Protein AF-A0AA39MMC9-F1 (afdb_monomer)

Organism: Armillaria tabescens (NCBI:txid1929756)

Sequence (396 aa):
MVLTDEILAQVIDFSEAERSGYLLAFAKFRIKHGDSRTQDQLLTDGAKLLKGCEQHFRNAVTCIKHISSIIPVEDEKKFKKLVMKLCSVPNQEEFEAIAHCIVKKWLHTSTWLAWWTRESHASMIFKLQQIMDVEVWDSIPGSMNAEETMHWKLYSGAGCDHDVIKGFEGLLSIANYYERLNEAALESIEEATCLGGSIETWFQELMQANQAGHLMDACWHNAEGVSPCCGKPQLLEFYVSLPIILTISVDDWDPKHWDFPASFTPTSLKDDHNYGLVYDIMACIFLIDGNHFQTCYRTPTPDNKGCTIYIYNGMRSKGYATHKQKATLVMHMTGEEVIDRPDKSYHTQMVIYQLHGGRTAQKAFLQAQLGIAERVHGLSFDSHDVSIVPDVAFTR

Secondary structure (DSSP, 8-state):
----SGGG-EEE-S-HHHHHHHHHHHHHHHHHTT--S-HHHHHHHHHTTEEE-HHHHHHHHHHHHT-TTTS-GGGHHHHHHHHHHGGG-SSHHHHHHHHHHHHHHSGGGHHHHHHHTSHHHHHHH-GGG--S-HHHHHHS-SS--HHHHHHHHHHHHH-TT--HHHHHHHHHHHHHHHHHHHHHHHHHHHHHHHTTTBHHHHHHHHT-S-PPPEEPSS-S--BTTB----S--EE--------SEEEEE--TT--S--B--SEE-SS--TTHHHHT--EEEEEEEEEETTTEEEEEEEEE-TTSSSEEEEEE-TTTSTT-EEE-TT--HHHHTSSS-----TT--EEEEEEEEEETTHHHHHHHHHHHHHHHHHHHH----S---STTS-SEEEE-

pLDDT: mean 76.33, std 15.29, range [37.34, 96.25]

Foldseek 3Di:
DPDDLLLLADEDAPDPCVLVVQLQVQLVVCVVVVHPDDSVVSSVSSLLRYAYQVVSVLVLLVVQLPPCVQHPVVCSVVLSVLVVVQQPDPDDVVNVVSLCVNCVVGVVCVVVSVSCPPLSNVLRRRPNSPSHDPVSVVLQDSHPPVVRRVVSSLVVQLDDPNPVVSNVVSVVVVVVVVVVVVVQVVVVLVLCVVQVLEPQSVLQVQADQLDDFDFDPDDPPDDPNDDPDPDTDGHGDHDLFDAQKEKEFDDPPRPDFHWPDQKHASHPDPCCVVLQSMWGWAKWWKDKQNPFIKMKGWDQDPVNPDIWIWIAGVVPPVRDIDTDPPDDCVCGPTTDHVDDDPDIDIDTGMIMIGRGNQVSSRLVSNVVSQVSCCVNVVDDDPDSDCPPHHNYDYDD

Mean predicted aligned error: 17.6 Å

Nearest PDB structures (foldseek):
  7amv-assembly1_C  TM=2.001E-01  e=3.135E-01  Vaccinia virus GLV-1h68
  2qqv-assembly1_A  TM=4.263E-01  e=7.383E+00  Arabidopsis thaliana

Radius of gyration: 25.56 Å; Cα contacts (8 Å, |Δi|>4): 550; chains: 1; bounding box: 66×43×76 Å

Solvent-accessible surface area (backbone atoms only — not comparable to full-atom values): 22279 Å² total; per-residue (Å²): 133,86,84,62,73,73,82,68,44,44,67,40,81,76,47,68,66,61,53,53,50,49,24,53,49,49,25,51,52,40,52,76,71,69,49,88,67,51,65,70,54,33,37,55,53,39,56,33,33,44,37,36,22,46,58,52,52,54,47,53,54,54,54,54,37,68,38,56,92,52,27,48,77,90,41,31,68,59,51,52,55,56,59,60,46,51,40,70,35,92,48,67,68,62,39,51,52,49,53,50,50,49,32,74,73,27,62,77,42,44,68,62,50,52,58,50,65,33,69,89,45,20,26,24,59,22,65,70,52,43,67,39,55,66,69,60,56,73,69,48,71,59,50,74,46,69,68,57,52,49,47,46,54,54,49,66,45,24,48,93,79,70,46,67,66,58,22,49,54,28,49,47,55,51,49,56,50,52,49,54,53,50,51,54,57,52,50,52,61,54,49,44,67,78,46,75,23,35,50,47,57,50,45,27,59,62,45,41,53,83,66,81,53,47,80,39,97,65,56,91,69,53,57,94,89,45,64,86,66,88,75,77,35,64,50,76,82,62,57,57,70,61,39,34,33,39,34,43,47,48,65,96,80,61,93,68,73,55,44,42,61,66,56,42,44,58,54,89,60,95,59,32,77,82,43,26,41,34,36,34,58,40,35,27,33,29,34,36,71,87,79,42,67,36,38,30,35,57,42,72,37,99,80,68,82,50,67,46,41,31,41,37,30,62,87,82,45,83,68,39,71,41,76,49,100,79,59,44,62,58,55,62,58,21,56,89,47,66,73,87,65,92,92,64,58,74,41,73,38,34,39,33,29,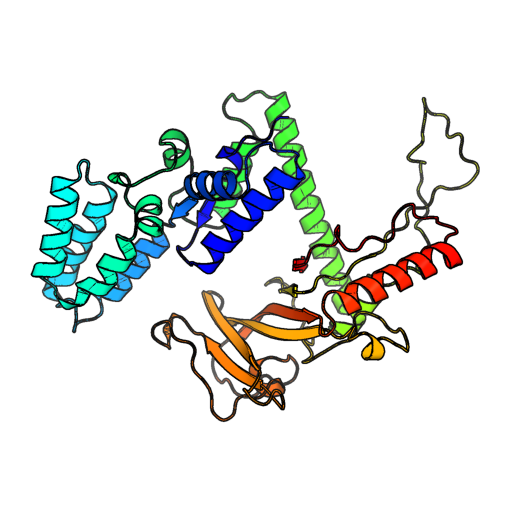35,33,68,28,38,70,58,16,33,45,54,50,27,54,51,35,51,54,40,31,34,71,73,70,68,50,87,76,98,70,91,71,62,87,82,55,56,60,61,45,81,47,114

Structure (mmCIF, N/CA/C/O backbone):
data_AF-A0AA39MMC9-F1
#
_entry.id   AF-A0AA39MMC9-F1
#
loop_
_atom_site.group_PDB
_atom_site.id
_atom_site.type_symbol
_atom_site.label_atom_id
_atom_site.label_alt_id
_atom_site.label_comp_id
_atom_site.label_asym_id
_atom_site.label_entity_id
_atom_site.label_seq_id
_atom_site.pdbx_PDB_ins_code
_atom_site.Cartn_x
_atom_site.Cartn_y
_atom_site.Cartn_z
_atom_site.occupancy
_atom_site.B_iso_or_equiv
_atom_site.auth_seq_id
_atom_site.auth_comp_id
_atom_site.auth_asym_id
_atom_site.auth_atom_id
_atom_site.pdbx_PDB_model_num
ATOM 1 N N . MET A 1 1 ? 8.911 2.479 25.209 1.00 40.81 1 MET A N 1
ATOM 2 C CA . MET A 1 1 ? 9.992 2.471 24.201 1.00 40.81 1 MET A CA 1
ATOM 3 C C . MET A 1 1 ? 9.734 3.608 23.222 1.00 40.81 1 MET A C 1
ATOM 5 O O . MET A 1 1 ? 8.601 3.727 22.774 1.00 40.81 1 MET A O 1
ATOM 9 N N . VAL A 1 2 ? 10.713 4.480 22.957 1.00 47.91 2 VAL A N 1
ATOM 10 C CA . VAL A 1 2 ? 10.562 5.546 21.949 1.00 47.91 2 VAL A CA 1
ATOM 11 C C . VAL A 1 2 ? 10.784 4.909 20.585 1.00 47.91 2 VAL A C 1
ATOM 13 O O . VAL A 1 2 ? 11.846 4.350 20.337 1.00 47.91 2 VAL A O 1
ATOM 16 N N . LEU A 1 3 ? 9.759 4.927 19.741 1.00 55.97 3 LEU A N 1
ATOM 17 C CA . LEU A 1 3 ? 9.810 4.330 18.414 1.00 55.97 3 LEU A CA 1
ATOM 18 C C . LEU A 1 3 ? 10.633 5.248 17.499 1.00 55.97 3 LEU A C 1
ATOM 20 O O . LEU A 1 3 ? 10.181 6.354 17.206 1.00 55.97 3 LEU A O 1
ATOM 24 N N . THR A 1 4 ? 11.842 4.855 17.096 1.00 75.69 4 THR A N 1
ATOM 25 C CA . THR A 1 4 ? 12.700 5.686 16.227 1.00 75.69 4 THR A CA 1
ATOM 26 C C . THR A 1 4 ? 12.294 5.533 14.757 1.00 75.69 4 THR A C 1
ATOM 28 O O . THR A 1 4 ? 11.483 4.670 14.436 1.00 75.69 4 THR A O 1
ATOM 31 N N . ASP A 1 5 ? 12.704 6.435 13.866 1.00 78.38 5 ASP A N 1
ATOM 32 C CA . ASP A 1 5 ? 12.256 6.407 12.461 1.00 78.38 5 ASP A CA 1
ATOM 33 C C . ASP A 1 5 ? 12.884 5.257 11.675 1.00 78.38 5 ASP A C 1
ATOM 35 O O . ASP A 1 5 ? 12.249 4.670 10.805 1.00 78.38 5 ASP A O 1
ATOM 39 N N . GLU A 1 6 ? 14.100 4.879 12.043 1.00 77.81 6 GLU A N 1
ATOM 40 C CA . GLU A 1 6 ? 14.917 3.885 11.354 1.00 77.81 6 GLU A CA 1
ATOM 41 C C . GLU A 1 6 ? 14.279 2.495 11.399 1.00 77.81 6 GLU A C 1
ATOM 43 O O . GLU A 1 6 ? 14.418 1.726 10.451 1.00 77.81 6 GLU A O 1
ATOM 48 N N . ILE A 1 7 ? 13.505 2.185 12.448 1.00 68.06 7 ILE A N 1
ATOM 49 C CA . ILE A 1 7 ? 12.803 0.896 12.536 1.00 68.06 7 ILE A CA 1
ATOM 50 C C . ILE A 1 7 ? 11.671 0.763 11.512 1.00 68.06 7 ILE A C 1
ATOM 52 O O . ILE A 1 7 ? 11.160 -0.334 11.297 1.00 68.06 7 ILE A O 1
ATOM 56 N N . LEU A 1 8 ? 11.248 1.880 10.916 1.00 74.56 8 LEU A N 1
ATOM 57 C CA . LEU A 1 8 ? 10.223 1.912 9.880 1.00 74.56 8 LEU A CA 1
ATOM 58 C C . LEU A 1 8 ? 10.834 1.801 8.475 1.00 74.56 8 LEU A C 1
ATOM 60 O O . LEU A 1 8 ? 10.082 1.683 7.514 1.00 74.56 8 LEU A O 1
ATOM 64 N N . ALA A 1 9 ? 12.169 1.780 8.343 1.00 79.38 9 ALA A N 1
ATOM 65 C CA . ALA A 1 9 ? 12.838 1.642 7.053 1.00 79.38 9 ALA A CA 1
ATOM 66 C C . ALA A 1 9 ? 12.388 0.393 6.285 1.00 79.38 9 ALA A C 1
ATOM 68 O O . ALA A 1 9 ? 12.207 -0.686 6.854 1.00 79.38 9 ALA A O 1
ATOM 69 N N . GLN A 1 10 ? 12.199 0.540 4.973 1.00 78.75 10 GLN A N 1
ATOM 70 C CA . GLN A 1 10 ? 11.629 -0.516 4.145 1.00 78.75 10 GLN A CA 1
ATOM 71 C C . GLN A 1 10 ? 12.197 -0.533 2.723 1.00 78.75 10 GLN A C 1
ATOM 73 O O . GLN A 1 10 ? 12.582 0.490 2.153 1.00 78.75 10 GLN A O 1
ATOM 78 N N . VAL A 1 11 ? 12.220 -1.738 2.146 1.00 81.62 11 VAL A N 1
ATOM 79 C CA . VAL A 1 11 ? 12.537 -1.989 0.739 1.00 81.62 11 VAL A CA 1
ATOM 80 C C . VAL A 1 11 ? 11.246 -1.983 -0.085 1.00 81.62 11 VAL A C 1
ATOM 82 O O . VAL A 1 11 ? 10.327 -2.725 0.250 1.00 81.62 11 VAL A O 1
ATOM 85 N N . ILE A 1 12 ? 11.188 -1.196 -1.162 1.00 80.38 12 ILE A N 1
ATOM 86 C CA . ILE A 1 12 ? 10.011 -1.056 -2.044 1.00 80.38 12 ILE A CA 1
ATOM 87 C C . ILE A 1 12 ? 10.335 -1.356 -3.517 1.00 80.38 12 ILE A C 1
ATOM 89 O O . ILE A 1 12 ? 11.499 -1.338 -3.932 1.00 80.38 12 ILE A O 1
ATOM 93 N N . ASP A 1 13 ? 9.320 -1.633 -4.337 1.00 79.56 13 ASP A N 1
ATOM 94 C CA . ASP A 1 13 ? 9.453 -2.066 -5.739 1.00 79.56 13 ASP A CA 1
ATOM 95 C C . ASP A 1 13 ? 9.579 -0.923 -6.771 1.00 79.56 13 ASP A C 1
ATOM 97 O O . ASP A 1 13 ? 9.551 -1.156 -7.983 1.00 79.56 13 ASP A O 1
ATOM 101 N N . PHE A 1 14 ? 9.804 0.305 -6.292 1.00 79.88 14 PHE A N 1
ATOM 102 C CA . PHE A 1 14 ? 9.834 1.565 -7.050 1.00 79.88 14 PHE A CA 1
ATOM 103 C C . PHE A 1 14 ? 8.491 2.012 -7.646 1.00 79.88 14 PHE A C 1
ATOM 105 O O . PHE A 1 14 ? 8.465 2.997 -8.393 1.00 79.88 14 PHE A O 1
ATOM 112 N N . SER A 1 15 ? 7.371 1.355 -7.334 1.00 78.00 15 SER A N 1
ATOM 113 C CA . SER A 1 15 ? 6.066 1.871 -7.731 1.00 78.00 15 SER A CA 1
ATOM 114 C C . SER A 1 15 ? 5.759 3.190 -7.012 1.00 78.00 15 SER A C 1
ATOM 116 O O . SER A 1 15 ? 5.956 3.358 -5.807 1.00 78.00 15 SER A O 1
ATOM 118 N N . GLU A 1 16 ? 5.256 4.167 -7.772 1.00 75.56 16 GLU A N 1
ATOM 119 C CA . GLU A 1 16 ? 4.850 5.469 -7.222 1.00 75.56 16 GLU A CA 1
ATOM 120 C C . GLU A 1 16 ? 3.734 5.299 -6.177 1.00 75.56 16 GLU A C 1
ATOM 122 O O . GLU A 1 16 ? 3.707 6.016 -5.181 1.00 75.56 16 GLU A O 1
ATOM 127 N N . ALA A 1 17 ? 2.848 4.315 -6.371 1.00 69.00 17 ALA A N 1
ATOM 128 C CA . ALA A 1 17 ? 1.762 4.013 -5.446 1.00 69.00 17 ALA A CA 1
ATOM 129 C C . ALA A 1 17 ? 2.273 3.482 -4.098 1.00 69.00 17 ALA A C 1
ATOM 131 O O . ALA A 1 17 ? 1.835 3.980 -3.063 1.00 69.00 17 ALA A O 1
ATOM 132 N N . GLU A 1 18 ? 3.215 2.532 -4.094 1.00 68.31 18 GLU A N 1
ATOM 133 C CA . GLU A 1 18 ? 3.807 2.009 -2.856 1.00 68.31 18 GLU A CA 1
ATOM 134 C C . GLU A 1 18 ? 4.601 3.101 -2.133 1.00 68.31 18 GLU A C 1
ATOM 136 O O . GLU A 1 18 ? 4.402 3.314 -0.937 1.00 68.31 18 GLU A O 1
ATOM 141 N N . ARG A 1 19 ? 5.409 3.880 -2.871 1.00 81.88 19 ARG A N 1
ATOM 142 C CA . ARG A 1 19 ? 6.155 5.017 -2.313 1.00 81.88 19 ARG A CA 1
ATOM 143 C C . ARG A 1 19 ? 5.211 6.023 -1.655 1.00 81.88 19 ARG A C 1
ATOM 145 O O . ARG A 1 19 ? 5.360 6.328 -0.477 1.00 81.88 19 ARG A O 1
ATOM 152 N N . SER A 1 20 ? 4.219 6.534 -2.385 1.00 77.62 20 SER A N 1
ATOM 153 C CA . SER A 1 20 ? 3.260 7.507 -1.848 1.00 77.62 20 SER A CA 1
ATOM 154 C C . SER A 1 20 ? 2.428 6.940 -0.698 1.00 77.62 20 SER A C 1
ATOM 156 O O . SER A 1 20 ? 2.181 7.653 0.275 1.00 77.62 20 SER A O 1
ATOM 158 N N . GLY A 1 21 ? 2.025 5.671 -0.787 1.00 70.50 21 GLY A N 1
ATOM 159 C CA . GLY A 1 21 ? 1.299 4.972 0.269 1.00 70.50 21 GLY A CA 1
ATOM 160 C C . GLY A 1 21 ? 2.104 4.903 1.562 1.00 70.50 21 GLY A C 1
ATOM 161 O O . GLY A 1 21 ? 1.604 5.316 2.609 1.00 70.50 21 GLY A O 1
ATOM 162 N N . TYR A 1 22 ? 3.368 4.480 1.478 1.00 81.25 22 TYR A N 1
ATOM 163 C CA . TYR A 1 22 ? 4.277 4.438 2.620 1.00 81.25 22 TYR A CA 1
ATOM 164 C C . TYR A 1 22 ? 4.476 5.827 3.238 1.00 81.25 22 TYR A C 1
ATOM 166 O O . TYR A 1 22 ? 4.298 5.985 4.442 1.00 81.25 22 TYR A O 1
ATOM 174 N N . LEU A 1 23 ? 4.780 6.856 2.435 1.00 80.62 23 LEU A N 1
ATOM 175 C CA . LEU A 1 23 ? 5.024 8.211 2.952 1.00 80.62 23 LEU A CA 1
ATOM 176 C C . LEU A 1 23 ? 3.810 8.763 3.714 1.00 80.62 23 LEU A C 1
ATOM 178 O O . LEU A 1 23 ? 3.948 9.311 4.809 1.00 80.62 23 LEU A O 1
ATOM 182 N N . LEU A 1 24 ? 2.607 8.582 3.160 1.00 74.94 24 LEU A N 1
ATOM 183 C CA . LEU A 1 24 ? 1.367 8.997 3.813 1.00 74.94 24 LEU A CA 1
ATOM 184 C C . LEU A 1 24 ? 1.093 8.188 5.085 1.00 74.94 24 LEU A C 1
ATOM 186 O O . LEU A 1 24 ? 0.648 8.762 6.079 1.00 74.94 24 LEU A O 1
ATOM 190 N N . ALA A 1 25 ? 1.353 6.879 5.068 1.00 69.19 25 ALA A N 1
ATOM 191 C CA . ALA A 1 25 ? 1.190 6.018 6.234 1.00 69.19 25 ALA A CA 1
ATOM 192 C C . ALA A 1 25 ? 2.162 6.404 7.358 1.00 69.19 25 ALA A C 1
ATOM 194 O O . ALA A 1 25 ? 1.728 6.567 8.496 1.00 69.19 25 ALA A O 1
ATOM 195 N N . PHE A 1 26 ? 3.435 6.641 7.032 1.00 79.69 26 PHE A N 1
ATOM 196 C CA . PHE A 1 26 ? 4.462 7.104 7.962 1.00 79.69 26 PHE A CA 1
ATOM 197 C C . PHE A 1 26 ? 4.074 8.437 8.615 1.00 79.69 26 PHE A C 1
ATOM 199 O O . PHE A 1 26 ? 4.052 8.546 9.843 1.00 79.69 26 PHE A O 1
ATOM 206 N N . ALA A 1 27 ? 3.686 9.436 7.812 1.00 79.06 27 ALA A N 1
ATOM 207 C CA . ALA A 1 27 ? 3.287 10.741 8.333 1.00 79.06 27 ALA A CA 1
ATOM 208 C C . ALA A 1 27 ? 2.044 10.646 9.232 1.00 79.06 27 ALA A C 1
ATOM 210 O O . ALA A 1 27 ? 2.030 11.195 10.335 1.00 79.06 27 ALA A O 1
ATOM 211 N N . LYS A 1 28 ? 1.018 9.894 8.809 1.00 75.62 28 LYS A N 1
ATOM 212 C CA . LYS A 1 28 ? -0.187 9.654 9.620 1.00 75.62 28 LYS A CA 1
ATOM 213 C C . LYS A 1 28 ? 0.138 8.945 10.933 1.00 75.62 28 LYS A C 1
ATOM 215 O O . LYS A 1 28 ? -0.376 9.340 11.978 1.00 75.62 28 LYS A O 1
ATOM 220 N N . PHE A 1 29 ? 0.985 7.920 10.883 1.00 74.88 29 PHE A N 1
ATOM 221 C CA . PHE A 1 29 ? 1.421 7.174 12.056 1.00 74.88 29 PHE A CA 1
ATOM 222 C C . PHE A 1 29 ? 2.122 8.097 13.063 1.00 74.88 29 PHE A C 1
ATOM 224 O O . PHE A 1 29 ? 1.737 8.133 14.230 1.00 74.88 29 PHE A O 1
ATOM 231 N N . ARG A 1 30 ? 3.076 8.920 12.616 1.00 81.25 30 ARG A N 1
ATOM 232 C CA . ARG A 1 30 ? 3.808 9.851 13.488 1.00 81.25 30 ARG A CA 1
ATOM 233 C C . ARG A 1 30 ? 2.917 10.920 14.113 1.00 81.25 30 ARG A C 1
ATOM 235 O O . ARG A 1 30 ? 2.966 11.102 15.328 1.00 81.25 30 ARG A O 1
ATOM 242 N N . ILE A 1 31 ? 2.038 11.544 13.328 1.00 80.75 31 ILE A N 1
ATOM 243 C CA . ILE A 1 31 ? 1.065 12.527 13.838 1.00 80.75 31 ILE A CA 1
ATOM 244 C C . ILE A 1 31 ? 0.170 11.895 14.912 1.00 80.75 31 ILE A C 1
ATOM 246 O O . ILE A 1 31 ? -0.029 12.478 15.977 1.00 80.75 31 ILE A O 1
ATOM 250 N N . LYS A 1 32 ? -0.326 10.674 14.674 1.00 70.25 32 LYS A N 1
ATOM 251 C CA . LYS A 1 32 ? -1.151 9.937 15.645 1.00 70.25 32 LYS A CA 1
ATOM 252 C C . LYS A 1 32 ? -0.411 9.669 16.961 1.00 70.25 32 LYS A C 1
ATOM 254 O O . LYS A 1 32 ? -1.040 9.634 18.013 1.00 70.25 32 LYS A O 1
ATOM 259 N N . HIS A 1 33 ? 0.909 9.511 16.910 1.00 72.62 33 HIS A N 1
ATOM 260 C CA . HIS A 1 33 ? 1.763 9.296 18.077 1.00 72.62 33 HIS A CA 1
ATOM 261 C C . HIS A 1 33 ? 2.325 10.592 18.690 1.00 72.62 33 HIS A C 1
ATOM 263 O O . HIS A 1 33 ? 3.248 10.534 19.501 1.00 72.62 33 HIS A O 1
ATOM 269 N N . GLY A 1 34 ? 1.741 11.750 18.359 1.00 78.56 34 GLY A N 1
ATOM 270 C CA . GLY A 1 34 ? 2.062 13.028 18.997 1.00 78.56 34 GLY A CA 1
ATOM 271 C C . GLY A 1 34 ? 3.392 13.637 18.551 1.00 78.56 34 GLY A C 1
ATOM 272 O O . GLY A 1 34 ? 3.977 14.421 19.297 1.00 78.56 34 GLY A O 1
ATOM 273 N N . ASP A 1 35 ? 3.883 13.270 17.364 1.00 86.38 35 ASP A N 1
ATOM 274 C CA . ASP A 1 35 ? 5.077 13.878 16.777 1.00 86.38 35 ASP A CA 1
ATOM 275 C C . ASP A 1 35 ? 4.846 15.373 16.497 1.00 86.38 35 ASP A C 1
ATOM 277 O O . ASP A 1 35 ? 3.778 15.781 16.036 1.00 86.38 35 ASP A O 1
ATOM 281 N N . SER A 1 36 ? 5.844 16.201 16.804 1.00 89.75 36 SER A N 1
ATOM 282 C CA . SER A 1 36 ? 5.780 17.658 16.659 1.00 89.75 36 SER A CA 1
ATOM 283 C C . SER A 1 36 ? 6.177 18.152 15.266 1.00 89.75 36 SER A C 1
ATOM 285 O O . SER A 1 36 ? 5.999 19.337 14.969 1.00 89.75 36 SER A O 1
ATOM 287 N N . ARG A 1 37 ? 6.715 17.272 14.410 1.00 92.94 37 ARG A N 1
ATOM 288 C CA . ARG A 1 37 ? 7.056 17.587 13.019 1.00 92.94 37 ARG A CA 1
ATOM 289 C C . ARG A 1 37 ? 5.804 17.849 12.192 1.00 92.94 37 ARG A C 1
ATOM 291 O O . ARG A 1 37 ? 4.755 17.235 12.380 1.00 92.94 37 ARG A O 1
ATOM 298 N N . THR A 1 38 ? 5.924 18.755 11.227 1.00 93.44 38 THR A N 1
ATOM 299 C CA . THR A 1 38 ? 4.846 19.015 10.268 1.00 93.44 38 THR A CA 1
ATOM 300 C C . THR A 1 38 ? 4.673 17.832 9.317 1.00 93.44 38 THR A C 1
ATOM 302 O O . THR A 1 38 ? 5.589 17.037 9.110 1.00 93.44 38 THR A O 1
ATOM 305 N N . GLN A 1 39 ? 3.506 17.732 8.678 1.00 89.38 39 GLN A N 1
ATOM 306 C CA . GLN A 1 39 ? 3.253 16.686 7.687 1.00 89.38 39 GLN A CA 1
ATOM 307 C C . GLN A 1 39 ? 4.311 16.674 6.569 1.00 89.38 39 GLN A C 1
ATOM 309 O O . GLN A 1 39 ? 4.793 15.607 6.211 1.00 89.38 39 GLN A O 1
ATOM 314 N N . ASP A 1 40 ? 4.731 17.837 6.066 1.00 92.31 40 ASP A N 1
ATOM 315 C CA . ASP A 1 40 ? 5.753 17.926 5.011 1.00 92.31 40 ASP A CA 1
ATOM 316 C C . ASP A 1 40 ? 7.137 17.460 5.485 1.00 92.31 40 ASP A C 1
ATOM 318 O O . ASP A 1 40 ? 7.864 16.794 4.741 1.00 92.31 40 ASP A O 1
ATOM 322 N N . GLN A 1 41 ? 7.495 17.760 6.740 1.00 93.94 41 GLN A N 1
ATOM 323 C CA . GLN A 1 41 ? 8.718 17.242 7.358 1.00 93.94 41 GLN A CA 1
ATOM 324 C C . GLN A 1 41 ? 8.660 15.719 7.467 1.00 93.94 41 GLN A C 1
ATOM 326 O O . GLN A 1 41 ? 9.607 15.046 7.077 1.00 93.94 41 GLN A O 1
ATOM 331 N N . LEU A 1 42 ? 7.524 15.170 7.898 1.00 92.38 42 LEU A N 1
ATOM 332 C CA . LEU A 1 42 ? 7.322 13.728 8.006 1.00 92.38 42 LEU A CA 1
ATOM 333 C C . LEU A 1 42 ? 7.341 13.025 6.645 1.00 92.38 42 LEU A C 1
ATOM 335 O O . LEU A 1 42 ? 7.910 11.947 6.528 1.00 92.38 42 LEU A O 1
ATOM 339 N N . LEU A 1 43 ? 6.778 13.623 5.595 1.00 90.75 43 LEU A N 1
ATOM 340 C CA . LEU A 1 43 ? 6.884 13.075 4.239 1.00 90.75 43 LEU A CA 1
ATOM 341 C C . LEU A 1 43 ? 8.340 13.066 3.753 1.00 90.75 43 LEU A C 1
ATOM 343 O O . LEU A 1 43 ? 8.783 12.101 3.133 1.00 90.75 43 LEU A O 1
ATOM 347 N N . THR A 1 44 ? 9.094 14.121 4.062 1.00 93.06 44 THR A N 1
ATOM 348 C CA . THR A 1 44 ? 10.517 14.224 3.709 1.00 93.06 44 THR A CA 1
ATOM 349 C C . THR A 1 44 ? 11.358 13.209 4.480 1.00 93.06 44 THR A C 1
ATOM 351 O O . THR A 1 44 ? 12.220 12.552 3.901 1.00 93.06 44 THR A O 1
ATOM 354 N N . ASP A 1 45 ? 11.100 13.046 5.776 1.00 92.56 45 ASP A N 1
ATOM 355 C CA . ASP A 1 45 ? 11.804 12.089 6.627 1.00 92.56 45 ASP A CA 1
ATOM 356 C C . ASP A 1 45 ? 11.447 10.649 6.255 1.00 92.56 45 ASP A C 1
ATOM 358 O O . ASP A 1 45 ? 12.338 9.818 6.120 1.00 92.56 45 ASP A O 1
ATOM 362 N N . GLY A 1 46 ? 10.177 10.375 5.949 1.00 88.38 46 GLY A N 1
ATOM 363 C CA . GLY A 1 46 ? 9.736 9.083 5.433 1.00 88.38 46 GLY A CA 1
ATOM 364 C C . GLY A 1 46 ? 10.444 8.689 4.135 1.00 88.38 46 GLY A C 1
ATOM 365 O O . GLY A 1 46 ? 10.756 7.518 3.940 1.00 88.38 46 GLY A O 1
ATOM 366 N N . ALA A 1 47 ? 10.774 9.646 3.261 1.00 92.31 47 ALA A N 1
ATOM 367 C CA . ALA A 1 47 ? 11.509 9.357 2.028 1.00 92.31 47 ALA A CA 1
ATOM 368 C C . ALA A 1 47 ? 12.946 8.880 2.295 1.00 92.31 47 ALA A C 1
ATOM 370 O O . ALA A 1 47 ? 13.478 8.087 1.520 1.00 92.31 47 ALA A O 1
ATOM 371 N N . LYS A 1 48 ? 13.551 9.296 3.415 1.00 94.56 48 LYS A N 1
ATOM 372 C CA . LYS A 1 48 ? 14.875 8.830 3.859 1.00 94.56 48 LYS A CA 1
ATOM 373 C C . LYS A 1 48 ? 14.852 7.400 4.396 1.00 94.56 48 LYS A C 1
ATOM 375 O O . LYS A 1 48 ? 15.906 6.831 4.640 1.00 94.56 48 LYS A O 1
ATOM 380 N N . LEU A 1 49 ? 13.669 6.814 4.567 1.00 90.00 49 LEU A N 1
ATOM 381 C CA . LEU A 1 49 ? 13.478 5.459 5.079 1.00 90.00 49 LEU A CA 1
ATOM 382 C C . LEU A 1 49 ? 13.242 4.431 3.966 1.00 90.00 49 LEU A C 1
ATOM 384 O O . LEU A 1 49 ? 13.051 3.251 4.249 1.00 90.00 49 LEU A O 1
ATOM 388 N N . LEU A 1 50 ? 13.276 4.849 2.700 1.00 90.19 50 LEU A N 1
ATOM 389 C CA . LEU A 1 50 ? 12.986 3.978 1.569 1.00 90.19 50 LEU A CA 1
ATOM 390 C C . LEU A 1 50 ? 14.248 3.560 0.822 1.00 90.19 50 LEU A C 1
ATOM 392 O O . LEU A 1 50 ? 15.025 4.391 0.353 1.00 90.19 50 LEU A O 1
ATOM 396 N N . LYS A 1 51 ? 14.405 2.248 0.657 1.00 90.50 51 LYS A N 1
ATOM 397 C CA . LYS A 1 51 ? 15.385 1.637 -0.241 1.00 90.50 51 LYS A CA 1
ATOM 398 C C . LYS A 1 51 ? 14.659 0.908 -1.356 1.00 90.50 51 LYS A C 1
ATOM 400 O O . LYS A 1 51 ? 13.573 0.367 -1.191 1.00 90.50 51 LYS A O 1
ATOM 405 N N . GLY A 1 52 ? 15.257 0.910 -2.528 1.00 89.00 52 GLY A N 1
ATOM 406 C CA . GLY A 1 52 ? 14.711 0.280 -3.708 1.00 89.00 52 GLY A CA 1
ATOM 407 C C . GLY A 1 52 ? 15.153 -1.172 -3.804 1.00 89.00 52 GLY A C 1
ATOM 408 O O . GLY A 1 52 ? 16.307 -1.505 -3.541 1.00 89.00 52 GLY A O 1
ATOM 409 N N . CYS A 1 53 ? 14.245 -2.048 -4.218 1.00 87.56 53 CYS A N 1
ATOM 410 C CA . CYS A 1 53 ? 14.545 -3.461 -4.395 1.00 87.56 53 CYS A CA 1
ATOM 411 C C . CYS A 1 53 ? 15.520 -3.679 -5.567 1.00 87.56 53 CYS A C 1
ATOM 413 O O . CYS A 1 53 ? 15.160 -3.542 -6.740 1.00 87.56 53 CYS A O 1
ATOM 415 N N . GLU A 1 54 ? 16.753 -4.103 -5.283 1.00 87.12 54 GLU A N 1
ATOM 416 C CA . GLU A 1 54 ? 17.771 -4.346 -6.309 1.00 87.12 54 GLU A CA 1
ATOM 417 C C . GLU A 1 54 ? 17.319 -5.380 -7.341 1.00 87.12 54 GLU A C 1
ATOM 419 O O . GLU A 1 54 ? 17.695 -5.291 -8.511 1.00 87.12 54 GLU A O 1
ATOM 424 N N . GLN A 1 55 ? 16.508 -6.361 -6.936 1.00 82.88 55 GLN A N 1
ATOM 425 C CA . GLN A 1 55 ? 16.000 -7.370 -7.858 1.00 82.88 55 GLN A CA 1
ATOM 426 C C . GLN A 1 55 ? 15.035 -6.763 -8.883 1.00 82.88 55 GLN A C 1
ATOM 428 O O . GLN A 1 55 ? 15.135 -7.087 -10.068 1.00 82.88 55 GLN A O 1
ATOM 433 N N . HIS A 1 56 ? 14.171 -5.829 -8.473 1.00 83.19 56 HIS A N 1
ATOM 434 C CA . HIS A 1 56 ? 13.306 -5.093 -9.399 1.00 83.19 56 HIS A CA 1
ATOM 435 C C . HIS A 1 56 ? 14.127 -4.255 -10.382 1.00 83.19 56 HIS A C 1
ATOM 437 O O . HIS A 1 56 ? 13.877 -4.302 -11.589 1.00 83.19 56 HIS A O 1
ATOM 443 N N . PHE A 1 57 ? 15.182 -3.587 -9.908 1.00 89.81 57 PHE A N 1
ATOM 444 C CA . PHE A 1 57 ? 16.111 -2.885 -10.793 1.00 89.81 57 PHE A CA 1
ATOM 445 C C . PHE A 1 57 ? 16.800 -3.845 -11.780 1.00 89.81 57 PHE A C 1
ATOM 447 O O . PHE A 1 57 ? 16.769 -3.628 -12.992 1.00 89.81 57 PHE A O 1
ATOM 454 N N . ARG A 1 58 ? 17.354 -4.971 -11.307 1.00 87.62 58 ARG A N 1
ATOM 455 C CA . ARG A 1 58 ? 17.994 -6.000 -12.156 1.00 87.62 58 ARG A CA 1
ATOM 456 C C . ARG A 1 58 ? 17.032 -6.586 -13.193 1.00 87.62 58 ARG A C 1
ATOM 458 O O . ARG A 1 58 ? 17.453 -6.863 -14.324 1.00 87.62 58 ARG A O 1
ATOM 465 N N . ASN A 1 59 ? 15.763 -6.762 -12.829 1.00 82.88 59 ASN A N 1
ATOM 466 C CA . ASN A 1 59 ? 14.706 -7.202 -13.733 1.00 82.88 59 ASN A CA 1
ATOM 467 C C . ASN A 1 59 ? 14.439 -6.139 -14.802 1.00 82.88 59 ASN A C 1
ATOM 469 O O . ASN A 1 59 ? 14.474 -6.467 -15.985 1.00 82.88 59 ASN A O 1
ATOM 473 N N . ALA A 1 60 ? 14.307 -4.863 -14.429 1.00 85.12 60 ALA A N 1
ATOM 474 C CA . ALA A 1 60 ? 14.138 -3.766 -15.383 1.00 85.12 60 ALA A CA 1
ATOM 475 C C . ALA A 1 60 ? 15.311 -3.660 -16.376 1.00 85.12 60 ALA A C 1
ATOM 477 O O . ALA A 1 60 ? 15.093 -3.514 -17.582 1.00 85.12 60 ALA A O 1
ATOM 478 N N . VAL A 1 61 ? 16.553 -3.814 -15.897 1.00 91.56 61 VAL A N 1
ATOM 479 C CA . VAL A 1 61 ? 17.756 -3.886 -16.748 1.00 91.56 61 VAL A CA 1
ATOM 480 C C . VAL A 1 61 ? 17.701 -5.093 -17.688 1.00 91.56 61 VAL A C 1
ATOM 482 O O . VAL A 1 61 ? 18.092 -5.006 -18.852 1.00 91.56 61 VAL A O 1
ATOM 485 N N . THR A 1 62 ? 17.210 -6.232 -17.201 1.00 84.81 62 THR A N 1
ATOM 486 C CA . THR A 1 62 ? 17.064 -7.454 -18.000 1.00 84.81 62 THR A CA 1
ATOM 487 C C . THR A 1 62 ? 15.971 -7.328 -19.056 1.00 84.81 62 THR A C 1
ATOM 489 O O . THR A 1 62 ? 16.167 -7.799 -20.170 1.00 84.81 62 THR A O 1
ATOM 492 N N . CYS A 1 63 ? 14.866 -6.648 -18.762 1.00 86.12 63 CYS A N 1
ATOM 493 C CA . CYS A 1 63 ? 13.828 -6.378 -19.747 1.00 86.12 63 CYS A CA 1
ATOM 494 C C . CYS A 1 63 ? 14.361 -5.494 -20.876 1.00 86.12 63 CYS A C 1
ATOM 496 O O . CYS A 1 63 ? 14.272 -5.882 -22.037 1.00 86.12 63 CYS A O 1
ATOM 498 N N . ILE A 1 64 ? 14.963 -4.340 -20.557 1.00 89.44 64 ILE A N 1
ATOM 499 C CA . ILE A 1 64 ? 15.399 -3.396 -21.597 1.00 89.44 64 ILE A CA 1
ATOM 500 C C . ILE A 1 64 ? 16.561 -3.931 -22.439 1.00 89.44 64 ILE A C 1
ATOM 502 O O . ILE A 1 64 ? 16.579 -3.698 -23.646 1.00 89.44 64 ILE A O 1
ATOM 506 N N . LYS A 1 65 ? 17.496 -4.694 -21.850 1.00 88.50 65 LYS A N 1
ATOM 507 C CA . LYS A 1 65 ? 18.616 -5.261 -22.619 1.00 88.50 65 LYS A CA 1
ATOM 508 C C . LYS A 1 65 ? 18.140 -6.252 -23.693 1.00 88.50 65 LYS A C 1
ATOM 510 O O . LYS A 1 65 ? 18.786 -6.346 -24.721 1.00 88.50 65 LYS A O 1
ATOM 515 N N . HIS A 1 66 ? 17.026 -6.959 -23.475 1.00 84.62 66 HIS A N 1
ATOM 516 C CA . HIS A 1 66 ? 16.492 -7.941 -24.428 1.00 84.62 66 HIS A CA 1
ATOM 517 C C . HIS A 1 66 ? 15.623 -7.320 -25.530 1.00 84.62 66 HIS A C 1
ATOM 519 O O . HIS A 1 66 ? 15.197 -8.014 -26.455 1.00 84.62 66 HIS A O 1
ATOM 525 N N . ILE A 1 67 ? 15.359 -6.012 -25.470 1.00 87.94 67 ILE A N 1
ATOM 526 C CA . ILE A 1 67 ? 14.685 -5.299 -26.552 1.00 87.94 67 ILE A CA 1
ATOM 527 C C . ILE A 1 67 ? 15.731 -4.995 -27.627 1.00 87.94 67 ILE A C 1
ATOM 529 O O . ILE A 1 67 ? 16.399 -3.963 -27.583 1.00 87.94 67 ILE A O 1
ATOM 533 N N . SER A 1 68 ? 15.851 -5.889 -28.611 1.00 87.75 68 SER A N 1
ATOM 534 C CA . SER A 1 68 ? 16.873 -5.825 -29.668 1.00 87.75 68 SER A CA 1
ATOM 535 C C . SER A 1 68 ? 16.846 -4.539 -30.506 1.00 87.75 68 SER A C 1
ATOM 537 O O . SER A 1 68 ? 17.868 -4.136 -31.055 1.00 87.75 68 SER A O 1
ATOM 539 N N . SER A 1 69 ? 15.696 -3.857 -30.579 1.00 89.25 69 SER A N 1
ATOM 540 C CA . SER A 1 69 ? 15.562 -2.549 -31.235 1.00 89.25 69 SER A CA 1
ATOM 541 C C . SER A 1 69 ? 16.143 -1.382 -30.425 1.00 89.25 69 SER A C 1
ATOM 543 O O . SER A 1 69 ? 16.281 -0.285 -30.957 1.00 89.25 69 SER A O 1
ATOM 545 N N . ILE A 1 70 ? 16.433 -1.585 -29.136 1.00 91.19 70 ILE A N 1
ATOM 546 C CA . ILE A 1 70 ? 17.047 -0.596 -28.236 1.00 91.19 70 ILE A CA 1
ATOM 547 C C . ILE A 1 70 ? 18.513 -0.963 -28.003 1.00 91.19 70 ILE A C 1
ATOM 549 O O . ILE A 1 70 ? 19.393 -0.119 -28.178 1.00 91.19 70 ILE A O 1
ATOM 553 N N . ILE A 1 71 ? 18.767 -2.216 -27.617 1.00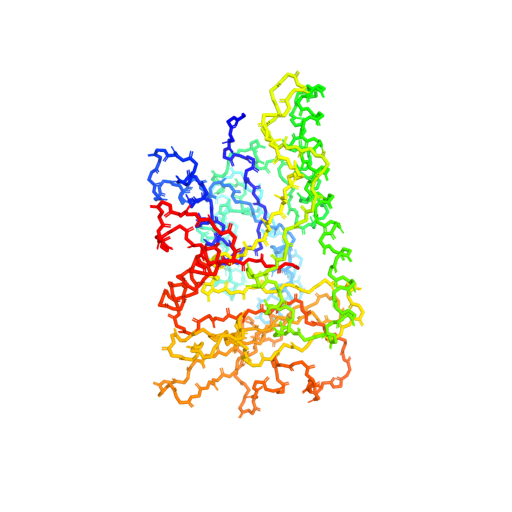 93.88 71 ILE A N 1
ATOM 554 C CA . ILE A 1 71 ? 20.098 -2.745 -27.323 1.00 93.88 71 ILE A CA 1
ATOM 555 C C . ILE A 1 71 ? 20.392 -3.894 -28.296 1.00 93.88 71 ILE A C 1
ATOM 557 O O . ILE A 1 71 ? 19.729 -4.926 -28.217 1.00 93.88 71 ILE A O 1
ATOM 561 N N . PRO A 1 72 ? 21.381 -3.756 -29.197 1.00 94.31 72 PRO A N 1
ATOM 562 C CA . PRO A 1 72 ? 21.818 -4.861 -30.045 1.00 94.31 72 PRO A CA 1
ATOM 563 C C . PRO A 1 72 ? 22.257 -6.074 -29.212 1.00 94.31 72 PRO A C 1
ATOM 565 O O . PRO A 1 72 ? 22.822 -5.920 -28.126 1.00 94.31 72 PRO A O 1
ATOM 568 N N . VAL A 1 73 ? 22.025 -7.284 -29.723 1.00 91.00 73 VAL A N 1
ATOM 569 C CA . VAL A 1 73 ? 22.238 -8.545 -28.984 1.00 91.00 73 VAL A CA 1
ATOM 570 C C . VAL A 1 73 ? 23.700 -8.706 -28.544 1.00 91.00 73 VAL A C 1
ATOM 572 O O . VAL A 1 73 ? 23.995 -9.145 -27.432 1.00 91.00 73 VAL A O 1
ATOM 575 N N . GLU A 1 74 ? 24.638 -8.285 -29.389 1.00 95.12 74 GLU A N 1
ATOM 576 C CA . GLU A 1 74 ? 26.076 -8.268 -29.119 1.00 95.12 74 GLU A CA 1
ATOM 577 C C . GLU A 1 74 ? 26.472 -7.325 -27.970 1.00 95.12 74 GLU A C 1
ATOM 579 O O . GLU A 1 74 ? 27.511 -7.503 -27.326 1.00 95.12 74 GLU A O 1
ATOM 584 N N . ASP A 1 75 ? 25.628 -6.337 -27.685 1.00 95.31 75 ASP A N 1
ATOM 585 C CA . ASP A 1 75 ? 25.878 -5.261 -26.740 1.00 95.31 75 ASP A CA 1
ATOM 586 C C . ASP A 1 75 ? 25.214 -5.486 -25.373 1.00 95.31 75 ASP A C 1
ATOM 588 O O . ASP A 1 75 ? 25.568 -4.788 -24.418 1.00 95.31 75 ASP A O 1
ATOM 592 N N . GLU A 1 76 ? 24.333 -6.486 -25.222 1.00 92.44 76 GLU A N 1
ATOM 593 C CA . GLU A 1 76 ? 23.583 -6.761 -23.982 1.00 92.44 76 GLU A CA 1
ATOM 594 C C . GLU A 1 76 ? 24.482 -6.830 -22.739 1.00 92.44 76 GLU A C 1
ATOM 596 O O . GLU A 1 76 ? 24.204 -6.218 -21.701 1.00 92.44 76 GLU A O 1
ATOM 601 N N . LYS A 1 77 ? 25.598 -7.567 -22.839 1.00 94.25 77 LYS A N 1
ATOM 602 C CA . LYS A 1 77 ? 26.558 -7.728 -21.734 1.00 94.25 77 LYS A CA 1
ATOM 603 C C . LYS A 1 77 ? 27.218 -6.400 -21.370 1.00 94.25 77 LYS A C 1
ATOM 605 O O . LYS A 1 77 ? 27.416 -6.113 -20.188 1.00 94.25 77 LYS A O 1
ATOM 610 N N . LYS A 1 78 ? 27.558 -5.587 -22.375 1.00 96.06 78 LYS A N 1
ATOM 611 C CA . LYS A 1 78 ? 28.211 -4.287 -22.185 1.00 96.06 78 LYS A CA 1
ATOM 612 C C . LYS A 1 78 ? 27.240 -3.269 -21.593 1.00 96.06 78 LYS A C 1
ATOM 614 O O . LYS A 1 78 ? 27.624 -2.558 -20.667 1.00 96.06 78 LYS A O 1
ATOM 619 N N . PHE A 1 79 ? 25.997 -3.247 -22.073 1.00 96.12 79 PHE A N 1
ATOM 620 C CA . PHE A 1 79 ? 24.924 -2.427 -21.520 1.00 96.12 79 PHE A CA 1
ATOM 621 C C . PHE A 1 79 ? 24.681 -2.764 -20.046 1.00 96.12 79 PHE A C 1
ATOM 623 O O . PHE A 1 79 ? 24.833 -1.892 -19.191 1.00 96.12 79 PHE A O 1
ATOM 630 N N . LYS A 1 80 ? 24.429 -4.044 -19.723 1.00 95.25 80 LYS A N 1
ATOM 631 C CA . LYS A 1 80 ? 24.211 -4.486 -18.336 1.00 95.25 80 LYS A CA 1
ATOM 632 C C . LYS A 1 80 ? 25.375 -4.082 -17.428 1.00 95.25 80 LYS A C 1
ATOM 634 O O . LYS A 1 80 ? 25.144 -3.577 -16.337 1.00 95.25 80 LYS A O 1
ATOM 639 N N . LYS A 1 81 ? 26.623 -4.267 -17.874 1.00 95.31 81 LYS A N 1
ATOM 640 C CA . LYS A 1 81 ? 27.810 -3.900 -17.086 1.00 95.31 81 LYS A CA 1
ATOM 641 C C . LYS A 1 81 ? 27.866 -2.400 -16.774 1.00 95.31 81 LYS A C 1
ATOM 643 O O . LYS A 1 81 ? 28.187 -2.043 -15.648 1.00 95.31 81 LYS A O 1
ATOM 648 N N . LEU A 1 82 ? 27.577 -1.538 -17.751 1.00 95.50 82 LEU A N 1
ATOM 649 C CA . LEU A 1 82 ? 27.593 -0.084 -17.555 1.00 95.50 82 LEU A CA 1
ATOM 650 C C . LEU A 1 82 ? 26.475 0.376 -16.621 1.00 95.50 82 LEU A C 1
ATOM 652 O O . LEU A 1 82 ? 26.732 1.151 -15.709 1.00 95.50 82 LEU A O 1
ATOM 656 N N . VAL A 1 83 ? 25.263 -0.143 -16.809 1.00 95.38 83 VAL A N 1
ATOM 657 C CA . VAL A 1 83 ? 24.114 0.215 -15.972 1.00 95.38 83 VAL A CA 1
ATOM 658 C C . VAL A 1 83 ? 24.309 -0.240 -14.529 1.00 95.38 83 VAL A C 1
ATOM 660 O O . VAL A 1 83 ? 24.113 0.551 -13.619 1.00 95.38 83 VAL A O 1
ATOM 663 N N . MET A 1 84 ? 24.763 -1.477 -14.299 1.00 94.38 84 MET A N 1
ATOM 664 C CA . MET A 1 84 ? 25.026 -1.956 -12.935 1.00 94.38 84 MET A CA 1
ATOM 665 C C . MET A 1 84 ? 26.162 -1.186 -12.255 1.00 94.38 84 MET A C 1
ATOM 667 O O . MET A 1 84 ? 26.171 -1.071 -11.034 1.00 94.38 84 MET A O 1
ATOM 671 N N . LYS A 1 85 ? 27.105 -0.632 -13.030 1.00 94.06 85 LYS A N 1
ATOM 672 C CA . LYS A 1 85 ? 28.174 0.208 -12.483 1.00 94.06 85 LYS A CA 1
ATOM 673 C C . LYS A 1 85 ? 27.614 1.473 -11.822 1.00 94.06 85 LYS A C 1
ATOM 675 O O . LYS A 1 85 ? 28.190 1.888 -10.825 1.00 94.06 85 LYS A O 1
ATOM 680 N N . LEU A 1 86 ? 26.492 2.026 -12.308 1.00 94.44 86 LEU A N 1
ATOM 681 C CA . LEU A 1 86 ? 25.839 3.216 -11.733 1.00 94.44 86 LEU A CA 1
ATOM 682 C C . LEU A 1 86 ? 25.465 3.044 -10.249 1.00 94.44 86 LEU A C 1
ATOM 684 O O . LEU A 1 86 ? 25.500 4.017 -9.504 1.00 94.44 86 LEU A O 1
ATOM 688 N N . CYS A 1 87 ? 25.164 1.821 -9.798 1.00 91.00 87 CYS A N 1
ATOM 689 C CA . CYS A 1 87 ? 24.780 1.529 -8.410 1.00 91.00 87 CYS A CA 1
ATOM 690 C C . CYS A 1 87 ? 25.900 1.750 -7.388 1.00 91.00 87 CYS A C 1
ATOM 692 O O . CYS A 1 87 ? 25.610 1.969 -6.215 1.00 91.00 87 CYS A O 1
ATOM 694 N N . SER A 1 88 ? 27.163 1.700 -7.815 1.00 89.19 88 SER A N 1
ATOM 695 C CA . SER A 1 88 ? 28.324 1.692 -6.920 1.00 89.19 88 SER A CA 1
ATOM 696 C C . SER A 1 88 ? 29.381 2.737 -7.285 1.00 89.19 88 SER A C 1
ATOM 698 O O . SER A 1 88 ? 30.540 2.593 -6.897 1.00 89.19 88 SER A O 1
ATOM 700 N N . VAL A 1 89 ? 29.031 3.744 -8.091 1.00 92.12 89 VAL A N 1
ATOM 701 C CA . VAL A 1 89 ? 29.977 4.800 -8.482 1.00 92.12 89 VAL A CA 1
ATOM 702 C C . VAL A 1 89 ? 30.266 5.703 -7.279 1.00 92.12 89 VAL A C 1
ATOM 704 O O . VAL A 1 89 ? 29.320 6.120 -6.616 1.00 92.12 89 VAL A O 1
ATOM 707 N N . PRO A 1 90 ? 31.536 6.040 -6.993 1.00 85.44 90 PRO A N 1
ATOM 708 C CA . PRO A 1 90 ? 31.883 6.810 -5.800 1.00 85.44 90 PRO A CA 1
ATOM 709 C C . PRO A 1 90 ? 31.729 8.330 -5.958 1.00 85.44 90 PRO A C 1
ATOM 711 O O . PRO A 1 90 ? 31.797 9.041 -4.962 1.00 85.44 90 PRO A O 1
ATOM 714 N N . ASN A 1 91 ? 31.582 8.856 -7.180 1.00 93.25 91 ASN A N 1
ATOM 715 C CA . ASN A 1 91 ? 31.509 10.299 -7.428 1.00 93.25 91 ASN A CA 1
ATOM 716 C C . ASN A 1 91 ? 30.560 10.667 -8.582 1.00 93.25 91 ASN A C 1
ATOM 718 O O . ASN A 1 91 ? 30.286 9.861 -9.473 1.00 93.25 91 ASN A O 1
ATOM 722 N N . GLN A 1 92 ? 30.083 11.914 -8.552 1.00 92.69 92 GLN A N 1
ATOM 723 C CA . GLN A 1 92 ? 29.081 12.447 -9.480 1.00 92.69 92 GLN A CA 1
ATOM 724 C C . GLN A 1 92 ? 29.587 12.554 -10.920 1.00 92.69 92 GLN A C 1
ATOM 726 O O . GLN A 1 92 ? 28.851 12.227 -11.847 1.00 92.69 92 GLN A O 1
ATOM 731 N N . GLU A 1 93 ? 30.847 12.941 -11.115 1.00 93.88 93 GLU A N 1
ATOM 732 C CA . GLU A 1 93 ? 31.436 13.094 -12.448 1.00 93.88 93 GLU A CA 1
ATOM 733 C C . GLU A 1 93 ? 31.452 11.758 -13.208 1.00 93.88 93 GLU A C 1
ATOM 735 O O . GLU A 1 93 ? 31.027 11.674 -14.361 1.00 93.88 93 GLU A O 1
ATOM 740 N N . GLU A 1 94 ? 31.867 10.678 -12.545 1.00 94.31 94 GLU A N 1
ATOM 741 C CA . GLU A 1 94 ? 31.869 9.340 -13.129 1.00 94.31 94 GLU A CA 1
ATOM 742 C C . GLU A 1 94 ? 30.441 8.812 -13.345 1.00 94.31 94 GLU A C 1
ATOM 744 O O . GLU A 1 94 ? 30.180 8.155 -14.358 1.00 94.31 94 GLU A O 1
ATOM 749 N N . PHE A 1 95 ? 29.503 9.126 -12.444 1.00 94.94 95 PHE A N 1
ATOM 750 C CA . PHE A 1 95 ? 28.099 8.735 -12.586 1.00 94.94 95 PHE A CA 1
ATOM 751 C C . PHE A 1 95 ? 27.490 9.360 -13.847 1.00 94.94 95 PHE A C 1
ATOM 753 O O . PHE A 1 95 ? 26.941 8.656 -14.699 1.00 94.94 95 PHE A O 1
ATOM 760 N N . GLU A 1 96 ? 27.662 10.671 -14.012 1.00 94.69 96 GLU A N 1
ATOM 761 C CA . GLU A 1 96 ? 27.197 11.413 -15.180 1.00 94.69 96 GLU A CA 1
ATOM 762 C C . GLU A 1 96 ? 27.905 10.960 -16.455 1.00 94.69 96 GLU A C 1
ATOM 764 O O . GLU A 1 96 ? 27.255 10.794 -17.487 1.00 94.69 96 GLU A O 1
ATOM 769 N N . ALA A 1 97 ? 29.214 10.701 -16.412 1.00 95.19 97 ALA A N 1
ATOM 770 C CA . ALA A 1 97 ? 29.954 10.202 -17.566 1.00 95.19 97 ALA A CA 1
ATOM 771 C C . ALA A 1 97 ? 29.432 8.833 -18.037 1.00 95.19 97 ALA A C 1
ATOM 773 O O . ALA A 1 97 ? 29.278 8.606 -19.243 1.00 95.19 97 ALA A O 1
ATOM 774 N N . ILE A 1 98 ? 29.117 7.920 -17.110 1.00 95.31 98 ILE A N 1
ATOM 775 C CA . ILE A 1 98 ? 28.538 6.610 -17.438 1.00 95.31 98 ILE A CA 1
ATOM 776 C C . ILE A 1 98 ? 27.117 6.773 -17.984 1.00 95.31 98 ILE A C 1
ATOM 778 O O . ILE A 1 98 ? 26.805 6.178 -19.019 1.00 95.31 98 ILE A O 1
ATOM 782 N N . ALA A 1 99 ? 26.279 7.595 -17.348 1.00 94.62 99 ALA A N 1
ATOM 783 C CA . ALA A 1 99 ? 24.916 7.861 -17.802 1.00 94.62 99 ALA A CA 1
ATOM 784 C C . ALA A 1 99 ? 24.898 8.451 -19.225 1.00 94.62 99 ALA A C 1
ATOM 786 O O . ALA A 1 99 ? 24.211 7.935 -20.112 1.00 94.62 99 ALA A O 1
ATOM 787 N N . HIS A 1 100 ? 25.740 9.455 -19.490 1.00 94.56 100 HIS A N 1
ATOM 788 C CA . HIS A 1 100 ? 25.916 10.029 -20.824 1.00 94.56 100 HIS A CA 1
ATOM 789 C C . HIS A 1 100 ? 26.446 9.005 -21.832 1.00 94.56 100 HIS A C 1
ATOM 791 O O . HIS A 1 100 ? 25.991 8.979 -22.975 1.00 94.56 100 HIS A O 1
ATOM 797 N N . CYS A 1 101 ? 27.383 8.140 -21.434 1.00 96.00 101 CYS A N 1
ATOM 798 C CA . CYS A 1 101 ? 27.902 7.077 -22.295 1.00 96.00 101 CYS A CA 1
ATOM 799 C C . CYS A 1 101 ? 26.802 6.083 -22.701 1.00 96.00 101 CYS A C 1
ATOM 801 O O . CYS A 1 101 ? 26.721 5.712 -23.874 1.00 96.00 101 CYS A O 1
ATOM 803 N N . ILE A 1 102 ? 25.926 5.699 -21.765 1.00 96.25 102 ILE A N 1
ATOM 804 C CA . ILE A 1 102 ? 24.781 4.816 -22.029 1.00 96.25 102 ILE A CA 1
ATOM 805 C C . ILE A 1 102 ? 23.840 5.461 -23.051 1.00 96.25 102 ILE A C 1
ATOM 807 O O . ILE A 1 102 ? 23.565 4.851 -24.083 1.00 96.25 102 ILE A O 1
ATOM 811 N N . VAL A 1 103 ? 23.413 6.706 -22.824 1.00 95.75 103 VAL A N 1
ATOM 812 C CA . VAL A 1 103 ? 22.480 7.399 -23.730 1.00 95.75 103 VAL A CA 1
ATOM 813 C C . VAL A 1 103 ? 23.109 7.650 -25.099 1.00 95.75 103 VAL A C 1
ATOM 815 O O . VAL A 1 103 ? 22.470 7.415 -26.120 1.00 95.75 103 VAL A O 1
ATOM 818 N N . LYS A 1 104 ? 24.379 8.069 -25.149 1.00 95.56 104 LYS A N 1
ATOM 819 C CA . LYS A 1 104 ? 25.097 8.307 -26.409 1.00 95.56 104 LYS A CA 1
ATOM 820 C C . LYS A 1 104 ? 25.225 7.034 -27.241 1.00 95.56 104 LYS A C 1
ATOM 822 O O . LYS A 1 104 ? 25.151 7.100 -28.466 1.00 95.56 104 LYS A O 1
ATOM 827 N N . LYS A 1 105 ? 25.458 5.891 -26.591 1.00 95.62 105 LYS A N 1
ATOM 828 C CA . LYS A 1 105 ? 25.645 4.611 -27.277 1.00 95.62 105 LYS A CA 1
ATOM 829 C C . LYS A 1 105 ? 24.319 3.942 -27.651 1.00 95.62 105 LYS A C 1
ATOM 831 O O . LYS A 1 105 ? 24.243 3.325 -28.708 1.00 95.62 105 LYS A O 1
ATOM 836 N N . TRP A 1 106 ? 23.284 4.100 -26.830 1.00 96.00 106 TRP A N 1
ATOM 837 C CA . TRP A 1 106 ? 21.955 3.528 -27.046 1.00 96.00 106 TRP A CA 1
ATOM 838 C C . TRP A 1 106 ? 20.878 4.601 -26.836 1.00 96.00 106 TRP A C 1
ATOM 840 O O . TRP A 1 106 ? 20.254 4.681 -25.779 1.00 96.00 106 TRP A O 1
ATOM 850 N N . LEU A 1 107 ? 20.645 5.432 -27.857 1.00 90.94 107 LEU A N 1
ATOM 851 C CA . LEU A 1 107 ? 19.795 6.638 -27.792 1.00 90.94 107 LEU A CA 1
ATOM 852 C C . LEU A 1 107 ? 18.377 6.384 -27.249 1.00 90.94 107 LEU A C 1
ATOM 854 O O . LEU A 1 107 ? 17.823 7.205 -26.511 1.00 90.94 107 LEU A O 1
ATOM 858 N N . HIS A 1 108 ? 17.802 5.221 -27.560 1.00 91.56 108 HIS A N 1
ATOM 859 C CA . HIS A 1 108 ? 16.459 4.829 -27.123 1.00 91.56 108 HIS A CA 1
ATOM 860 C C . HIS A 1 108 ? 16.366 4.455 -25.633 1.00 91.56 108 HIS A C 1
ATOM 862 O O . HIS A 1 108 ? 15.276 4.190 -25.137 1.00 91.56 108 HIS A O 1
ATOM 868 N N . THR A 1 109 ? 17.482 4.472 -24.898 1.00 93.31 109 THR A N 1
ATOM 869 C CA . THR A 1 109 ? 17.496 4.294 -23.436 1.00 93.31 109 THR A CA 1
ATOM 870 C C . THR A 1 109 ? 17.256 5.592 -22.668 1.00 93.31 109 THR A C 1
ATOM 872 O O . THR A 1 109 ? 17.053 5.534 -21.461 1.00 93.31 109 THR A O 1
ATOM 875 N N . SER A 1 110 ? 17.244 6.751 -23.337 1.00 90.00 110 SER A N 1
ATOM 876 C CA . SER A 1 110 ? 17.138 8.074 -22.702 1.00 90.00 110 SER A CA 1
ATOM 877 C C . SER A 1 110 ? 15.954 8.200 -21.740 1.00 90.00 110 SER A C 1
ATOM 879 O O . SER A 1 110 ? 16.157 8.550 -20.584 1.00 90.00 110 SER A O 1
ATOM 881 N N . THR A 1 111 ? 14.736 7.856 -22.167 1.00 91.00 111 THR A N 1
ATOM 882 C CA . THR A 1 111 ? 13.539 7.909 -21.305 1.00 91.00 111 THR A CA 1
ATOM 883 C C . THR A 1 111 ? 13.617 6.927 -20.137 1.00 91.00 111 THR A C 1
ATOM 885 O O . THR A 1 111 ? 13.239 7.267 -19.019 1.00 91.00 111 THR A O 1
ATOM 888 N N . TRP A 1 112 ? 14.125 5.716 -20.383 1.00 93.38 112 TRP A N 1
ATOM 889 C CA . TRP A 1 112 ? 14.275 4.694 -19.348 1.00 93.38 112 TRP A CA 1
ATOM 890 C C . TRP A 1 112 ? 15.291 5.127 -18.289 1.00 93.38 112 TRP A C 1
ATOM 892 O O . TRP A 1 112 ? 14.998 5.071 -17.099 1.00 93.38 112 TRP A O 1
ATOM 902 N N . LEU A 1 113 ? 16.457 5.619 -18.713 1.00 93.75 113 LEU A N 1
ATOM 903 C CA . LEU A 1 113 ? 17.495 6.077 -17.798 1.00 93.75 113 LEU A CA 1
ATOM 904 C C . LEU A 1 113 ? 17.046 7.331 -17.046 1.00 93.75 113 LEU A C 1
ATOM 906 O O . LEU A 1 113 ? 17.226 7.388 -15.836 1.00 93.75 113 LEU A O 1
ATOM 910 N N . ALA A 1 114 ? 16.389 8.272 -17.733 1.00 91.81 114 ALA A N 1
ATOM 911 C CA . ALA A 1 114 ? 15.830 9.468 -17.112 1.00 91.81 114 ALA A CA 1
ATOM 912 C C . ALA A 1 114 ? 14.869 9.123 -15.970 1.00 91.81 114 ALA A C 1
ATOM 914 O O . ALA A 1 114 ? 14.888 9.797 -14.948 1.00 91.81 114 ALA A O 1
ATOM 915 N N . TRP A 1 115 ? 14.058 8.067 -16.110 1.00 90.81 115 TRP A N 1
ATOM 916 C CA . TRP A 1 115 ? 13.160 7.619 -15.047 1.00 90.81 115 TRP A CA 1
ATOM 917 C C . TRP A 1 115 ? 13.916 7.137 -13.800 1.00 90.81 115 TRP A C 1
ATOM 919 O O . TRP A 1 115 ? 13.533 7.504 -12.688 1.00 90.81 115 TRP A O 1
ATOM 929 N N . TRP A 1 116 ? 14.998 6.371 -13.983 1.00 93.62 116 TRP A N 1
ATOM 930 C CA . TRP A 1 116 ? 15.840 5.874 -12.887 1.00 93.62 116 TRP A CA 1
ATOM 931 C C . TRP A 1 116 ? 16.680 6.969 -12.233 1.00 93.62 116 TRP A C 1
ATOM 933 O O . TRP A 1 116 ? 16.955 6.885 -11.043 1.00 93.62 116 TRP A O 1
ATOM 943 N N . THR A 1 117 ? 17.071 8.002 -12.981 1.00 92.44 117 THR A N 1
ATOM 944 C CA . THR A 1 117 ? 17.851 9.138 -12.465 1.00 92.44 117 THR A CA 1
ATOM 945 C C . THR A 1 117 ? 16.986 10.269 -11.906 1.00 92.44 117 THR A C 1
ATOM 947 O O . THR A 1 117 ? 17.519 11.317 -11.550 1.00 92.44 117 THR A O 1
ATOM 950 N N . ARG A 1 118 ? 15.658 10.107 -11.835 1.00 90.94 118 ARG A N 1
ATOM 951 C CA . ARG A 1 118 ? 14.802 11.029 -11.071 1.00 90.94 118 ARG A CA 1
ATOM 952 C C . ARG A 1 118 ? 15.161 10.917 -9.597 1.00 90.94 118 ARG A C 1
ATOM 954 O O . ARG A 1 118 ? 15.253 9.805 -9.090 1.00 90.94 118 ARG A O 1
ATOM 961 N N . GLU A 1 119 ? 15.276 12.054 -8.918 1.00 90.31 119 GLU A N 1
ATOM 962 C CA . GLU A 1 119 ? 15.677 12.157 -7.506 1.00 90.31 119 GLU A CA 1
ATOM 963 C C . GLU A 1 119 ? 14.966 11.138 -6.601 1.00 90.31 119 GLU A C 1
ATOM 965 O O . GLU A 1 119 ? 15.613 10.427 -5.840 1.00 90.31 119 GLU A O 1
ATOM 970 N N . SER A 1 120 ? 13.650 10.975 -6.770 1.00 88.00 120 SER A N 1
ATOM 971 C CA . SER A 1 120 ? 12.824 10.065 -5.970 1.00 88.00 120 SER A CA 1
ATOM 972 C C . SER A 1 120 ? 13.106 8.571 -6.161 1.00 88.00 120 SER A C 1
ATOM 974 O O . SER A 1 120 ? 12.710 7.784 -5.313 1.00 88.00 120 SER A O 1
ATOM 976 N N . HIS A 1 121 ? 13.716 8.156 -7.275 1.00 90.19 121 HIS A N 1
ATOM 977 C CA . HIS A 1 121 ? 14.089 6.757 -7.536 1.00 90.19 121 HIS A CA 1
ATOM 978 C C . HIS A 1 121 ? 15.581 6.536 -7.367 1.00 90.19 121 HIS A C 1
ATOM 980 O O . HIS A 1 121 ? 16.013 5.515 -6.837 1.00 90.19 121 HIS A O 1
ATOM 986 N N . ALA A 1 122 ? 16.360 7.511 -7.818 1.00 92.81 122 ALA A N 1
ATOM 987 C CA . ALA A 1 122 ? 17.800 7.469 -7.802 1.00 92.81 122 ALA A CA 1
ATOM 988 C C . ALA A 1 122 ? 18.334 7.347 -6.372 1.00 92.81 122 ALA A C 1
ATOM 990 O O . ALA A 1 122 ? 19.208 6.518 -6.120 1.00 92.81 122 ALA A O 1
ATOM 991 N N . SER A 1 123 ? 17.725 8.071 -5.430 1.00 93.44 123 SER A N 1
ATOM 992 C CA . SER A 1 123 ? 18.064 8.000 -4.009 1.00 93.44 123 SER A CA 1
ATOM 993 C C . SER A 1 123 ? 17.764 6.653 -3.351 1.00 93.44 123 SER A C 1
ATOM 995 O O . SER A 1 123 ? 18.323 6.343 -2.304 1.00 93.44 123 SER A O 1
ATOM 997 N N . MET A 1 124 ? 16.929 5.829 -3.985 1.00 92.94 124 MET A N 1
ATOM 998 C CA . MET A 1 124 ? 16.565 4.503 -3.500 1.00 92.94 124 MET A CA 1
ATOM 999 C C . MET A 1 124 ? 17.443 3.389 -4.086 1.00 92.94 124 MET A C 1
ATOM 1001 O O . MET A 1 124 ? 17.382 2.268 -3.593 1.00 92.94 124 MET A O 1
ATOM 1005 N N . ILE A 1 125 ? 18.262 3.640 -5.119 1.00 94.06 125 ILE A N 1
ATOM 1006 C CA . ILE A 1 125 ? 19.044 2.574 -5.788 1.00 94.06 125 ILE A CA 1
ATOM 1007 C C . ILE A 1 125 ? 20.513 2.903 -6.053 1.00 94.06 125 ILE A C 1
ATOM 1009 O O . ILE A 1 125 ? 21.343 1.994 -6.119 1.00 94.06 125 ILE A O 1
ATOM 1013 N N . PHE A 1 126 ? 20.863 4.175 -6.227 1.00 93.69 126 PHE A N 1
ATOM 1014 C CA . PHE A 1 126 ? 22.237 4.585 -6.484 1.00 93.69 126 PHE A CA 1
ATOM 1015 C C . PHE A 1 126 ? 22.871 5.056 -5.181 1.00 93.69 126 PHE A C 1
ATOM 1017 O O . PHE A 1 126 ? 22.485 6.094 -4.651 1.00 93.69 126 PHE A O 1
ATOM 1024 N N . LYS A 1 127 ? 23.887 4.325 -4.697 1.00 89.56 127 LYS A N 1
ATOM 1025 C CA . LYS A 1 127 ? 24.559 4.610 -3.415 1.00 89.56 127 LYS A CA 1
ATOM 1026 C C . LYS A 1 127 ? 25.084 6.052 -3.325 1.00 89.56 127 LYS A C 1
ATOM 1028 O O . LYS A 1 127 ? 25.069 6.651 -2.263 1.00 89.56 127 LYS A O 1
ATOM 1033 N N . LEU A 1 128 ? 25.484 6.641 -4.453 1.00 91.25 128 LEU A N 1
ATOM 1034 C CA . LEU A 1 128 ? 25.925 8.038 -4.531 1.00 91.25 128 LEU A CA 1
ATOM 1035 C C . LEU A 1 128 ? 24.810 9.063 -4.260 1.00 91.25 128 LEU A C 1
ATOM 1037 O O . LEU A 1 128 ? 25.090 10.151 -3.770 1.00 91.25 128 LEU A O 1
ATOM 1041 N N . GLN A 1 129 ? 23.569 8.741 -4.627 1.00 92.38 129 GLN A N 1
ATOM 1042 C CA . GLN A 1 129 ? 22.423 9.650 -4.521 1.00 92.38 129 GLN A CA 1
ATOM 1043 C C . GLN A 1 129 ? 21.540 9.332 -3.312 1.00 92.38 129 GLN A C 1
ATOM 1045 O O . GLN A 1 129 ? 20.465 9.915 -3.173 1.00 92.38 129 GLN A O 1
ATOM 1050 N N . GLN A 1 130 ? 21.963 8.394 -2.458 1.00 91.88 130 GLN A N 1
ATOM 1051 C CA . GLN A 1 130 ? 21.175 7.978 -1.310 1.00 91.88 130 GLN A CA 1
ATOM 1052 C C . GLN A 1 130 ? 20.926 9.147 -0.354 1.00 91.88 130 GLN A C 1
ATOM 1054 O O . GLN A 1 130 ? 21.811 9.958 -0.083 1.00 91.88 130 GLN A O 1
ATOM 1059 N N . ILE A 1 131 ? 19.711 9.197 0.179 1.00 93.12 131 ILE A N 1
ATOM 1060 C CA . ILE A 1 131 ? 19.310 10.142 1.234 1.00 93.12 131 ILE A CA 1
ATOM 1061 C C . ILE A 1 131 ? 19.050 9.435 2.569 1.00 93.12 131 ILE A C 1
ATOM 1063 O O . ILE A 1 131 ? 18.914 10.092 3.599 1.00 93.12 131 ILE A O 1
ATOM 1067 N N . MET A 1 132 ? 18.974 8.102 2.538 1.00 91.94 132 MET A N 1
ATOM 1068 C CA . MET A 1 132 ? 18.956 7.250 3.719 1.00 91.94 132 MET A CA 1
ATOM 1069 C C . MET A 1 132 ? 20.331 7.260 4.384 1.00 91.94 132 MET A C 1
ATOM 1071 O O . MET A 1 132 ? 21.364 7.282 3.703 1.00 91.94 132 MET A O 1
ATOM 1075 N N . ASP A 1 133 ? 20.329 7.209 5.713 1.00 92.19 133 ASP A N 1
ATOM 1076 C CA . ASP A 1 133 ? 21.545 7.027 6.493 1.00 92.19 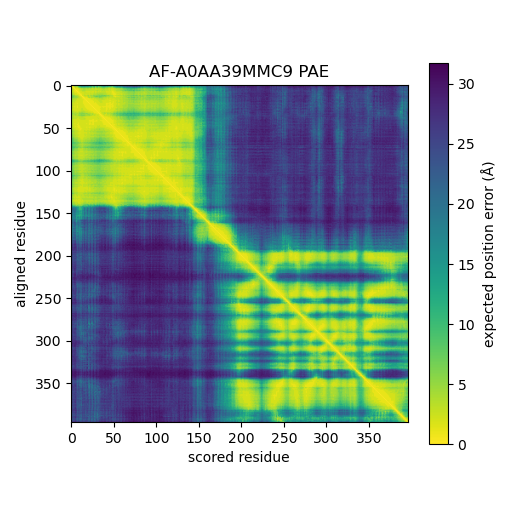133 ASP A CA 1
ATOM 1077 C C . ASP A 1 133 ? 22.312 5.764 6.050 1.00 92.19 133 ASP A C 1
ATOM 1079 O O . ASP A 1 133 ? 21.714 4.743 5.707 1.00 92.19 133 ASP A O 1
ATOM 1083 N N . VAL A 1 134 ? 23.645 5.843 6.009 1.00 88.94 134 VAL A N 1
ATOM 1084 C CA . VAL A 1 134 ? 24.497 4.762 5.483 1.00 88.94 134 VAL A CA 1
ATOM 1085 C C . VAL A 1 134 ? 24.392 3.501 6.334 1.00 88.94 134 VAL A C 1
ATOM 1087 O O . VAL A 1 134 ? 24.351 2.406 5.772 1.00 88.94 134 VAL A O 1
ATOM 1090 N N . GLU A 1 135 ? 24.315 3.638 7.657 1.00 87.25 135 GLU A N 1
ATOM 1091 C CA . GLU A 1 135 ? 24.221 2.494 8.564 1.00 87.25 135 GLU A CA 1
ATOM 1092 C C . GLU A 1 135 ? 22.872 1.796 8.386 1.00 87.25 135 GLU A C 1
ATOM 1094 O O . GLU A 1 135 ? 22.819 0.573 8.247 1.00 87.25 135 GLU A O 1
ATOM 1099 N N . VAL A 1 136 ? 21.790 2.575 8.269 1.00 83.50 136 VAL A N 1
ATOM 1100 C CA . VAL A 1 136 ? 20.453 2.039 7.979 1.00 83.50 136 VAL A CA 1
ATOM 1101 C C . VAL A 1 136 ? 20.443 1.346 6.618 1.00 83.50 136 VAL A C 1
ATOM 1103 O O . VAL A 1 136 ? 20.027 0.191 6.535 1.00 83.50 136 VAL A O 1
ATOM 1106 N N . TRP A 1 137 ? 20.968 1.990 5.573 1.00 87.69 137 TRP A N 1
ATOM 1107 C CA . TRP A 1 137 ? 21.024 1.446 4.215 1.00 87.69 137 TRP A CA 1
ATOM 1108 C C . TRP A 1 137 ? 21.772 0.118 4.136 1.00 87.69 137 TRP A C 1
ATOM 1110 O O . TRP A 1 137 ? 21.310 -0.807 3.461 1.00 87.69 137 TRP A O 1
ATOM 1120 N N . ASP A 1 138 ? 22.934 0.029 4.784 1.00 85.06 138 ASP A N 1
ATOM 1121 C CA . ASP A 1 138 ? 23.757 -1.179 4.787 1.00 85.06 138 ASP A CA 1
ATOM 1122 C C . ASP A 1 138 ? 23.162 -2.266 5.716 1.00 85.06 138 ASP A C 1
ATOM 1124 O O . ASP A 1 138 ? 23.436 -3.448 5.508 1.00 85.06 138 ASP A O 1
ATOM 1128 N N . SER A 1 139 ? 22.289 -1.902 6.672 1.00 78.56 139 SER A N 1
ATOM 1129 C CA . SER A 1 139 ? 21.584 -2.849 7.558 1.00 78.56 139 SER A CA 1
ATOM 1130 C C . SER A 1 139 ? 20.353 -3.524 6.936 1.00 78.56 139 SER A C 1
ATOM 1132 O O . SER A 1 139 ? 20.000 -4.634 7.338 1.00 78.56 139 SER A O 1
ATOM 1134 N N . ILE A 1 140 ? 19.692 -2.883 5.964 1.00 74.38 140 ILE A N 1
ATOM 1135 C CA . ILE A 1 140 ? 18.500 -3.433 5.300 1.00 74.38 140 ILE A CA 1
ATOM 1136 C C . ILE A 1 140 ? 18.872 -4.224 4.036 1.00 74.38 140 ILE A C 1
ATOM 1138 O O . ILE A 1 140 ? 19.728 -3.790 3.250 1.00 74.38 140 ILE A O 1
ATOM 1142 N N . PRO A 1 141 ? 18.218 -5.372 3.777 1.00 74.12 141 PRO A N 1
ATOM 1143 C CA . PRO A 1 141 ? 18.540 -6.209 2.627 1.00 74.12 141 PRO A CA 1
ATOM 1144 C C . PRO A 1 141 ? 18.325 -5.456 1.305 1.00 74.12 141 PRO A C 1
ATOM 1146 O O . PRO A 1 141 ? 17.512 -4.544 1.197 1.00 74.12 141 PRO A O 1
ATOM 1149 N N . GLY A 1 142 ? 19.072 -5.829 0.264 1.00 71.44 142 GLY A N 1
ATOM 1150 C CA . GLY A 1 142 ? 18.880 -5.282 -1.089 1.00 71.44 142 GLY A CA 1
ATOM 1151 C C . GLY A 1 142 ? 17.713 -5.924 -1.849 1.00 71.44 142 GLY A C 1
ATOM 1152 O O . GLY A 1 142 ? 17.442 -5.554 -2.989 1.00 71.44 142 GLY A O 1
ATOM 1153 N N . SER A 1 143 ? 17.043 -6.916 -1.259 1.00 70.25 143 SER A N 1
ATOM 1154 C CA . SER A 1 143 ? 16.037 -7.760 -1.902 1.00 70.25 143 SER A CA 1
ATOM 1155 C C . SER A 1 143 ? 14.748 -7.788 -1.076 1.00 70.25 143 SER A C 1
ATOM 1157 O O . SER A 1 143 ? 14.789 -7.782 0.150 1.00 70.25 143 SER A O 1
ATOM 1159 N N . MET A 1 144 ? 13.606 -7.816 -1.767 1.00 53.53 144 MET A N 1
ATOM 1160 C CA . MET A 1 144 ? 12.276 -8.005 -1.183 1.00 53.53 144 MET A CA 1
ATOM 1161 C C . MET A 1 144 ? 11.899 -9.495 -1.251 1.00 53.53 144 MET A C 1
ATOM 1163 O O . MET A 1 144 ? 10.847 -9.856 -1.770 1.00 53.53 144 MET A O 1
ATOM 1167 N N . ASN A 1 145 ? 12.772 -10.399 -0.793 1.00 54.59 145 ASN A N 1
ATOM 1168 C CA . ASN A 1 145 ? 12.259 -11.692 -0.345 1.00 54.59 145 ASN A CA 1
ATOM 1169 C C . ASN A 1 145 ? 11.383 -11.391 0.885 1.00 54.59 145 ASN A C 1
ATOM 1171 O O . ASN A 1 145 ? 11.851 -10.758 1.839 1.00 54.59 145 ASN A O 1
ATOM 1175 N N . ALA A 1 146 ? 10.112 -11.796 0.847 1.00 42.12 146 ALA A N 1
ATOM 1176 C CA . ALA A 1 146 ? 9.196 -11.664 1.974 1.00 42.12 146 ALA A CA 1
ATOM 1177 C C . ALA A 1 146 ? 9.794 -12.281 3.255 1.00 42.12 146 ALA A C 1
ATOM 1179 O O . ALA A 1 146 ? 9.690 -11.684 4.320 1.00 42.12 146 ALA A O 1
ATOM 1180 N N . GLU A 1 147 ? 10.532 -13.390 3.145 1.00 37.34 147 GLU A N 1
ATOM 1181 C CA . GLU A 1 147 ? 11.240 -14.035 4.257 1.00 37.34 147 GLU A CA 1
ATOM 1182 C C . GLU A 1 147 ? 12.432 -13.208 4.772 1.00 37.34 147 GLU A C 1
ATOM 1184 O O . GLU A 1 147 ? 12.634 -13.121 5.979 1.00 37.34 147 GLU A O 1
ATOM 1189 N N . GLU A 1 148 ? 13.208 -12.544 3.904 1.00 37.91 148 GLU A N 1
ATOM 1190 C CA . GLU A 1 148 ? 14.360 -11.717 4.324 1.00 37.91 148 GLU A CA 1
ATOM 1191 C C . GLU A 1 148 ? 13.924 -10.376 4.930 1.00 37.91 148 GLU A C 1
ATOM 1193 O O . GLU A 1 148 ? 14.528 -9.895 5.888 1.00 37.91 148 GLU A O 1
ATOM 1198 N N . THR A 1 149 ? 12.838 -9.790 4.418 1.00 44.50 149 THR A N 1
ATOM 1199 C CA . THR A 1 149 ? 12.248 -8.558 4.968 1.00 44.50 149 THR A CA 1
ATOM 1200 C C . THR A 1 149 ? 11.567 -8.838 6.313 1.00 44.50 149 THR A C 1
ATOM 1202 O O . THR A 1 149 ? 11.643 -8.015 7.227 1.00 44.50 149 THR A O 1
ATOM 1205 N N . MET A 1 150 ? 10.949 -10.018 6.474 1.00 42.81 150 MET A N 1
ATOM 1206 C CA . MET A 1 150 ? 10.431 -10.488 7.765 1.00 42.81 150 MET A CA 1
ATOM 1207 C C . MET A 1 150 ? 11.552 -10.837 8.754 1.00 42.81 150 MET A C 1
ATOM 1209 O O . MET A 1 150 ? 11.452 -10.454 9.920 1.00 42.81 150 MET A O 1
ATOM 1213 N N . HIS A 1 151 ? 12.643 -11.472 8.311 1.00 46.06 151 HIS A N 1
ATOM 1214 C CA . HIS A 1 151 ? 13.818 -11.717 9.156 1.00 46.06 151 HIS A CA 1
ATOM 1215 C C . HIS A 1 151 ? 14.489 -10.421 9.620 1.00 46.06 151 HIS A C 1
ATOM 1217 O O . HIS A 1 151 ? 14.857 -10.324 10.786 1.00 46.06 151 HIS A O 1
ATOM 1223 N N . TRP A 1 152 ? 14.601 -9.395 8.771 1.00 46.22 152 TRP A N 1
ATOM 1224 C CA . TRP A 1 152 ? 15.119 -8.096 9.212 1.00 46.22 152 TRP A CA 1
ATOM 1225 C C . TRP A 1 152 ? 14.238 -7.464 10.299 1.00 46.22 152 TRP A C 1
ATOM 1227 O O . TRP A 1 152 ? 14.764 -7.050 11.325 1.00 46.22 152 TRP A O 1
ATOM 1237 N N . LYS A 1 153 ? 12.903 -7.478 10.156 1.00 53.25 153 LYS A N 1
ATOM 1238 C CA . LYS A 1 153 ? 11.988 -6.983 11.207 1.00 53.25 153 LYS A CA 1
ATOM 1239 C C . LYS A 1 153 ? 12.162 -7.738 12.533 1.00 53.25 153 LYS A C 1
ATOM 1241 O O . LYS A 1 153 ? 12.102 -7.121 13.595 1.00 53.25 153 LYS A O 1
ATOM 1246 N N . LEU A 1 154 ? 12.424 -9.048 12.468 1.00 50.66 154 LEU A N 1
ATOM 1247 C CA . LEU A 1 154 ? 12.786 -9.882 13.620 1.00 50.66 154 LEU A CA 1
ATOM 1248 C C . LEU A 1 154 ? 14.116 -9.444 14.260 1.00 50.66 154 LEU A C 1
ATOM 1250 O O . LEU A 1 154 ? 14.178 -9.301 15.479 1.00 50.66 154 LEU A O 1
ATOM 1254 N N . TYR A 1 155 ? 15.153 -9.167 13.462 1.00 52.50 155 TYR A N 1
ATOM 1255 C CA . TYR A 1 155 ? 16.452 -8.699 13.961 1.00 52.50 155 TYR A CA 1
ATOM 1256 C C . TYR A 1 155 ? 16.401 -7.272 14.530 1.00 52.50 155 TYR A C 1
ATOM 1258 O O . TYR A 1 155 ? 16.951 -7.021 15.600 1.00 52.50 155 TYR A O 1
ATOM 1266 N N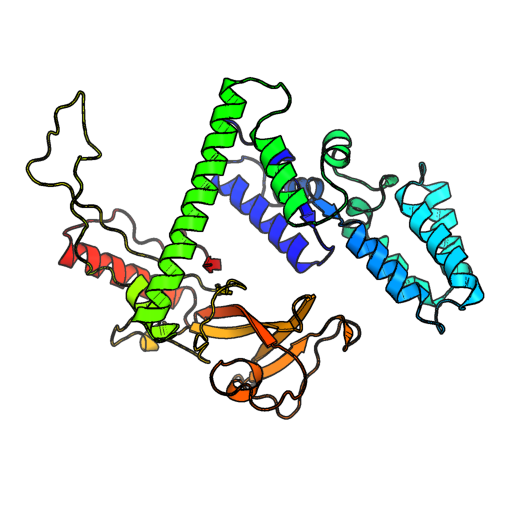 . SER A 1 156 ? 15.692 -6.348 13.878 1.00 55.44 156 SER A N 1
ATOM 1267 C CA . SER A 1 156 ? 15.518 -4.966 14.342 1.00 55.44 156 SER A CA 1
ATOM 1268 C C . SER A 1 156 ? 14.676 -4.874 15.614 1.00 55.44 156 SER A C 1
ATOM 1270 O O . SER A 1 156 ? 14.953 -4.038 16.471 1.00 55.44 156 SER A O 1
ATOM 1272 N N . GLY A 1 157 ? 13.675 -5.748 15.768 1.00 50.03 157 GLY A N 1
ATOM 1273 C CA . GLY A 1 157 ? 12.883 -5.862 16.995 1.00 50.03 157 GLY A CA 1
ATOM 1274 C C . GLY A 1 157 ? 13.654 -6.470 18.174 1.00 50.03 157 GLY A C 1
ATOM 1275 O O . GLY A 1 157 ? 13.381 -6.116 19.317 1.00 50.03 157 GLY A O 1
ATOM 1276 N N . ALA A 1 158 ? 14.632 -7.345 17.911 1.00 52.56 158 ALA A N 1
ATOM 1277 C CA . ALA A 1 158 ? 15.464 -7.984 18.935 1.00 52.56 158 ALA A CA 1
ATOM 1278 C C . ALA A 1 158 ? 16.614 -7.091 19.460 1.00 52.56 158 ALA A C 1
ATOM 1280 O O . ALA A 1 158 ? 17.200 -7.395 20.501 1.00 52.56 158 ALA A O 1
ATOM 1281 N N . GLY A 1 159 ? 16.900 -5.969 18.786 1.00 52.25 159 GLY A N 1
ATOM 1282 C CA . GLY A 1 159 ? 17.921 -4.991 19.171 1.00 52.25 159 GLY A CA 1
ATOM 1283 C C . GLY A 1 159 ? 19.357 -5.386 18.789 1.00 52.25 159 GLY A C 1
ATOM 1284 O O . GLY A 1 159 ? 19.678 -6.553 18.589 1.00 52.25 159 GLY A O 1
ATOM 1285 N N . CYS A 1 160 ? 20.243 -4.388 18.696 1.00 48.62 160 CYS A N 1
ATOM 1286 C CA . CYS A 1 160 ? 21.613 -4.552 18.184 1.00 48.62 160 CYS A CA 1
ATOM 1287 C C . CYS A 1 160 ? 22.641 -5.003 19.246 1.00 48.62 160 CYS A C 1
ATOM 1289 O O . CYS A 1 160 ? 23.733 -5.447 18.898 1.00 48.62 160 CYS A O 1
ATOM 1291 N N . ASP A 1 161 ? 22.294 -4.926 20.535 1.00 55.41 161 ASP A N 1
ATOM 1292 C CA . ASP A 1 161 ? 23.239 -5.112 21.650 1.00 55.41 161 ASP A CA 1
ATOM 1293 C C . ASP A 1 161 ? 23.152 -6.487 22.330 1.00 55.41 161 ASP A C 1
ATOM 1295 O O . ASP A 1 161 ? 23.838 -6.727 23.323 1.00 55.41 161 ASP A O 1
ATOM 1299 N N . HIS A 1 162 ? 22.322 -7.402 21.814 1.00 53.62 162 HIS A N 1
ATOM 1300 C CA . HIS A 1 162 ? 22.053 -8.706 22.443 1.00 53.62 162 HIS A CA 1
ATOM 1301 C C . HIS A 1 162 ? 21.609 -8.587 23.916 1.00 53.62 162 HIS A C 1
ATOM 1303 O O . HIS A 1 162 ? 21.847 -9.491 24.722 1.00 53.62 162 HIS A O 1
ATOM 1309 N N . ASP A 1 163 ? 20.968 -7.470 24.285 1.00 60.03 163 ASP A N 1
ATOM 1310 C CA . ASP A 1 163 ? 20.347 -7.317 25.598 1.00 60.03 163 ASP A CA 1
ATOM 1311 C C . ASP A 1 163 ? 19.228 -8.350 25.717 1.00 60.03 163 ASP A C 1
ATOM 1313 O O . ASP A 1 163 ? 18.222 -8.299 25.010 1.00 60.03 163 ASP A O 1
ATOM 1317 N N . VAL A 1 164 ? 19.448 -9.322 26.597 1.00 55.06 164 VAL A N 1
ATOM 1318 C CA . VAL A 1 164 ? 18.619 -10.522 26.702 1.00 55.06 164 VAL A CA 1
ATOM 1319 C C . VAL A 1 164 ? 17.163 -10.173 27.017 1.00 55.06 164 VAL A C 1
ATOM 1321 O O . VAL A 1 164 ? 16.262 -10.806 26.475 1.00 55.06 164 VAL A O 1
ATOM 1324 N N . ILE A 1 165 ? 16.909 -9.157 27.849 1.00 66.62 165 ILE A N 1
ATOM 1325 C CA . ILE A 1 165 ? 15.540 -8.809 28.250 1.00 66.62 165 ILE A CA 1
ATOM 1326 C C . IL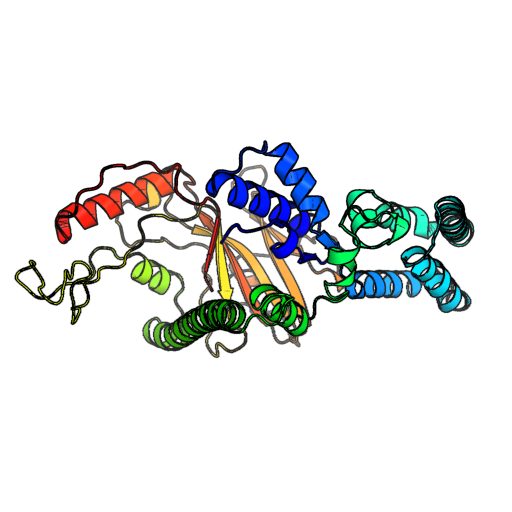E A 1 165 ? 14.821 -8.071 27.125 1.00 66.62 165 ILE A C 1
ATOM 1328 O O . ILE A 1 165 ? 13.715 -8.464 26.764 1.00 66.62 165 ILE A O 1
ATOM 1332 N N . LYS A 1 166 ? 15.457 -7.071 26.506 1.00 56.66 166 LYS A N 1
ATOM 1333 C CA . LYS A 1 166 ? 14.856 -6.357 25.366 1.00 56.66 166 LYS A CA 1
ATOM 1334 C C . LYS A 1 166 ? 14.660 -7.266 24.154 1.00 56.66 166 LYS A C 1
ATOM 1336 O O . LYS A 1 166 ? 13.641 -7.171 23.477 1.00 56.66 166 LYS A O 1
ATOM 1341 N N . GLY A 1 167 ? 15.604 -8.176 23.918 1.00 52.44 167 GLY A N 1
ATOM 1342 C CA . GLY A 1 167 ? 15.490 -9.208 22.894 1.00 52.44 167 GLY A CA 1
ATOM 1343 C C . GLY A 1 167 ? 14.294 -10.127 23.142 1.00 52.44 167 GLY A C 1
ATOM 1344 O O . GLY A 1 167 ? 13.527 -10.385 22.219 1.00 52.44 167 GLY A O 1
ATOM 1345 N N . PHE A 1 168 ? 14.071 -10.564 24.387 1.00 57.44 168 PHE A N 1
ATOM 1346 C CA . PHE A 1 168 ? 12.895 -11.366 24.733 1.00 57.44 168 PHE A CA 1
ATOM 1347 C C . PHE A 1 168 ? 11.579 -10.590 24.640 1.00 57.44 168 PHE A C 1
ATOM 1349 O O . PHE A 1 168 ? 10.600 -11.151 24.157 1.00 57.44 168 PHE A O 1
ATOM 1356 N N . GLU A 1 169 ? 11.536 -9.316 25.031 1.00 60.47 169 GLU A N 1
ATOM 1357 C CA . GLU A 1 169 ? 10.346 -8.470 24.857 1.00 60.47 169 GLU A CA 1
ATOM 1358 C C . GLU A 1 169 ? 10.003 -8.265 23.371 1.00 60.47 169 GLU A C 1
ATOM 1360 O O . GLU A 1 169 ? 8.838 -8.367 22.978 1.00 60.47 169 GLU A O 1
ATOM 1365 N N . GLY A 1 170 ? 11.015 -8.036 22.527 1.00 54.81 170 GLY A N 1
ATOM 1366 C CA . GLY A 1 170 ? 10.860 -7.930 21.075 1.00 54.81 170 GLY A CA 1
ATOM 1367 C C . GLY A 1 170 ? 10.373 -9.233 20.441 1.00 54.81 170 GLY A C 1
ATOM 1368 O O . GLY A 1 170 ? 9.407 -9.225 19.676 1.00 54.81 170 GLY A O 1
ATOM 1369 N N . LEU A 1 171 ? 10.978 -10.365 20.812 1.00 55.66 171 LEU A N 1
ATOM 1370 C CA . LEU A 1 171 ? 10.555 -11.690 20.351 1.00 55.66 171 LEU A CA 1
ATOM 1371 C C . LEU A 1 171 ? 9.139 -12.043 20.822 1.00 55.66 171 LEU A C 1
ATOM 1373 O O . LEU A 1 171 ? 8.373 -12.581 20.032 1.00 55.66 171 LEU A O 1
ATOM 1377 N N . LEU A 1 172 ? 8.762 -11.696 22.056 1.00 59.22 172 LEU A N 1
ATOM 1378 C CA . LEU A 1 172 ? 7.408 -11.900 22.580 1.00 59.22 172 LEU A CA 1
ATOM 1379 C C . LEU A 1 172 ? 6.376 -11.064 21.813 1.00 59.22 172 LEU A C 1
ATOM 1381 O O . LEU A 1 172 ? 5.313 -11.562 21.462 1.00 59.22 172 LEU A O 1
ATOM 1385 N N . SER A 1 173 ? 6.690 -9.805 21.502 1.00 54.19 173 SER A N 1
ATOM 1386 C CA . SER A 1 173 ? 5.814 -8.940 20.701 1.00 54.19 173 SER A CA 1
ATOM 1387 C C . SER A 1 173 ? 5.581 -9.500 19.292 1.00 54.19 173 SER A C 1
ATOM 1389 O O . SER A 1 173 ? 4.459 -9.467 18.781 1.00 54.19 173 SER A O 1
ATOM 1391 N N . ILE A 1 174 ? 6.628 -10.065 18.683 1.00 52.22 174 ILE A N 1
ATOM 1392 C CA . ILE A 1 174 ? 6.551 -10.679 17.356 1.00 52.22 174 ILE A CA 1
ATOM 1393 C C . ILE A 1 174 ? 5.833 -12.033 17.401 1.00 52.22 174 ILE A C 1
ATOM 1395 O O . ILE A 1 174 ? 5.000 -12.294 16.536 1.00 52.22 174 ILE A O 1
ATOM 1399 N N . ALA A 1 175 ? 6.088 -12.863 18.414 1.00 57.41 175 ALA A N 1
ATOM 1400 C CA . ALA A 1 175 ? 5.351 -14.105 18.638 1.00 57.41 175 ALA A CA 1
ATOM 1401 C C . ALA A 1 175 ? 3.850 -13.824 18.785 1.00 57.41 175 ALA A C 1
ATOM 1403 O O . ALA A 1 175 ? 3.064 -14.360 18.015 1.00 57.41 175 ALA A O 1
ATOM 1404 N N . ASN A 1 176 ? 3.472 -12.865 19.636 1.00 55.03 176 ASN A N 1
ATOM 1405 C CA . ASN A 1 176 ? 2.081 -12.436 19.799 1.00 55.03 176 ASN A CA 1
ATOM 1406 C C . ASN A 1 176 ? 1.465 -11.902 18.491 1.00 55.03 176 ASN A C 1
ATOM 1408 O O . ASN A 1 176 ? 0.263 -12.012 18.272 1.00 55.03 176 ASN A O 1
ATOM 1412 N N . TYR A 1 177 ? 2.255 -11.260 17.624 1.00 51.97 177 TYR A N 1
ATOM 1413 C CA . TYR A 1 177 ? 1.785 -10.811 16.310 1.00 51.97 177 TYR A CA 1
ATOM 1414 C C . TYR A 1 177 ? 1.480 -11.990 15.378 1.00 51.97 177 TYR A C 1
ATOM 1416 O O . TYR A 1 177 ? 0.428 -11.987 14.742 1.00 51.97 177 TYR A O 1
ATOM 1424 N N . TYR A 1 178 ? 2.356 -12.995 15.319 1.00 47.88 178 TYR A N 1
ATOM 1425 C CA . TYR A 1 178 ? 2.132 -14.182 14.492 1.00 47.88 178 TYR A CA 1
ATOM 1426 C C . TYR A 1 178 ? 1.083 -15.131 15.065 1.00 47.88 178 TYR A C 1
ATOM 1428 O O . TYR A 1 178 ? 0.352 -15.726 14.284 1.00 47.88 178 TYR A O 1
ATOM 1436 N N . GLU A 1 179 ? 0.965 -15.242 16.387 1.00 54.88 179 GLU A N 1
ATOM 1437 C CA . GLU A 1 179 ? -0.127 -15.972 17.035 1.00 54.88 179 GLU A CA 1
ATOM 1438 C C . GLU A 1 179 ? -1.473 -15.373 16.6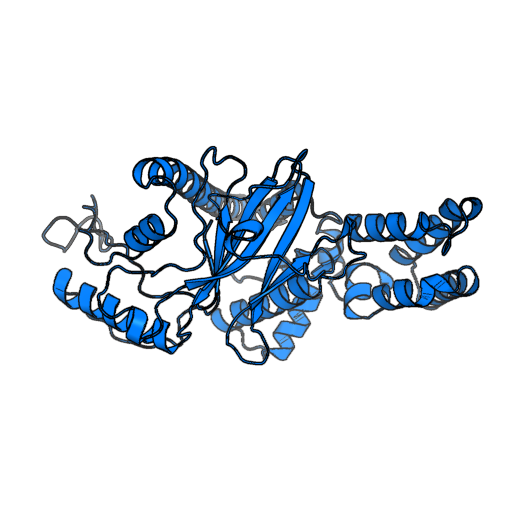33 1.00 54.88 179 GLU A C 1
ATOM 1440 O O . GLU A 1 179 ? -2.299 -16.101 16.100 1.00 54.88 179 GLU A O 1
ATOM 1445 N N . ARG A 1 180 ? -1.636 -14.044 16.704 1.00 49.19 180 ARG A N 1
ATOM 1446 C CA . ARG A 1 180 ? -2.854 -13.370 16.219 1.00 49.19 180 ARG A CA 1
ATOM 1447 C C . ARG A 1 180 ? -3.124 -13.588 14.729 1.00 49.19 180 ARG A C 1
ATOM 1449 O O . ARG A 1 180 ? -4.272 -13.739 14.334 1.00 49.19 180 ARG A O 1
ATOM 1456 N N . LEU A 1 181 ? -2.086 -13.582 13.886 1.00 44.81 181 LEU A N 1
ATOM 1457 C CA . LEU A 1 181 ? -2.249 -13.871 12.454 1.00 44.81 181 LEU A CA 1
ATOM 1458 C C . LEU A 1 181 ? -2.656 -15.327 12.202 1.00 44.81 181 LEU A C 1
ATOM 1460 O O . LEU A 1 181 ? -3.417 -15.591 11.279 1.00 44.81 181 LEU A O 1
ATOM 1464 N N . ASN A 1 182 ? -2.121 -16.260 12.986 1.00 43.31 182 ASN A N 1
ATOM 1465 C CA . ASN A 1 182 ? -2.407 -17.681 12.860 1.00 43.31 182 ASN A CA 1
ATOM 1466 C C . ASN A 1 182 ? -3.788 -18.038 13.429 1.00 43.31 182 ASN A C 1
ATOM 1468 O O . ASN A 1 182 ? -4.481 -18.852 12.836 1.00 43.31 182 ASN A O 1
ATOM 1472 N N . GLU A 1 183 ? -4.204 -17.409 14.530 1.00 50.50 183 GLU A N 1
ATOM 1473 C CA . GLU A 1 183 ? -5.568 -17.490 15.065 1.00 50.50 183 GLU A CA 1
ATOM 1474 C C . GLU A 1 183 ? -6.577 -16.982 14.030 1.00 50.50 183 GLU A C 1
ATOM 1476 O O . GLU A 1 183 ? -7.455 -17.742 13.632 1.00 50.50 183 GLU A O 1
ATOM 1481 N N . ALA A 1 184 ? -6.363 -15.786 13.469 1.00 43.91 184 ALA A N 1
ATOM 1482 C CA . ALA A 1 184 ? -7.220 -15.240 12.413 1.00 43.91 184 ALA A CA 1
ATOM 1483 C C . ALA A 1 184 ? -7.276 -16.132 11.153 1.00 43.91 184 ALA A C 1
ATOM 1485 O O . ALA A 1 184 ? -8.328 -16.280 10.537 1.00 43.91 184 ALA A O 1
ATOM 1486 N N . ALA A 1 185 ? -6.157 -16.760 10.771 1.00 40.22 185 ALA A N 1
ATOM 1487 C CA . ALA A 1 185 ? -6.106 -17.684 9.634 1.00 40.22 185 ALA A CA 1
ATOM 1488 C C . ALA A 1 185 ? -6.787 -19.040 9.913 1.00 40.22 185 ALA A C 1
ATOM 1490 O O . ALA A 1 185 ? -7.244 -19.706 8.987 1.00 40.22 185 ALA A O 1
ATOM 1491 N N . LEU A 1 186 ? -6.840 -19.483 11.171 1.00 47.50 186 LEU A N 1
ATOM 1492 C CA . LEU A 1 186 ? -7.568 -20.692 11.566 1.00 47.50 186 LEU A CA 1
ATOM 1493 C C . LEU A 1 186 ? -9.077 -20.423 11.656 1.00 47.50 186 LEU A C 1
ATOM 1495 O O . LEU A 1 186 ? -9.864 -21.249 11.193 1.00 47.50 186 LEU A O 1
ATOM 1499 N N . GLU A 1 187 ? -9.466 -19.257 12.177 1.00 51.41 187 GLU A N 1
ATOM 1500 C CA . GLU A 1 187 ? -10.856 -18.788 12.237 1.00 51.41 187 GLU A CA 1
ATOM 1501 C C . GLU A 1 187 ? -11.449 -18.612 10.828 1.00 51.41 187 GLU A C 1
ATOM 1503 O O . GLU A 1 187 ? -12.539 -19.119 10.550 1.00 51.41 187 GLU A O 1
ATOM 1508 N N . SER A 1 188 ? -10.694 -18.032 9.886 1.00 44.19 188 SER A N 1
ATOM 1509 C CA . SER A 1 188 ? -11.151 -17.828 8.502 1.00 44.19 188 SER A CA 1
ATOM 1510 C C . SER A 1 188 ? -11.452 -19.137 7.748 1.00 44.19 188 SER A C 1
ATOM 1512 O O . SER A 1 188 ? -12.390 -19.201 6.945 1.00 44.19 188 SER A O 1
ATOM 1514 N N . ILE A 1 189 ? -10.722 -20.224 8.039 1.00 48.16 189 ILE A N 1
ATOM 1515 C CA . ILE A 1 189 ? -10.955 -21.550 7.439 1.00 48.16 189 ILE A CA 1
ATOM 1516 C C . ILE A 1 189 ? -12.263 -22.177 7.951 1.00 48.16 189 ILE A C 1
ATOM 1518 O O . ILE A 1 189 ? -12.982 -22.812 7.164 1.00 48.16 189 ILE A O 1
ATOM 1522 N N . GLU A 1 190 ? -12.594 -22.022 9.237 1.00 50.91 190 GLU A N 1
ATOM 1523 C CA . GLU A 1 190 ? -13.849 -22.521 9.816 1.00 50.91 190 GLU A CA 1
ATOM 1524 C C . GLU A 1 190 ? -15.055 -21.694 9.335 1.00 50.91 190 GLU A C 1
ATOM 1526 O O . GLU A 1 190 ? -16.023 -22.276 8.825 1.00 50.91 190 GLU A O 1
ATOM 1531 N N . GLU A 1 191 ? -14.956 -20.361 9.362 1.00 53.62 191 GLU A N 1
ATOM 1532 C CA . GLU A 1 191 ? -15.996 -19.413 8.930 1.00 53.62 191 GLU A CA 1
ATOM 1533 C C . GLU A 1 191 ? -16.416 -19.609 7.466 1.00 53.62 191 GLU A C 1
ATOM 1535 O O . GLU A 1 191 ? -17.609 -19.715 7.162 1.00 53.62 191 GLU A O 1
ATOM 1540 N N . ALA A 1 192 ? -15.455 -19.787 6.552 1.00 47.91 192 ALA A N 1
ATOM 1541 C CA . ALA A 1 192 ? -15.737 -20.027 5.136 1.00 47.91 192 ALA A CA 1
ATOM 1542 C C . ALA A 1 192 ? -16.579 -21.301 4.888 1.00 47.91 192 ALA A C 1
ATOM 1544 O O . ALA A 1 192 ? -17.285 -21.399 3.884 1.00 47.91 192 ALA A O 1
ATOM 1545 N N . THR A 1 193 ? -16.510 -22.307 5.780 1.00 49.91 193 THR A N 1
ATOM 1546 C CA . THR A 1 193 ? -17.348 -23.527 5.688 1.00 49.91 193 THR A CA 1
ATOM 1547 C C . THR A 1 193 ? -18.786 -23.250 6.109 1.00 49.91 193 THR A C 1
ATOM 1549 O O . THR A 1 193 ? -19.720 -23.758 5.491 1.00 49.91 193 THR A O 1
ATOM 1552 N N . CYS A 1 194 ? -18.956 -22.468 7.173 1.00 56.84 194 CYS A N 1
ATOM 1553 C CA . CYS A 1 194 ? -20.254 -22.158 7.760 1.00 56.84 194 CYS A CA 1
ATOM 1554 C C . CYS A 1 194 ? -21.069 -21.199 6.881 1.00 56.84 194 CYS A C 1
ATOM 1556 O O . CYS A 1 194 ? -22.295 -21.293 6.856 1.00 56.84 194 CYS A O 1
ATOM 1558 N N . LEU A 1 195 ? -20.388 -20.339 6.115 1.00 63.56 195 LEU A N 1
ATOM 1559 C CA . LEU A 1 195 ? -20.995 -19.235 5.363 1.00 63.56 195 LEU A CA 1
ATOM 1560 C C . LEU A 1 195 ? -21.103 -19.475 3.853 1.00 63.56 195 LEU A C 1
ATOM 1562 O O . LEU A 1 195 ? -21.486 -18.579 3.102 1.00 63.56 195 LEU A O 1
ATOM 1566 N N . GLY A 1 196 ? -20.749 -20.677 3.389 1.00 68.12 196 GLY A N 1
ATOM 1567 C CA . GLY A 1 196 ? -20.878 -21.063 1.981 1.00 68.12 196 GLY A CA 1
ATOM 1568 C C . GLY A 1 196 ? -20.028 -20.234 1.010 1.00 68.12 196 GLY A C 1
ATOM 1569 O O . GLY A 1 196 ? -20.360 -20.185 -0.169 1.00 68.12 196 GLY A O 1
ATOM 1570 N N . GLY A 1 197 ? -18.963 -19.581 1.492 1.00 74.44 197 GLY A N 1
ATOM 1571 C CA . GLY A 1 197 ? -18.119 -18.691 0.688 1.00 74.44 197 GLY A CA 1
ATOM 1572 C C . GLY A 1 197 ? -18.756 -17.338 0.354 1.00 74.44 197 GLY A C 1
ATOM 1573 O O . GLY A 1 197 ? -18.283 -16.672 -0.562 1.00 74.44 197 GLY A O 1
ATOM 1574 N N . SER A 1 198 ? -19.813 -16.919 1.060 1.00 84.19 198 SER A N 1
ATOM 1575 C CA . SER A 1 198 ? -20.475 -15.642 0.782 1.00 84.19 198 SER A CA 1
ATOM 1576 C C . SER A 1 198 ? -19.781 -14.462 1.467 1.00 84.19 198 SER A C 1
ATOM 1578 O O . SER A 1 198 ? -19.827 -14.356 2.696 1.00 84.19 198 SER A O 1
ATOM 1580 N N . ILE A 1 199 ? -19.195 -13.537 0.694 1.00 85.31 199 ILE A N 1
ATOM 1581 C CA . ILE A 1 199 ? -18.550 -12.330 1.258 1.00 85.31 199 ILE A CA 1
ATOM 1582 C C . ILE A 1 199 ? -19.571 -11.440 1.957 1.00 85.31 199 ILE A C 1
ATOM 1584 O O . ILE A 1 199 ? -19.289 -10.889 3.018 1.00 85.31 199 ILE A O 1
ATOM 1588 N N . GLU A 1 200 ? -20.763 -11.302 1.378 1.00 88.19 200 GLU A N 1
ATOM 1589 C CA . GLU A 1 200 ? -21.827 -10.498 1.974 1.00 88.19 200 GLU A CA 1
ATOM 1590 C C . GLU A 1 200 ? -22.262 -11.068 3.325 1.00 88.19 200 GLU A C 1
ATOM 1592 O O . GLU A 1 200 ? -22.336 -10.329 4.304 1.00 88.19 200 GLU A O 1
ATOM 1597 N N . THR A 1 201 ? -22.490 -12.382 3.397 1.00 87.00 201 THR A N 1
ATOM 1598 C CA . THR A 1 201 ? -22.928 -13.034 4.638 1.00 87.00 201 THR A CA 1
ATOM 1599 C C . THR A 1 201 ? -21.852 -12.931 5.715 1.00 87.00 201 THR A C 1
ATOM 1601 O O . THR A 1 201 ? -22.146 -12.501 6.828 1.00 87.00 201 THR A O 1
ATOM 1604 N N . TRP A 1 202 ? -20.599 -13.237 5.366 1.00 85.81 202 TRP A N 1
ATOM 1605 C CA . TRP A 1 202 ? -19.454 -13.092 6.267 1.00 85.81 202 TRP A CA 1
ATOM 1606 C C . TRP A 1 202 ? -19.322 -11.675 6.813 1.00 85.81 202 TRP A C 1
ATOM 1608 O O . TRP A 1 202 ? -19.250 -11.466 8.024 1.00 85.81 202 TRP A O 1
ATOM 1618 N N . PHE A 1 203 ? -19.366 -10.678 5.931 1.00 87.62 203 PHE A N 1
ATOM 1619 C CA . PHE A 1 203 ? -19.211 -9.296 6.352 1.00 87.62 203 PHE A CA 1
ATOM 1620 C C . PHE A 1 203 ? -20.382 -8.838 7.230 1.00 87.62 203 PHE A C 1
ATOM 1622 O O . PHE A 1 203 ? -20.178 -8.133 8.215 1.00 87.62 203 PHE A O 1
ATOM 1629 N N . GLN A 1 204 ? -21.612 -9.251 6.913 1.00 88.94 204 GLN A N 1
ATOM 1630 C CA . GLN A 1 204 ? -22.780 -8.927 7.731 1.00 88.94 204 GLN A CA 1
ATOM 1631 C C . GLN A 1 204 ? -22.709 -9.560 9.122 1.00 88.94 204 GLN A C 1
ATOM 1633 O O . GLN A 1 204 ? -23.081 -8.895 10.088 1.00 88.94 204 GLN A O 1
ATOM 1638 N N . GLU A 1 205 ? -22.228 -10.800 9.242 1.00 84.81 205 GLU A N 1
ATOM 1639 C CA . GLU A 1 205 ? -22.007 -11.453 10.537 1.00 84.81 205 GLU A CA 1
ATOM 1640 C C . GLU A 1 205 ? -20.942 -10.737 11.366 1.00 84.81 205 GLU A C 1
ATOM 1642 O O . GLU A 1 205 ? -21.190 -10.433 12.536 1.00 84.81 205 GLU A O 1
ATOM 1647 N N . LEU A 1 206 ? -19.826 -10.359 10.736 1.00 83.81 206 LEU A N 1
ATOM 1648 C CA . LEU A 1 206 ? -18.755 -9.588 11.367 1.00 83.81 206 LEU A CA 1
ATOM 1649 C C . LEU A 1 206 ? -19.257 -8.240 11.915 1.00 83.81 206 LEU A C 1
ATOM 1651 O O . LEU A 1 206 ? -18.816 -7.778 12.964 1.00 83.81 206 LEU A O 1
ATOM 1655 N N . MET A 1 207 ? -20.199 -7.592 11.224 1.00 85.88 207 MET A N 1
ATOM 1656 C CA . MET A 1 207 ? -20.724 -6.272 11.598 1.00 85.88 207 MET A CA 1
ATOM 1657 C C . MET A 1 207 ? -21.871 -6.304 12.629 1.00 85.88 207 MET A C 1
ATOM 1659 O O . MET A 1 207 ? -22.443 -5.251 12.940 1.00 85.88 207 MET A O 1
ATOM 1663 N N . GLN A 1 208 ? -22.245 -7.466 13.174 1.00 84.19 208 GLN A N 1
ATOM 1664 C CA . GLN A 1 208 ? -23.327 -7.554 14.160 1.00 84.19 208 GLN A CA 1
ATOM 1665 C C . GLN A 1 208 ? -22.903 -7.014 15.536 1.00 84.19 208 GLN A C 1
ATOM 1667 O O . GLN A 1 208 ? -22.083 -7.611 16.221 1.00 84.19 208 GLN A O 1
ATOM 1672 N N . ALA A 1 209 ? -23.543 -5.942 16.017 1.00 83.25 209 ALA A N 1
ATOM 1673 C CA . ALA A 1 209 ? -23.358 -5.467 17.399 1.00 83.25 209 ALA A CA 1
ATOM 1674 C C . ALA A 1 209 ? -24.394 -5.985 18.401 1.00 83.25 209 ALA A C 1
ATOM 1676 O O . ALA A 1 209 ? -24.347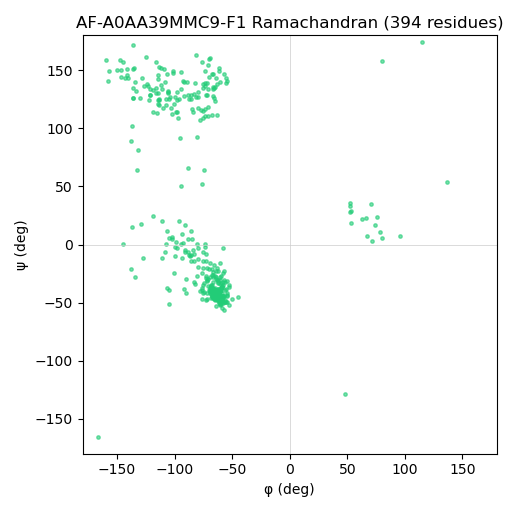 -5.621 19.571 1.00 83.25 209 ALA A O 1
ATOM 1677 N N . ASN A 1 210 ? -25.357 -6.806 17.985 1.00 82.69 210 ASN A N 1
ATOM 1678 C CA . ASN A 1 210 ? -26.363 -7.393 18.879 1.00 82.69 210 ASN A CA 1
ATOM 1679 C C . ASN A 1 210 ? -25.964 -8.782 19.410 1.00 82.69 210 ASN A C 1
ATOM 1681 O O . ASN A 1 210 ? -26.796 -9.451 20.026 1.00 82.69 210 ASN A O 1
ATOM 1685 N N . GLN A 1 211 ? -24.724 -9.215 19.171 1.00 80.75 211 GLN A N 1
ATOM 1686 C CA . GLN A 1 211 ? -24.206 -10.489 19.658 1.00 80.75 211 GLN A CA 1
ATOM 1687 C C . GLN A 1 211 ? -24.098 -10.493 21.189 1.00 80.75 211 GLN A C 1
ATOM 1689 O O . GLN A 1 211 ? -23.843 -9.464 21.813 1.00 80.75 211 GLN A O 1
ATOM 1694 N N . ALA A 1 212 ? -24.316 -11.654 21.807 1.00 80.75 212 ALA A N 1
ATOM 1695 C CA . ALA A 1 212 ? -24.162 -11.806 23.250 1.00 80.75 212 ALA A CA 1
ATOM 1696 C C . ALA A 1 212 ? -22.674 -11.816 23.629 1.00 80.75 212 ALA A C 1
ATOM 1698 O O . ALA A 1 212 ? -21.885 -12.506 22.991 1.00 80.75 212 ALA A O 1
ATOM 1699 N N . GLY A 1 213 ? -22.301 -11.103 24.694 1.00 79.25 213 GLY A N 1
ATOM 1700 C CA . GLY A 1 213 ? -20.918 -11.095 25.171 1.00 79.25 213 GLY A CA 1
ATOM 1701 C C . GLY A 1 213 ? -20.449 -12.468 25.671 1.00 79.25 213 GLY A C 1
ATOM 1702 O O . GLY A 1 213 ? -21.199 -13.208 26.319 1.00 79.25 213 GLY A O 1
ATOM 1703 N N . HIS A 1 214 ? -19.183 -12.788 25.419 1.00 82.31 214 HIS A N 1
ATOM 1704 C CA . HIS A 1 214 ? -18.526 -14.000 25.894 1.00 82.31 214 HIS A CA 1
ATOM 1705 C C . HIS A 1 214 ? -18.248 -13.905 27.391 1.00 82.31 214 HIS A C 1
ATOM 1707 O O . HIS A 1 214 ? -17.660 -12.935 27.865 1.00 82.31 214 HIS A O 1
ATOM 1713 N N . LEU A 1 215 ? -18.652 -14.921 28.155 1.00 83.44 215 LEU A N 1
ATOM 1714 C CA . LEU A 1 215 ? -18.345 -14.980 29.582 1.00 83.44 215 LEU A CA 1
ATOM 1715 C C . LEU A 1 215 ? -16.836 -15.141 29.784 1.00 83.44 215 LEU A C 1
ATOM 1717 O O . LEU A 1 215 ? -16.223 -16.054 29.241 1.00 83.44 215 LEU A O 1
ATOM 1721 N N . MET A 1 216 ? -16.268 -14.273 30.608 1.00 79.50 216 MET A N 1
ATOM 1722 C CA . MET A 1 216 ? -14.862 -14.282 30.988 1.00 79.50 216 MET A CA 1
ATOM 1723 C C . MET A 1 216 ? -14.697 -14.896 32.381 1.00 79.50 216 MET A C 1
ATOM 1725 O O . MET A 1 216 ? -15.561 -14.748 33.253 1.00 79.50 216 MET A O 1
ATOM 1729 N N . ASP A 1 217 ? -13.556 -15.545 32.610 1.00 78.31 217 ASP A N 1
ATOM 1730 C CA . ASP A 1 217 ? -13.223 -16.143 33.909 1.00 78.31 217 ASP A CA 1
ATOM 1731 C C . ASP A 1 217 ? -12.782 -15.101 34.947 1.00 78.31 217 ASP A C 1
ATOM 1733 O O . ASP A 1 217 ? -12.916 -15.316 36.153 1.00 78.31 217 ASP A O 1
ATOM 1737 N N . ALA A 1 218 ? -12.279 -13.950 34.492 1.00 72.81 218 ALA A N 1
ATOM 1738 C CA . ALA A 1 218 ? -11.771 -12.888 35.347 1.00 72.81 218 ALA A CA 1
ATOM 1739 C C . ALA A 1 218 ? -12.147 -11.504 34.814 1.00 72.81 218 ALA A C 1
ATOM 1741 O O . ALA A 1 218 ? -12.212 -11.269 33.609 1.00 72.81 218 ALA A O 1
ATOM 1742 N N . CYS A 1 219 ? -12.398 -10.570 35.732 1.00 73.12 219 CYS A N 1
ATOM 1743 C CA . CYS A 1 219 ? -12.663 -9.182 35.381 1.00 73.12 219 CYS A CA 1
ATOM 1744 C C . CYS A 1 219 ? -11.337 -8.451 35.148 1.00 73.12 219 CYS A C 1
ATOM 1746 O O . CYS A 1 219 ? -10.398 -8.618 35.928 1.00 73.12 219 CYS A O 1
ATOM 1748 N N . TRP A 1 220 ? -11.277 -7.594 34.125 1.00 70.81 220 TRP A N 1
ATOM 1749 C CA . TRP A 1 220 ? -10.116 -6.732 33.870 1.00 70.81 220 TRP A CA 1
ATOM 1750 C C . TRP A 1 220 ? -9.838 -5.779 35.044 1.00 70.81 220 TRP A C 1
ATOM 1752 O O . TRP A 1 220 ? -8.692 -5.425 35.309 1.00 70.81 220 TRP A O 1
ATOM 1762 N N . HIS A 1 221 ? -10.879 -5.413 35.796 1.00 67.62 221 HIS A N 1
ATOM 1763 C CA . HIS A 1 221 ? -10.779 -4.628 37.019 1.00 67.62 221 HIS A CA 1
ATOM 1764 C C . HIS A 1 221 ? -10.569 -5.548 38.234 1.00 67.62 221 HIS A C 1
ATOM 1766 O O . HIS A 1 221 ? -11.431 -5.678 39.106 1.00 67.62 221 HIS A O 1
ATOM 1772 N N . ASN A 1 222 ? -9.419 -6.219 38.277 1.00 63.75 222 ASN A N 1
ATOM 1773 C CA . ASN A 1 222 ? -8.967 -6.992 39.433 1.00 63.75 222 ASN A CA 1
ATOM 1774 C C . ASN A 1 222 ? -7.906 -6.192 40.194 1.00 63.75 222 ASN A C 1
ATOM 1776 O O . ASN A 1 222 ? -6.796 -5.998 39.704 1.00 63.75 222 ASN A O 1
ATOM 1780 N N . ALA A 1 223 ? -8.239 -5.751 41.407 1.00 55.69 223 ALA A N 1
ATOM 1781 C CA . ALA A 1 223 ? -7.282 -5.136 42.319 1.00 55.69 223 ALA A CA 1
ATOM 1782 C C . ALA A 1 223 ? -6.898 -6.166 43.388 1.00 55.69 223 ALA A C 1
ATOM 1784 O O . ALA A 1 223 ? -7.758 -6.642 44.124 1.00 55.69 223 ALA A O 1
ATOM 1785 N N . GLU A 1 224 ? -5.617 -6.542 43.442 1.00 63.09 224 GLU A N 1
ATOM 1786 C CA . GLU A 1 224 ? -5.050 -7.398 44.502 1.00 63.09 224 GLU A CA 1
ATOM 1787 C C . GLU A 1 224 ? -5.808 -8.725 44.738 1.00 63.09 224 GLU A C 1
ATOM 1789 O O . GLU A 1 224 ? -5.929 -9.209 45.860 1.00 63.09 224 GLU A O 1
ATOM 1794 N N . GLY A 1 225 ? -6.334 -9.334 43.668 1.00 61.84 225 GLY A N 1
ATOM 1795 C CA . GLY A 1 225 ? -7.053 -10.614 43.738 1.00 61.84 225 GLY A CA 1
ATOM 1796 C C . GLY A 1 225 ? -8.509 -10.515 44.207 1.00 61.84 225 GLY A C 1
ATOM 1797 O O . GLY A 1 225 ? -9.168 -11.543 44.353 1.00 61.84 225 GLY A O 1
ATOM 1798 N N . VAL A 1 226 ? -9.033 -9.302 44.403 1.00 62.84 226 VAL A N 1
ATOM 1799 C CA . VAL A 1 226 ? -10.441 -9.055 44.723 1.00 62.84 226 VAL A CA 1
ATOM 1800 C C . VAL A 1 226 ? -11.110 -8.385 43.526 1.00 62.84 226 VAL A C 1
ATOM 1802 O O . VAL A 1 226 ? -10.745 -7.277 43.131 1.00 62.84 226 VAL A O 1
ATOM 1805 N N . SER A 1 227 ? -12.109 -9.055 42.948 1.00 63.28 227 SER A N 1
ATOM 1806 C CA . SER A 1 227 ? -12.964 -8.444 41.931 1.00 63.28 227 SER A CA 1
ATOM 1807 C C . SER A 1 227 ? -14.095 -7.676 42.624 1.00 63.28 227 SER A C 1
ATOM 1809 O O . SER A 1 227 ? -14.904 -8.296 43.318 1.00 63.28 227 SER A O 1
ATOM 1811 N N . PRO A 1 228 ? -14.186 -6.342 42.475 1.00 67.56 228 PRO A N 1
ATOM 1812 C CA . PRO A 1 228 ? -15.275 -5.554 43.050 1.00 67.56 228 PRO A CA 1
ATOM 1813 C C . PRO A 1 228 ? -16.591 -5.711 42.270 1.00 67.56 228 PRO A C 1
ATOM 1815 O O . PRO A 1 228 ? -17.624 -5.191 42.686 1.00 67.56 228 PRO A O 1
ATOM 1818 N N . CYS A 1 229 ? -16.566 -6.405 41.131 1.00 70.19 229 CYS A N 1
ATOM 1819 C CA . CYS A 1 229 ? -17.713 -6.597 40.259 1.00 70.19 229 CYS A CA 1
ATOM 1820 C C . CYS A 1 229 ? -18.536 -7.811 40.719 1.00 70.19 229 CYS A C 1
ATOM 1822 O O . CYS A 1 229 ? -18.004 -8.908 40.876 1.00 70.19 229 CYS A O 1
ATOM 1824 N N . CYS A 1 230 ? -19.848 -7.642 40.900 1.00 71.69 230 CYS A N 1
ATOM 1825 C CA . CYS A 1 230 ? -20.758 -8.768 41.102 1.00 71.69 230 CYS A CA 1
ATOM 1826 C C . CYS A 1 230 ? -21.214 -9.322 39.745 1.00 71.69 230 CYS A C 1
ATOM 1828 O O . CYS A 1 230 ? -21.776 -8.585 38.940 1.00 71.69 230 CYS A O 1
ATOM 1830 N N . GLY A 1 231 ? -21.023 -10.622 39.517 1.00 75.38 231 GLY A N 1
ATOM 1831 C CA . GLY A 1 231 ? -21.421 -11.307 38.282 1.00 75.38 231 GLY A CA 1
ATOM 1832 C C . GLY A 1 231 ? -20.230 -11.838 37.487 1.00 75.38 231 GLY A C 1
ATOM 1833 O O . GLY A 1 231 ? -19.077 -11.612 37.849 1.00 75.38 231 GLY A O 1
ATOM 1834 N N . LYS A 1 232 ? -20.512 -12.584 36.413 1.00 78.81 232 LYS A N 1
ATOM 1835 C CA . LYS A 1 232 ? -19.467 -13.023 35.485 1.00 78.81 232 LYS A CA 1
ATOM 1836 C C . LYS A 1 232 ? -19.157 -11.885 34.506 1.00 78.81 232 LYS A C 1
ATOM 1838 O O . LYS A 1 232 ? -20.100 -11.379 33.896 1.00 78.81 232 LYS A O 1
ATOM 1843 N N . PRO A 1 233 ? -17.887 -11.478 34.355 1.00 81.56 233 PRO A N 1
ATOM 1844 C CA . PRO A 1 233 ? -17.506 -10.485 33.362 1.00 81.56 233 PRO A CA 1
ATOM 1845 C C . PRO A 1 233 ? -17.835 -10.992 31.957 1.00 81.56 233 PRO A C 1
ATOM 1847 O O . PRO A 1 233 ? -17.823 -12.197 31.706 1.00 81.56 233 PRO A O 1
ATOM 1850 N N . GLN A 1 234 ? -18.146 -10.065 31.057 1.00 81.44 234 GLN A N 1
ATOM 1851 C CA . GLN A 1 234 ? -18.415 -10.357 29.655 1.00 81.44 234 GLN A CA 1
ATOM 1852 C C . GLN A 1 234 ? -17.466 -9.557 28.768 1.00 81.44 234 GLN A C 1
ATOM 1854 O O . GLN A 1 234 ? -17.247 -8.371 29.015 1.00 81.44 234 GLN A O 1
ATOM 1859 N N . LEU A 1 235 ? -16.914 -10.216 27.753 1.00 81.00 235 LEU A N 1
ATOM 1860 C CA . LEU A 1 235 ? -16.203 -9.591 26.647 1.00 81.00 235 LEU A CA 1
ATOM 1861 C C . LEU A 1 235 ? -17.176 -9.432 25.483 1.00 81.00 235 LEU A C 1
ATOM 1863 O O . LEU A 1 235 ? -17.811 -10.397 25.064 1.00 81.00 235 LEU A O 1
ATOM 1867 N N . LEU A 1 236 ? -17.305 -8.210 24.988 1.00 81.94 236 LEU A N 1
ATOM 1868 C CA . LEU A 1 236 ? -18.123 -7.884 23.833 1.00 81.94 236 LEU A CA 1
ATOM 1869 C C . LEU A 1 236 ? -17.221 -7.232 22.789 1.00 81.94 236 LEU A C 1
ATOM 1871 O O . LEU A 1 236 ? -16.583 -6.219 23.079 1.00 81.94 236 LEU A O 1
ATOM 1875 N N . GLU A 1 237 ? -17.212 -7.791 21.586 1.00 81.75 237 GLU A N 1
ATOM 1876 C CA . GLU A 1 237 ? -16.460 -7.277 20.446 1.00 81.75 237 GLU A CA 1
ATOM 1877 C C . GLU A 1 237 ? -17.431 -6.979 19.308 1.00 81.75 237 GLU A C 1
ATOM 1879 O O . GLU A 1 237 ? -18.297 -7.785 18.983 1.00 81.75 237 GLU A O 1
ATOM 1884 N N . PHE A 1 238 ? -17.345 -5.770 18.757 1.00 82.88 238 PHE A N 1
ATOM 1885 C CA . PHE A 1 238 ? -18.163 -5.335 17.629 1.00 82.88 238 PHE A CA 1
ATOM 1886 C C . PHE A 1 238 ? -17.507 -4.148 16.929 1.00 82.88 238 PHE A C 1
ATOM 1888 O O . PHE A 1 238 ? -16.711 -3.404 17.512 1.00 82.88 238 PHE A O 1
ATOM 1895 N N . TYR A 1 239 ? -17.880 -3.939 15.671 1.00 85.00 239 TYR A N 1
ATOM 1896 C CA . TYR A 1 239 ? -17.314 -2.892 14.834 1.00 85.00 239 TYR A CA 1
ATOM 1897 C C . TYR A 1 239 ? -18.236 -1.678 14.783 1.00 85.00 239 TYR A C 1
ATOM 1899 O O . TYR A 1 239 ? -19.408 -1.766 14.429 1.00 85.00 239 TYR A O 1
ATOM 1907 N N . VAL A 1 240 ? -17.681 -0.508 15.091 1.00 83.25 240 VAL A N 1
ATOM 1908 C CA . VAL A 1 240 ? -18.409 0.774 15.074 1.00 83.25 240 VAL A CA 1
ATOM 1909 C C . VAL A 1 240 ? -18.154 1.593 13.812 1.00 83.25 240 VAL A C 1
ATOM 1911 O O . VAL A 1 240 ? -18.716 2.672 13.643 1.00 83.25 240 VAL A O 1
ATOM 1914 N N . SER A 1 241 ? -17.294 1.112 12.913 1.00 82.12 241 SER A N 1
ATOM 1915 C CA . SER A 1 241 ? -16.884 1.880 11.746 1.00 82.12 241 SER A CA 1
ATOM 1916 C C . SER A 1 241 ? -16.609 1.031 10.515 1.00 82.12 241 SER A C 1
ATOM 1918 O O . SER A 1 241 ? -16.001 -0.030 10.619 1.00 82.12 241 SER A O 1
ATOM 1920 N N . LEU A 1 242 ? -16.957 1.578 9.351 1.00 84.00 242 LEU A N 1
ATOM 1921 C CA . LEU A 1 242 ? -16.668 1.012 8.036 1.00 84.00 242 LEU A CA 1
ATOM 1922 C C . LEU A 1 242 ? -15.596 1.842 7.322 1.00 84.00 242 LEU A C 1
ATOM 1924 O O . LEU A 1 242 ? -15.671 3.069 7.382 1.00 84.00 242 LEU A O 1
ATOM 1928 N N . PRO A 1 243 ? -14.626 1.248 6.613 1.00 81.12 243 PRO A N 1
ATOM 1929 C CA . PRO A 1 243 ? -13.695 2.008 5.779 1.00 81.12 243 PRO A CA 1
ATOM 1930 C C . PRO A 1 243 ? -14.363 2.523 4.490 1.00 81.12 243 PRO A C 1
ATOM 1932 O O . PRO A 1 243 ? -15.238 1.869 3.930 1.00 81.12 243 PRO A O 1
ATOM 1935 N N . ILE A 1 244 ? -13.933 3.666 3.946 1.00 80.38 244 ILE A N 1
ATOM 1936 C CA . ILE A 1 244 ? -14.406 4.106 2.616 1.00 80.38 244 ILE A CA 1
ATOM 1937 C C . ILE A 1 244 ? -13.867 3.169 1.532 1.00 80.38 244 ILE A C 1
ATOM 1939 O O . ILE A 1 244 ? -14.579 2.860 0.580 1.00 80.38 244 ILE A O 1
ATOM 1943 N N . ILE A 1 245 ? -12.624 2.710 1.688 1.00 76.81 245 ILE A N 1
ATOM 1944 C CA . ILE A 1 245 ? -12.001 1.705 0.829 1.00 76.81 245 ILE A CA 1
ATOM 1945 C C . ILE A 1 245 ? -11.730 0.449 1.653 1.00 76.81 245 ILE A C 1
ATOM 1947 O O . ILE A 1 245 ? -10.895 0.462 2.560 1.00 76.81 245 ILE A O 1
ATOM 1951 N N . LEU A 1 246 ? -12.432 -0.627 1.319 1.00 81.50 246 LEU A N 1
ATOM 1952 C CA . LEU A 1 246 ? -12.264 -1.939 1.930 1.00 81.50 246 LEU A CA 1
ATOM 1953 C C . LEU A 1 246 ? -11.377 -2.796 1.029 1.00 81.50 246 LEU A C 1
ATOM 1955 O O . LEU A 1 246 ? -11.683 -2.974 -0.149 1.00 81.50 246 LEU A O 1
ATOM 1959 N N . THR A 1 247 ? -10.291 -3.326 1.583 1.00 79.56 247 THR A N 1
ATOM 1960 C CA . THR A 1 247 ? -9.413 -4.270 0.884 1.00 79.56 247 THR A CA 1
ATOM 1961 C C . THR A 1 247 ? -9.499 -5.625 1.564 1.00 79.56 247 THR A C 1
ATOM 1963 O O . THR A 1 247 ? -9.167 -5.718 2.744 1.00 79.56 247 THR A O 1
ATOM 1966 N N . ILE A 1 248 ? -9.927 -6.645 0.823 1.00 81.31 248 ILE A N 1
ATOM 1967 C CA . ILE A 1 248 ? -10.013 -8.037 1.277 1.00 81.31 248 ILE A CA 1
ATOM 1968 C C . ILE A 1 248 ? -8.902 -8.814 0.583 1.00 81.31 248 ILE A C 1
ATOM 1970 O O . ILE A 1 248 ? -8.862 -8.837 -0.649 1.00 81.31 248 ILE A O 1
ATOM 1974 N N . SER A 1 249 ? -7.990 -9.401 1.352 1.00 79.31 249 SER A N 1
ATOM 1975 C CA . SER A 1 249 ? -6.967 -10.314 0.829 1.00 79.31 249 SER A CA 1
ATOM 1976 C C . SER A 1 249 ? -7.456 -11.752 0.963 1.00 79.31 249 SER A C 1
ATOM 1978 O O . SER A 1 249 ? -8.212 -12.050 1.873 1.00 79.31 249 SER A O 1
ATOM 1980 N N . VAL A 1 250 ? -7.050 -12.626 0.051 1.00 75.25 250 VAL A N 1
ATOM 1981 C CA . VAL A 1 250 ? -7.351 -14.060 0.105 1.00 75.25 250 VAL A CA 1
ATOM 1982 C C . VAL A 1 250 ? -6.033 -14.793 0.257 1.00 75.25 250 VAL A C 1
ATOM 1984 O O . VAL A 1 250 ? -5.080 -14.517 -0.480 1.00 75.25 250 VAL A O 1
ATOM 1987 N N . ASP A 1 251 ? -5.973 -15.700 1.226 1.00 66.31 251 ASP A N 1
ATOM 1988 C CA . ASP A 1 251 ? -4.795 -16.526 1.446 1.00 66.31 251 ASP A CA 1
ATOM 1989 C C . ASP A 1 251 ? -4.687 -17.633 0.389 1.00 66.31 251 ASP A C 1
ATOM 1991 O O . ASP A 1 251 ? -5.659 -18.308 0.056 1.00 66.31 251 ASP A O 1
ATOM 1995 N N . ASP A 1 252 ? -3.462 -17.863 -0.094 1.00 58.31 252 ASP A N 1
ATOM 1996 C CA . ASP A 1 252 ? -3.144 -18.837 -1.154 1.00 58.31 252 ASP A CA 1
ATOM 1997 C C . ASP A 1 252 ? -3.506 -20.290 -0.790 1.00 58.31 252 ASP A C 1
ATOM 1999 O O . ASP A 1 252 ? -3.544 -21.168 -1.655 1.00 58.31 252 ASP A O 1
ATOM 2003 N N . TRP A 1 253 ? -3.742 -20.548 0.498 1.00 52.78 253 TRP A N 1
ATOM 2004 C CA . TRP A 1 253 ? -4.072 -21.857 1.052 1.00 52.78 253 TRP A CA 1
ATOM 2005 C C . TRP A 1 253 ? -5.566 -22.068 1.272 1.00 52.78 253 TRP A C 1
ATOM 2007 O O . TRP A 1 253 ? -5.926 -23.167 1.687 1.00 52.78 253 TRP A O 1
ATOM 2017 N N . ASP A 1 254 ? -6.420 -21.070 1.016 1.00 56.81 254 ASP A N 1
ATOM 2018 C CA . ASP A 1 254 ? -7.865 -21.244 1.138 1.00 56.81 254 ASP A CA 1
ATOM 2019 C C . ASP A 1 254 ? -8.362 -22.147 -0.007 1.00 56.81 254 ASP A C 1
ATOM 2021 O O . ASP A 1 254 ? -8.333 -21.754 -1.179 1.00 56.81 254 ASP A O 1
ATOM 2025 N N . PRO A 1 255 ? -8.799 -23.390 0.281 1.00 48.78 255 PRO A N 1
ATOM 2026 C CA . PRO A 1 255 ? -9.264 -24.300 -0.755 1.00 48.78 255 PRO A CA 1
ATOM 2027 C C . PRO A 1 255 ? -10.644 -23.904 -1.309 1.00 48.78 255 PRO A C 1
ATOM 2029 O O . PRO A 1 255 ? -11.177 -24.629 -2.153 1.00 48.78 255 PRO A O 1
ATOM 2032 N N . LYS A 1 256 ? -11.260 -22.818 -0.817 1.00 60.28 256 LYS A N 1
ATOM 2033 C CA . LYS A 1 256 ? -12.648 -22.446 -1.107 1.00 60.28 256 LYS A CA 1
ATOM 2034 C C . LYS A 1 256 ? -12.743 -21.219 -2.005 1.00 60.28 256 LYS A C 1
ATOM 2036 O O . LYS A 1 256 ? -11.891 -20.337 -2.030 1.00 60.28 256 LYS A O 1
ATOM 2041 N N . HIS A 1 257 ? -13.830 -21.175 -2.767 1.00 68.25 257 HIS A N 1
ATOM 2042 C CA . HIS A 1 257 ? -14.141 -20.071 -3.663 1.00 68.25 257 HIS A CA 1
ATOM 2043 C C . HIS A 1 257 ? -15.104 -19.110 -2.971 1.00 68.25 257 HIS A C 1
ATOM 2045 O O . HIS A 1 257 ? -16.269 -19.445 -2.775 1.00 68.25 257 HIS A O 1
ATOM 2051 N N . TRP A 1 258 ? -14.609 -17.928 -2.611 1.00 76.88 258 TRP A N 1
ATOM 2052 C CA . TRP A 1 258 ? -15.445 -16.824 -2.153 1.00 76.88 258 TRP A CA 1
ATOM 2053 C C . TRP A 1 258 ? -16.181 -16.173 -3.329 1.00 76.88 258 TRP A C 1
ATOM 2055 O O . TRP A 1 258 ? -15.571 -15.883 -4.368 1.00 76.88 258 TRP A O 1
ATOM 2065 N N . ASP A 1 259 ? -17.478 -15.903 -3.163 1.00 77.69 259 ASP A N 1
ATOM 2066 C CA . ASP A 1 259 ? -18.217 -15.049 -4.079 1.00 77.69 259 ASP A CA 1
ATOM 2067 C C . ASP A 1 259 ? -17.788 -13.597 -3.826 1.00 77.69 259 ASP A C 1
ATOM 2069 O O . ASP A 1 259 ? -17.970 -13.018 -2.770 1.00 77.69 259 ASP A O 1
ATOM 2073 N N . PHE A 1 260 ? -17.078 -12.986 -4.767 1.00 86.38 260 PHE A N 1
ATOM 2074 C CA . PHE A 1 260 ? -16.797 -11.551 -4.687 1.00 86.38 260 PHE A CA 1
ATOM 2075 C C . PHE A 1 260 ? -17.866 -10.834 -5.512 1.00 86.38 260 PHE A C 1
ATOM 2077 O O . PHE A 1 260 ? -17.698 -10.732 -6.734 1.00 86.38 260 PHE A O 1
ATOM 2084 N N . PRO A 1 261 ? -19.002 -10.416 -4.915 1.00 88.31 261 PRO A N 1
ATOM 2085 C CA . PRO A 1 261 ? -20.100 -9.827 -5.664 1.00 88.31 261 PRO A CA 1
ATOM 2086 C C . PRO A 1 261 ? -19.729 -8.448 -6.214 1.00 88.31 261 PRO A C 1
ATOM 2088 O O . PRO A 1 261 ? -18.829 -7.761 -5.737 1.00 88.31 261 PRO A O 1
ATOM 2091 N N . ALA A 1 262 ? -20.466 -7.995 -7.230 1.00 88.31 262 ALA A N 1
ATOM 2092 C CA . ALA A 1 262 ? -20.271 -6.650 -7.775 1.00 88.31 262 ALA A CA 1
ATOM 2093 C C . ALA A 1 262 ? -20.564 -5.554 -6.737 1.00 88.31 262 ALA A C 1
ATOM 2095 O O . ALA A 1 262 ? -19.972 -4.473 -6.792 1.00 88.31 262 ALA A O 1
ATOM 2096 N N . SER A 1 263 ? -21.478 -5.847 -5.815 1.00 90.25 263 SER A N 1
ATOM 2097 C CA . SER A 1 263 ? -21.860 -4.984 -4.710 1.00 90.25 263 SER A CA 1
ATOM 2098 C C . SER A 1 263 ? -22.459 -5.803 -3.571 1.00 90.25 263 SER A C 1
ATOM 2100 O O . SER A 1 263 ? -23.125 -6.795 -3.859 1.00 90.25 263 SER A O 1
ATOM 2102 N N . PHE A 1 264 ? -22.303 -5.361 -2.324 1.00 91.31 264 PHE A N 1
ATOM 2103 C CA . PHE A 1 264 ? -22.968 -5.961 -1.159 1.00 91.31 264 PHE A CA 1
ATOM 2104 C C . PHE A 1 264 ? -23.291 -4.911 -0.087 1.00 91.31 264 PHE A C 1
ATOM 2106 O O . PHE A 1 264 ? -22.671 -3.838 -0.062 1.00 91.31 264 PHE A O 1
ATOM 2113 N N . THR A 1 265 ? -24.252 -5.197 0.799 1.00 91.56 265 THR A N 1
ATOM 2114 C CA . THR A 1 265 ? -24.535 -4.329 1.953 1.00 91.56 265 THR A CA 1
ATOM 2115 C C . THR A 1 265 ? -23.775 -4.810 3.190 1.00 91.56 265 THR A C 1
ATOM 2117 O O . THR A 1 265 ? -23.779 -6.003 3.495 1.00 91.56 265 THR A O 1
ATOM 2120 N N . PRO A 1 266 ? -23.118 -3.900 3.936 1.00 87.50 266 PRO A N 1
ATOM 2121 C CA . PRO A 1 266 ? -22.330 -4.263 5.106 1.00 87.50 266 PRO A CA 1
ATOM 2122 C C . PRO A 1 266 ? -23.200 -4.672 6.299 1.00 87.50 266 PRO A C 1
ATOM 2124 O O . PRO A 1 266 ? -22.682 -5.207 7.274 1.00 87.50 266 PRO A O 1
ATOM 2127 N N . THR A 1 267 ? -24.505 -4.394 6.256 1.00 83.56 267 THR A N 1
ATOM 2128 C CA . THR A 1 267 ? -25.459 -4.812 7.280 1.00 83.56 267 THR A CA 1
ATOM 2129 C C . THR A 1 267 ? -26.737 -5.348 6.646 1.00 83.56 267 THR A C 1
ATOM 2131 O O . THR A 1 267 ? -26.955 -5.233 5.441 1.00 83.56 267 THR A O 1
ATOM 2134 N N . SER A 1 268 ? -27.604 -5.923 7.478 1.00 76.31 268 SER A N 1
ATOM 2135 C CA . SER A 1 268 ? -28.968 -6.301 7.096 1.00 76.31 268 SER A CA 1
ATOM 2136 C C . SER A 1 268 ? -30.001 -5.224 7.488 1.00 76.31 268 SER A C 1
ATOM 2138 O O . SER A 1 268 ? -31.190 -5.523 7.650 1.00 76.31 268 SER A O 1
ATOM 2140 N N . LEU A 1 269 ? -29.574 -3.972 7.720 1.00 70.62 269 LEU A N 1
ATOM 2141 C CA . LEU A 1 269 ? -30.474 -2.882 8.105 1.00 70.62 269 LEU A CA 1
ATOM 2142 C C . LEU A 1 269 ? -31.339 -2.451 6.909 1.00 70.62 269 LEU A C 1
ATOM 2144 O O . LEU A 1 269 ? -30.881 -2.304 5.780 1.00 70.62 269 LEU A O 1
ATOM 2148 N N . LYS A 1 270 ? -32.627 -2.194 7.173 1.00 64.56 270 LYS A N 1
ATOM 2149 C CA . LYS A 1 270 ? -33.628 -1.880 6.134 1.00 64.56 270 LYS A CA 1
ATOM 2150 C C . LYS A 1 270 ? -33.356 -0.589 5.349 1.00 64.56 270 LYS A C 1
ATOM 2152 O O . LYS A 1 270 ? -33.901 -0.434 4.261 1.00 64.56 270 LYS A O 1
ATOM 2157 N N . ASP A 1 271 ? -32.547 0.317 5.896 1.00 66.50 271 ASP A N 1
ATOM 2158 C CA . ASP A 1 271 ? -32.295 1.653 5.345 1.00 66.50 271 ASP A CA 1
ATOM 2159 C C . ASP A 1 271 ? -30.903 1.801 4.701 1.00 66.50 271 ASP A C 1
ATOM 2161 O O . ASP A 1 271 ? -30.499 2.919 4.376 1.00 66.50 271 ASP A O 1
ATOM 2165 N N . ASP A 1 272 ? -30.169 0.705 4.480 1.00 67.38 272 ASP A N 1
ATOM 2166 C CA . ASP A 1 272 ? -28.780 0.751 3.996 1.00 67.38 272 ASP A CA 1
ATOM 2167 C C . ASP A 1 272 ? -28.621 1.525 2.679 1.00 67.38 272 ASP A C 1
ATOM 2169 O O . ASP A 1 272 ? -27.713 2.348 2.516 1.00 67.38 272 ASP A O 1
ATOM 2173 N N . HIS A 1 273 ? -29.573 1.379 1.759 1.00 72.12 273 HIS A N 1
ATOM 2174 C CA . HIS A 1 273 ? -29.548 2.109 0.493 1.00 72.12 273 HIS A CA 1
ATOM 2175 C C . HIS A 1 273 ? -29.762 3.624 0.643 1.00 72.12 273 HIS A C 1
ATOM 2177 O O . HIS A 1 273 ? -29.254 4.385 -0.179 1.00 72.12 273 HIS A O 1
ATOM 2183 N N . ASN A 1 274 ? -30.453 4.088 1.690 1.00 80.75 274 ASN A N 1
ATOM 2184 C CA . ASN A 1 274 ? -30.774 5.511 1.865 1.00 80.75 274 ASN A CA 1
ATOM 2185 C C . ASN A 1 274 ? -29.530 6.356 2.169 1.00 80.75 274 ASN A C 1
ATOM 2187 O O . ASN A 1 274 ? -29.485 7.540 1.833 1.00 80.75 274 ASN A O 1
ATOM 2191 N N . TYR A 1 275 ? -28.515 5.744 2.781 1.00 82.62 275 TYR A N 1
ATOM 2192 C CA . TYR A 1 275 ? -27.263 6.405 3.154 1.00 82.62 275 TYR A CA 1
ATOM 2193 C C . TYR A 1 275 ? -26.076 5.988 2.283 1.00 82.62 275 TYR A C 1
ATOM 2195 O O . TYR A 1 275 ? -24.968 6.478 2.496 1.00 82.62 275 TYR A O 1
ATOM 2203 N N . GLY A 1 276 ? -26.292 5.104 1.304 1.00 85.69 276 GLY A N 1
ATOM 2204 C CA . GLY A 1 276 ? -25.226 4.531 0.488 1.00 85.69 276 GLY A CA 1
ATOM 2205 C C . GLY A 1 276 ? -24.338 3.553 1.264 1.00 85.69 276 GLY A C 1
ATOM 2206 O O . GLY A 1 276 ? -23.135 3.500 1.009 1.00 85.69 276 GLY A O 1
ATOM 2207 N N . LEU A 1 277 ? -24.907 2.795 2.209 1.00 90.44 277 LEU A N 1
ATOM 2208 C CA . LEU A 1 277 ? -24.260 1.654 2.870 1.00 90.44 277 LEU A CA 1
ATOM 2209 C C . LEU A 1 277 ? -24.219 0.465 1.908 1.00 90.44 277 LEU A C 1
ATOM 2211 O O . LEU A 1 277 ? -24.863 -0.557 2.097 1.00 90.44 277 LEU A O 1
ATOM 2215 N N . VAL A 1 278 ? -23.486 0.648 0.817 1.00 92.06 278 VAL A N 1
ATOM 2216 C CA . VAL A 1 278 ? -23.265 -0.354 -0.218 1.00 92.06 278 VAL A CA 1
ATOM 2217 C C . VAL A 1 278 ? -21.793 -0.291 -0.568 1.00 92.06 278 VAL A C 1
ATOM 2219 O O . VAL A 1 278 ? -21.274 0.784 -0.881 1.00 92.06 278 VAL A O 1
ATOM 2222 N N . TYR A 1 279 ? -21.119 -1.428 -0.497 1.00 91.56 279 TYR A N 1
ATOM 2223 C CA . TYR A 1 279 ? -19.792 -1.578 -1.061 1.00 91.56 279 TYR A CA 1
ATOM 2224 C C . TYR A 1 279 ? -19.921 -1.999 -2.506 1.00 91.56 279 TYR A C 1
ATOM 2226 O O . TYR A 1 279 ? -20.590 -2.981 -2.793 1.00 91.56 279 TYR A O 1
ATOM 2234 N N . ASP A 1 280 ? -19.244 -1.293 -3.402 1.00 90.56 280 ASP A N 1
ATOM 2235 C CA . ASP A 1 280 ? -19.149 -1.678 -4.799 1.00 90.56 280 ASP A CA 1
ATOM 2236 C C . ASP A 1 280 ? -17.717 -2.102 -5.151 1.00 90.56 280 ASP A C 1
ATOM 2238 O O . ASP A 1 280 ? -16.753 -1.424 -4.782 1.00 90.56 280 ASP A O 1
ATOM 2242 N N . ILE A 1 281 ? -17.562 -3.189 -5.910 1.00 88.94 281 ILE A N 1
ATOM 2243 C CA . ILE A 1 281 ? -16.244 -3.690 -6.310 1.00 88.94 281 ILE A CA 1
ATOM 2244 C C . ILE A 1 281 ? -15.549 -2.691 -7.239 1.00 88.94 281 ILE A C 1
ATOM 2246 O O . ILE A 1 281 ? -16.087 -2.295 -8.271 1.00 88.94 281 ILE A O 1
ATOM 2250 N N . MET A 1 282 ? -14.329 -2.288 -6.903 1.00 86.62 282 MET A N 1
ATOM 2251 C CA . MET A 1 282 ? -13.524 -1.339 -7.676 1.00 86.62 282 MET A CA 1
ATOM 2252 C C . MET A 1 282 ? -12.377 -2.009 -8.416 1.00 86.62 282 MET A C 1
ATOM 2254 O O . MET A 1 282 ? -12.072 -1.626 -9.550 1.00 86.62 282 MET A O 1
ATOM 2258 N N . ALA A 1 283 ? -11.759 -3.015 -7.799 1.00 85.31 283 ALA A N 1
ATOM 2259 C CA . ALA A 1 283 ? -10.681 -3.777 -8.404 1.00 85.31 283 ALA A CA 1
ATOM 2260 C C . ALA A 1 283 ? -10.653 -5.219 -7.892 1.00 85.31 283 ALA A C 1
ATOM 2262 O O . ALA A 1 283 ? -11.004 -5.486 -6.749 1.00 85.31 283 ALA A O 1
ATOM 2263 N N . CYS A 1 284 ? -10.181 -6.121 -8.745 1.00 85.25 284 CYS A N 1
ATOM 2264 C CA . CYS A 1 284 ? -9.872 -7.502 -8.414 1.00 85.25 284 CYS A CA 1
ATOM 2265 C C . CYS A 1 284 ? -8.461 -7.817 -8.920 1.00 85.25 284 CYS A C 1
ATOM 2267 O O . CYS A 1 284 ? -8.135 -7.580 -10.091 1.00 85.25 284 CYS A O 1
ATOM 2269 N N . ILE A 1 285 ? -7.608 -8.306 -8.027 1.00 83.19 285 ILE A N 1
ATOM 2270 C CA . ILE A 1 285 ? -6.224 -8.673 -8.293 1.00 83.19 285 ILE A CA 1
ATOM 2271 C C . ILE A 1 285 ? -6.160 -10.192 -8.343 1.00 83.19 285 ILE A C 1
ATOM 2273 O O . ILE A 1 285 ? -6.556 -10.877 -7.403 1.00 83.19 285 ILE A O 1
ATOM 2277 N N . PHE A 1 286 ? -5.634 -10.701 -9.448 1.00 80.81 286 PHE A N 1
ATOM 2278 C CA . PHE A 1 286 ? -5.485 -12.123 -9.699 1.00 80.81 286 PHE A CA 1
ATOM 2279 C C . PHE A 1 286 ? -4.015 -12.517 -9.676 1.00 80.81 286 PHE A C 1
ATOM 2281 O O . PHE A 1 286 ? -3.203 -11.875 -10.351 1.00 80.81 286 PHE A O 1
ATOM 2288 N N . LEU A 1 287 ? -3.705 -13.605 -8.979 1.00 76.00 287 LEU A N 1
ATOM 2289 C CA . LEU A 1 287 ? -2.474 -14.363 -9.131 1.00 76.00 287 LEU A CA 1
ATOM 2290 C C . LEU A 1 287 ? -2.670 -15.399 -10.242 1.00 76.00 287 LEU A C 1
ATOM 2292 O O . LEU A 1 287 ? -3.618 -16.182 -10.238 1.00 76.00 287 LEU A O 1
ATOM 2296 N N . ILE A 1 288 ? -1.785 -15.367 -11.229 1.00 75.25 288 ILE A N 1
ATOM 2297 C CA . ILE A 1 288 ? -1.811 -16.206 -12.423 1.00 75.25 288 ILE A CA 1
ATOM 2298 C C . ILE A 1 288 ? -0.607 -17.137 -12.363 1.00 75.25 288 ILE A C 1
ATOM 2300 O O . ILE A 1 288 ? 0.526 -16.661 -12.264 1.00 75.25 288 ILE A O 1
ATOM 2304 N N . ASP A 1 289 ? -0.851 -18.445 -12.445 1.00 73.62 289 ASP A N 1
ATOM 2305 C CA . ASP A 1 289 ? 0.179 -19.494 -12.432 1.00 73.62 289 ASP A CA 1
ATOM 2306 C C . ASP A 1 289 ? 1.149 -19.387 -11.230 1.00 73.62 289 ASP A C 1
ATOM 2308 O O . ASP A 1 289 ? 2.321 -19.754 -11.324 1.00 73.62 289 ASP A O 1
ATOM 2312 N N . GLY A 1 290 ? 0.678 -18.830 -10.106 1.00 69.88 290 GLY A N 1
ATOM 2313 C CA . GLY A 1 290 ? 1.428 -18.715 -8.851 1.00 69.88 290 GLY A CA 1
ATOM 2314 C C . GLY A 1 290 ? 2.575 -17.697 -8.836 1.00 69.88 290 GLY A C 1
ATOM 2315 O O . GLY A 1 290 ? 3.291 -17.615 -7.845 1.00 69.88 290 GLY A O 1
ATOM 2316 N N . ASN A 1 291 ? 2.803 -16.930 -9.909 1.00 72.00 291 ASN A N 1
ATOM 2317 C CA . ASN A 1 291 ? 3.965 -16.030 -9.981 1.00 72.00 291 ASN A CA 1
ATOM 2318 C C . ASN A 1 291 ? 3.733 -14.705 -10.716 1.00 72.00 291 ASN A C 1
ATOM 2320 O O . ASN A 1 291 ? 4.667 -13.910 -10.853 1.00 72.00 291 ASN A O 1
ATOM 2324 N N . HIS A 1 292 ? 2.524 -14.456 -11.220 1.00 76.25 292 HIS A N 1
ATOM 2325 C CA . HIS A 1 292 ? 2.247 -13.276 -12.028 1.00 76.25 292 HIS A CA 1
ATOM 2326 C C . HIS A 1 292 ? 0.932 -12.609 -11.645 1.00 76.25 292 HIS A C 1
ATOM 2328 O O . HIS A 1 292 ? -0.121 -13.235 -11.697 1.00 76.25 292 HIS A O 1
ATOM 2334 N N . PHE A 1 293 ? 0.973 -11.311 -11.352 1.00 78.81 293 PHE A N 1
ATOM 2335 C CA . PHE A 1 293 ? -0.222 -10.553 -10.995 1.00 78.81 293 PHE A CA 1
ATOM 2336 C C . PHE A 1 293 ? -0.877 -9.871 -12.198 1.00 78.81 293 PHE A C 1
ATOM 2338 O O . PHE A 1 293 ? -0.230 -9.294 -13.081 1.00 78.81 293 PHE A O 1
ATOM 2345 N N . GLN A 1 294 ? -2.205 -9.890 -12.209 1.00 79.38 294 GLN A N 1
ATOM 2346 C CA . GLN A 1 294 ? -3.027 -9.113 -13.126 1.00 79.38 294 GLN A CA 1
ATOM 2347 C C . GLN A 1 294 ? -4.141 -8.428 -12.350 1.00 79.38 294 GLN A C 1
ATOM 2349 O O . GLN A 1 294 ? -4.888 -9.077 -11.628 1.00 79.38 294 GLN A O 1
ATOM 2354 N N . THR A 1 295 ? -4.324 -7.137 -12.586 1.00 82.75 295 THR A N 1
ATOM 2355 C CA . THR A 1 295 ? -5.402 -6.369 -11.964 1.00 82.75 295 THR A CA 1
ATOM 2356 C C . THR A 1 295 ? -6.489 -6.096 -12.987 1.00 82.75 295 THR A C 1
ATOM 2358 O O . THR A 1 295 ? -6.203 -5.622 -14.088 1.00 82.75 295 THR A O 1
ATOM 2361 N N . CYS A 1 296 ? -7.738 -6.366 -12.628 1.00 84.19 296 CYS A N 1
ATOM 2362 C CA . CYS A 1 296 ? -8.905 -5.837 -13.322 1.00 84.19 296 CYS A CA 1
ATOM 2363 C C . CYS A 1 296 ? -9.515 -4.743 -12.450 1.00 84.19 296 CYS A C 1
ATOM 2365 O O . CYS A 1 296 ? -9.712 -4.955 -11.259 1.00 84.19 296 CYS A O 1
ATOM 2367 N N . TYR A 1 297 ? -9.796 -3.576 -13.014 1.00 84.38 297 TYR A N 1
ATOM 2368 C CA . TYR A 1 297 ? -10.407 -2.474 -12.276 1.00 84.38 297 TYR A CA 1
ATOM 2369 C C . TYR A 1 297 ? -11.420 -1.742 -13.141 1.00 84.38 297 TYR A C 1
ATOM 2371 O O . TYR A 1 297 ? -11.300 -1.702 -14.370 1.00 84.38 297 TYR A O 1
ATOM 2379 N N . ARG A 1 298 ? -12.426 -1.158 -12.497 1.00 86.00 298 ARG A N 1
ATOM 2380 C CA . ARG A 1 298 ? -13.459 -0.382 -13.181 1.00 86.00 298 ARG A CA 1
ATOM 2381 C C . ARG A 1 298 ? -13.197 1.112 -13.036 1.00 86.00 298 ARG A C 1
ATOM 2383 O O . ARG A 1 298 ? -12.713 1.576 -12.006 1.00 86.00 298 ARG A O 1
ATOM 2390 N N . THR A 1 299 ? -13.579 1.877 -14.048 1.00 80.44 299 THR A N 1
ATOM 2391 C CA . THR A 1 299 ? -13.656 3.340 -13.979 1.00 80.44 299 THR A CA 1
ATOM 2392 C C . THR A 1 299 ? -15.067 3.789 -14.351 1.00 80.44 299 THR A C 1
ATOM 2394 O O . THR A 1 299 ? -15.602 3.264 -15.333 1.00 80.44 299 THR A O 1
ATOM 2397 N N . PRO A 1 300 ? -15.667 4.761 -13.647 1.00 76.69 300 PRO A N 1
ATOM 2398 C CA . PRO A 1 300 ? -16.949 5.335 -14.047 1.00 76.69 300 PRO A CA 1
ATOM 2399 C C . PRO A 1 300 ? -16.898 5.880 -15.478 1.00 76.69 300 PRO A C 1
ATOM 2401 O O . PRO A 1 300 ? -15.876 6.423 -15.910 1.00 76.69 300 PRO A O 1
ATOM 2404 N N . THR A 1 301 ? -17.988 5.730 -16.228 1.00 74.69 301 THR A N 1
ATOM 2405 C CA . THR A 1 301 ? -18.132 6.414 -17.517 1.00 74.69 301 THR A CA 1
ATOM 2406 C C . THR A 1 301 ? -18.340 7.918 -17.297 1.00 74.69 301 THR A C 1
ATOM 2408 O O . THR A 1 301 ? -18.851 8.312 -16.251 1.00 74.69 301 THR A O 1
ATOM 2411 N N . PRO A 1 302 ? -17.989 8.791 -18.263 1.00 72.12 302 PRO A N 1
ATOM 2412 C CA . PRO A 1 302 ? -18.147 10.244 -18.109 1.00 72.12 302 PRO A CA 1
ATOM 2413 C C . PRO A 1 302 ? -19.578 10.712 -17.803 1.00 72.12 302 PRO A C 1
ATOM 2415 O O . PRO A 1 302 ? -19.770 11.801 -17.275 1.00 72.12 302 PRO A O 1
ATOM 2418 N N . ASP A 1 303 ? -20.583 9.907 -18.151 1.00 71.69 303 ASP A N 1
ATOM 2419 C CA . ASP A 1 303 ? -21.996 10.162 -17.876 1.00 71.69 303 ASP A CA 1
ATOM 2420 C C . ASP A 1 303 ? -22.494 9.527 -16.563 1.00 71.69 303 ASP A C 1
ATOM 2422 O O . ASP A 1 303 ? -23.676 9.654 -16.248 1.00 71.69 303 ASP A O 1
ATOM 2426 N N . ASN A 1 304 ? -21.618 8.849 -15.806 1.00 65.94 304 ASN A N 1
ATOM 2427 C CA . ASN A 1 304 ? -21.920 8.093 -14.584 1.00 65.94 304 ASN A CA 1
ATOM 2428 C C . ASN A 1 304 ? -23.043 7.046 -14.732 1.00 65.94 304 ASN A C 1
ATOM 2430 O O . ASN A 1 304 ? -23.608 6.600 -13.735 1.00 65.94 304 ASN A O 1
ATOM 2434 N N . LYS A 1 305 ? -23.378 6.626 -15.960 1.00 67.25 305 LYS A N 1
ATOM 2435 C CA . LYS A 1 305 ? -24.430 5.622 -16.214 1.00 67.25 305 LYS A CA 1
ATOM 2436 C C . LYS A 1 305 ? -23.911 4.189 -16.261 1.00 67.25 305 LYS A C 1
ATOM 2438 O O . LYS A 1 305 ? -24.705 3.257 -16.364 1.00 67.25 305 LYS A O 1
ATOM 2443 N N . GLY A 1 306 ? -22.598 4.000 -16.205 1.00 74.94 306 GLY A N 1
ATOM 2444 C CA . GLY A 1 306 ? -21.976 2.688 -16.214 1.00 74.94 306 GLY A CA 1
ATOM 2445 C C . GLY A 1 306 ? -20.513 2.744 -15.806 1.00 74.94 306 GLY A C 1
ATOM 2446 O O . GLY A 1 306 ? -20.018 3.735 -15.266 1.00 74.94 306 GLY A O 1
ATOM 2447 N N . CYS A 1 307 ? -19.806 1.653 -16.077 1.00 79.25 307 CYS A N 1
ATOM 2448 C CA . CYS A 1 307 ? -18.375 1.576 -15.852 1.00 79.25 307 CYS A CA 1
ATOM 2449 C C . CYS A 1 307 ? -17.668 0.915 -17.033 1.00 79.25 307 CYS A C 1
ATOM 2451 O O . CYS A 1 307 ? -18.224 0.074 -17.739 1.00 79.25 307 CYS A O 1
ATOM 2453 N N . THR A 1 308 ? -16.419 1.316 -17.223 1.00 84.38 308 THR A N 1
ATOM 2454 C CA . THR A 1 308 ? -15.496 0.732 -18.187 1.00 84.38 308 THR A CA 1
ATOM 2455 C C . THR A 1 308 ? -14.479 -0.103 -17.428 1.00 84.38 308 THR A C 1
ATOM 2457 O O . THR A 1 308 ? -13.904 0.374 -16.450 1.00 84.38 308 THR A O 1
ATOM 2460 N N . ILE A 1 309 ? -14.233 -1.333 -17.875 1.00 85.00 309 ILE A N 1
ATOM 2461 C CA . ILE A 1 309 ? -13.282 -2.237 -17.222 1.00 85.00 309 ILE A CA 1
ATOM 2462 C C . ILE A 1 309 ? -11.941 -2.202 -17.942 1.00 85.00 309 ILE A C 1
ATOM 2464 O O . ILE A 1 309 ? -11.845 -2.352 -19.165 1.00 85.00 309 ILE A O 1
ATOM 2468 N N . TYR A 1 310 ? -10.897 -2.046 -17.142 1.00 82.44 310 TYR A N 1
ATOM 2469 C CA . TYR A 1 310 ? -9.512 -2.039 -17.561 1.00 82.44 310 TYR A CA 1
ATOM 2470 C C . TYR A 1 310 ? -8.783 -3.236 -16.974 1.00 82.44 310 TYR A C 1
ATOM 2472 O O . TYR A 1 310 ? -9.002 -3.629 -15.831 1.00 82.44 310 TYR A O 1
ATOM 2480 N N . ILE A 1 311 ? -7.884 -3.801 -17.775 1.00 82.62 311 ILE A N 1
ATOM 2481 C CA . ILE A 1 311 ? -6.997 -4.881 -17.359 1.00 82.62 311 ILE A CA 1
ATOM 2482 C C . ILE A 1 311 ? -5.572 -4.357 -17.398 1.00 82.62 311 ILE A C 1
ATOM 2484 O O . ILE A 1 311 ? -5.073 -3.961 -18.458 1.00 82.62 311 ILE A O 1
ATOM 2488 N N . TYR A 1 312 ? -4.914 -4.393 -16.249 1.00 76.31 312 TYR A N 1
ATOM 2489 C CA . TYR A 1 312 ? -3.497 -4.129 -16.105 1.00 76.31 312 TYR A CA 1
ATOM 2490 C C . TYR A 1 312 ? -2.732 -5.448 -15.985 1.00 76.31 312 TYR A C 1
ATOM 2492 O O . TYR A 1 312 ? -2.976 -6.262 -15.095 1.00 76.31 312 TYR A O 1
ATOM 2500 N N . ASN A 1 313 ? -1.800 -5.659 -16.911 1.00 75.75 313 ASN A N 1
ATOM 2501 C CA . ASN A 1 313 ? -0.882 -6.789 -16.907 1.00 75.75 313 ASN A CA 1
ATOM 2502 C C . ASN A 1 313 ? 0.509 -6.267 -17.278 1.00 75.75 313 ASN A C 1
ATOM 2504 O O . ASN A 1 313 ? 0.784 -6.003 -18.455 1.00 75.75 313 ASN A O 1
ATOM 2508 N N . GLY A 1 314 ? 1.373 -6.112 -16.271 1.00 65.25 314 GLY A N 1
ATOM 2509 C CA . GLY A 1 314 ? 2.700 -5.511 -16.432 1.00 65.25 314 GLY A CA 1
ATOM 2510 C C . GLY A 1 314 ? 3.568 -6.207 -17.485 1.00 65.25 314 GLY A C 1
ATOM 2511 O O . GLY A 1 314 ? 4.312 -5.541 -18.200 1.00 65.25 314 GLY A O 1
ATOM 2512 N N . MET A 1 315 ? 3.407 -7.524 -17.662 1.00 65.88 315 MET A N 1
ATOM 2513 C CA . MET A 1 315 ? 4.183 -8.310 -18.626 1.00 65.88 315 MET A CA 1
ATOM 2514 C C . MET A 1 315 ? 3.640 -8.251 -20.059 1.00 65.88 315 MET A C 1
ATOM 2516 O O . MET A 1 315 ? 4.411 -8.338 -21.012 1.00 65.88 315 MET A O 1
ATOM 2520 N N . ARG A 1 316 ? 2.319 -8.126 -20.243 1.00 62.56 316 ARG A N 1
ATOM 2521 C CA . ARG A 1 316 ? 1.683 -8.254 -21.570 1.00 62.56 316 ARG A CA 1
ATOM 2522 C C . ARG A 1 316 ? 1.333 -6.924 -22.231 1.00 62.56 316 ARG A C 1
ATOM 2524 O O . ARG A 1 316 ? 1.282 -6.864 -23.456 1.00 62.56 316 ARG A O 1
ATOM 2531 N N . SER A 1 317 ? 1.146 -5.862 -21.451 1.00 59.41 317 SER A N 1
ATOM 2532 C CA . SER A 1 317 ? 0.631 -4.581 -21.955 1.00 59.41 317 SER A CA 1
ATOM 2533 C C . SER A 1 317 ? 1.660 -3.446 -21.946 1.00 59.41 317 SER A C 1
ATOM 2535 O O . SER A 1 317 ? 1.284 -2.278 -21.978 1.00 59.41 317 SER A O 1
ATOM 2537 N N . LYS A 1 318 ? 2.964 -3.764 -21.896 1.00 62.22 318 LYS A N 1
ATOM 2538 C CA . LYS A 1 318 ? 4.060 -2.771 -21.839 1.00 62.22 318 LYS A CA 1
ATOM 2539 C C . LYS A 1 318 ? 3.882 -1.737 -20.708 1.00 62.22 318 LYS A C 1
ATOM 2541 O O . LYS A 1 318 ? 4.232 -0.576 -20.883 1.00 62.22 318 LYS A O 1
ATOM 2546 N N . GLY A 1 319 ? 3.299 -2.150 -19.580 1.00 58.28 319 GLY A N 1
ATOM 2547 C CA . GLY A 1 319 ? 3.021 -1.267 -18.440 1.00 58.28 319 GLY A CA 1
ATOM 2548 C C . GLY A 1 319 ? 1.785 -0.366 -18.578 1.00 58.28 319 GLY A C 1
ATOM 2549 O O . GLY A 1 319 ? 1.602 0.517 -17.749 1.00 58.28 319 GLY A O 1
ATOM 2550 N N . TYR A 1 320 ? 0.922 -0.573 -19.578 1.00 65.31 320 TYR A N 1
ATOM 2551 C CA . TYR A 1 320 ? -0.333 0.174 -19.720 1.00 65.31 320 TYR A CA 1
ATOM 2552 C C . TYR A 1 320 ? -1.553 -0.676 -19.367 1.00 65.31 320 TYR A C 1
ATOM 2554 O O . TYR A 1 320 ? -1.605 -1.877 -19.638 1.00 65.31 320 TYR A O 1
ATOM 2562 N N . ALA A 1 321 ? -2.574 -0.038 -18.802 1.00 75.62 321 ALA A N 1
ATOM 2563 C CA . ALA A 1 321 ? -3.884 -0.653 -18.674 1.00 75.62 321 ALA A CA 1
ATOM 2564 C C . ALA A 1 321 ? -4.581 -0.706 -20.039 1.00 75.62 321 ALA A C 1
ATOM 2566 O O . ALA A 1 321 ? -4.522 0.236 -20.829 1.00 75.62 321 ALA A O 1
ATOM 2567 N N . THR A 1 322 ? -5.251 -1.819 -20.319 1.00 80.00 322 THR A N 1
ATOM 2568 C CA . THR A 1 322 ? -5.929 -2.059 -21.597 1.00 80.00 322 THR A CA 1
ATOM 2569 C C . THR A 1 322 ? -7.431 -2.142 -21.394 1.00 80.00 322 THR A C 1
ATOM 2571 O O . THR A 1 322 ? -7.909 -2.871 -20.526 1.00 80.00 322 THR A O 1
ATOM 2574 N N . HIS A 1 323 ? -8.177 -1.392 -22.202 1.00 79.19 323 HIS A N 1
ATOM 2575 C CA . HIS A 1 323 ? -9.630 -1.482 -22.257 1.00 79.19 323 HIS A CA 1
ATOM 2576 C C . HIS A 1 323 ? -10.043 -2.688 -23.111 1.00 79.19 323 HIS A C 1
ATOM 2578 O O . HIS A 1 323 ? -9.633 -2.804 -24.269 1.00 79.19 323 HIS A O 1
ATOM 2584 N N . LYS A 1 324 ? -10.887 -3.570 -22.568 1.00 68.56 324 LYS A N 1
ATOM 2585 C CA . LYS A 1 324 ? -11.534 -4.640 -23.338 1.00 68.56 324 LYS A CA 1
ATOM 2586 C C . LYS A 1 324 ? -12.955 -4.210 -23.708 1.00 68.56 324 LYS A C 1
ATOM 2588 O O . LYS A 1 324 ? -13.814 -4.155 -22.840 1.00 68.56 324 LYS A O 1
ATOM 2593 N N . GLN A 1 325 ? -13.226 -4.029 -25.005 1.00 62.59 325 GLN A N 1
ATOM 2594 C CA . GLN A 1 325 ? -14.515 -3.562 -25.563 1.00 62.59 325 GLN A CA 1
ATOM 2595 C C . GLN A 1 325 ? -15.764 -4.413 -25.219 1.00 62.59 325 GLN A C 1
ATOM 2597 O O . GLN A 1 325 ? -16.865 -4.049 -25.618 1.00 62.59 325 GLN A O 1
ATOM 2602 N N . LYS A 1 326 ? -15.621 -5.537 -24.504 1.00 69.50 326 LYS A N 1
ATOM 2603 C CA . LYS A 1 326 ? -16.720 -6.410 -24.045 1.00 69.50 326 LYS A CA 1
ATOM 2604 C C . LYS A 1 326 ? -16.549 -6.889 -22.597 1.00 69.50 326 LYS A C 1
ATOM 2606 O O . LYS A 1 326 ? -17.163 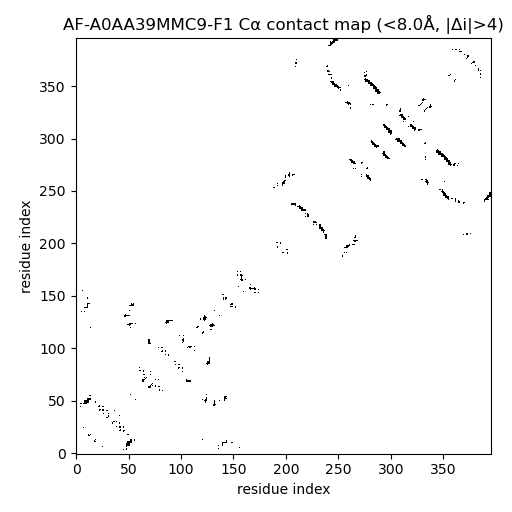-7.875 -22.205 1.00 69.50 326 LYS A O 1
ATOM 2611 N N . ALA A 1 327 ? -15.664 -6.264 -21.821 1.00 73.69 327 ALA A N 1
ATOM 2612 C CA . ALA A 1 327 ? -15.486 -6.661 -20.431 1.00 73.69 327 ALA A CA 1
ATOM 2613 C C . ALA A 1 327 ? -16.694 -6.222 -19.594 1.00 73.69 327 ALA A C 1
ATOM 2615 O O . ALA A 1 327 ? -17.088 -5.059 -19.624 1.00 73.69 327 ALA A O 1
ATOM 2616 N N . THR A 1 328 ? -17.257 -7.164 -18.842 1.00 76.94 328 THR A N 1
ATOM 2617 C CA . THR A 1 328 ? -18.326 -6.941 -17.861 1.00 76.94 328 THR A CA 1
ATOM 2618 C C . THR A 1 328 ? -17.820 -7.285 -16.464 1.00 76.94 328 THR A C 1
ATOM 2620 O O . THR A 1 328 ? -16.858 -8.047 -16.330 1.00 76.94 328 THR A O 1
ATOM 2623 N N . LEU A 1 329 ? -18.453 -6.718 -15.428 1.00 77.38 329 LEU A N 1
ATOM 2624 C CA . LEU A 1 329 ? -18.096 -7.000 -14.032 1.00 77.38 329 LEU A CA 1
ATOM 2625 C C . LEU A 1 329 ? -18.199 -8.500 -13.761 1.00 77.38 329 LEU A C 1
ATOM 2627 O O . LEU A 1 329 ? -17.256 -9.090 -13.245 1.00 77.38 329 LEU A O 1
ATOM 2631 N N . VAL A 1 330 ? -19.288 -9.105 -14.243 1.00 74.81 330 VAL A N 1
ATOM 2632 C CA . VAL A 1 330 ? -19.570 -10.532 -14.081 1.00 74.81 330 VAL A CA 1
ATOM 2633 C C . VAL A 1 330 ? -18.443 -11.403 -14.631 1.00 74.81 330 VAL A C 1
ATOM 2635 O O . VAL A 1 330 ? -17.913 -12.247 -13.926 1.00 74.81 330 VAL A O 1
ATOM 2638 N N . MET A 1 331 ? -18.000 -11.135 -15.861 1.00 71.38 331 MET A N 1
ATOM 2639 C CA . MET A 1 331 ? -17.009 -11.984 -16.529 1.00 71.38 331 MET A CA 1
ATOM 2640 C C . MET A 1 331 ? -15.556 -11.730 -16.093 1.00 71.38 331 MET A C 1
ATOM 2642 O O . MET A 1 331 ? -14.672 -12.518 -16.422 1.00 71.38 331 MET A O 1
ATOM 2646 N N . HIS A 1 332 ? -15.253 -10.573 -15.493 1.00 76.94 332 HIS A N 1
ATOM 2647 C CA . HIS A 1 332 ? -13.861 -10.128 -15.301 1.00 76.94 332 HIS A CA 1
ATOM 2648 C C . HIS A 1 332 ? -13.502 -9.742 -13.864 1.00 76.94 332 HIS A C 1
ATOM 2650 O O . HIS A 1 332 ? -12.318 -9.526 -13.598 1.00 76.94 332 HIS A O 1
ATOM 2656 N N . MET A 1 333 ? -14.480 -9.603 -12.968 1.00 76.31 333 MET A N 1
ATOM 2657 C CA . MET A 1 333 ? -14.260 -9.100 -11.610 1.00 76.31 333 MET A CA 1
ATOM 2658 C C . MET A 1 333 ? -15.025 -9.862 -10.518 1.00 76.31 333 MET A C 1
ATOM 2660 O O . MET A 1 333 ? -14.584 -9.782 -9.380 1.00 76.31 333 MET A O 1
ATOM 2664 N N . THR A 1 334 ? -16.106 -10.594 -10.823 1.00 76.19 334 THR A N 1
ATOM 2665 C CA . THR A 1 334 ? -16.906 -11.321 -9.813 1.00 76.19 334 THR A CA 1
ATOM 2666 C C . THR A 1 334 ? -16.819 -12.846 -9.962 1.00 76.19 334 THR A C 1
ATOM 2668 O O . THR A 1 334 ? -16.573 -13.347 -11.057 1.00 76.19 334 THR A O 1
ATOM 2671 N N . GLY A 1 335 ? -17.009 -13.576 -8.859 1.00 61.00 335 GLY A N 1
ATOM 2672 C CA . GLY A 1 335 ? -16.430 -14.912 -8.640 1.00 61.00 335 GLY A CA 1
ATOM 2673 C C . GLY A 1 335 ? -17.161 -16.183 -9.106 1.00 61.00 335 GLY A C 1
ATOM 2674 O O . GLY A 1 335 ? -16.536 -17.231 -9.022 1.00 61.00 335 GLY A O 1
ATOM 2675 N N . GLU A 1 336 ? -18.399 -16.172 -9.613 1.00 51.22 336 GLU A N 1
ATOM 2676 C CA . GLU A 1 336 ? -19.064 -17.449 -9.990 1.00 51.22 336 GLU A CA 1
ATOM 2677 C C . GLU A 1 336 ? -18.828 -17.887 -11.447 1.00 51.22 336 GLU A C 1
ATOM 2679 O O . GLU A 1 336 ? -18.761 -19.079 -11.740 1.00 51.22 336 GLU A O 1
ATOM 2684 N N . GLU A 1 337 ? -18.638 -16.940 -12.369 1.00 46.25 337 GLU A N 1
ATOM 2685 C CA . GLU A 1 337 ? -18.442 -17.220 -13.795 1.00 46.25 337 GLU A CA 1
ATOM 2686 C C . GLU A 1 337 ? -17.257 -16.433 -14.373 1.00 46.25 337 GLU A C 1
ATOM 2688 O O . GLU A 1 337 ? -17.396 -15.663 -15.328 1.00 46.25 337 GLU A O 1
ATOM 2693 N N . VAL A 1 338 ? -16.035 -16.694 -13.898 1.00 48.38 338 VAL A N 1
ATOM 2694 C CA . VAL A 1 338 ? -14.832 -16.389 -14.706 1.00 48.38 338 VAL A CA 1
ATOM 2695 C C . VAL A 1 338 ? -14.693 -17.461 -15.804 1.00 48.38 338 VAL A C 1
ATOM 2697 O O . VAL A 1 338 ? -13.673 -18.127 -15.975 1.00 48.38 338 VAL A O 1
ATOM 2700 N N . ILE A 1 339 ? -15.788 -17.658 -16.542 1.00 44.31 339 ILE A N 1
ATOM 2701 C CA . ILE A 1 339 ? -15.911 -18.493 -17.726 1.00 44.31 339 ILE A CA 1
ATOM 2702 C C . ILE A 1 339 ? -15.292 -17.682 -18.857 1.00 44.31 339 ILE A C 1
ATOM 2704 O O . ILE A 1 339 ? -15.852 -16.674 -19.280 1.00 44.31 339 ILE A O 1
ATOM 2708 N N . ASP A 1 340 ? -14.104 -18.112 -19.281 1.00 40.78 340 ASP A N 1
ATOM 2709 C CA . ASP A 1 340 ? -13.484 -17.921 -20.606 1.00 40.78 340 ASP A CA 1
ATOM 2710 C C . ASP A 1 340 ? -11.994 -17.545 -20.508 1.00 40.78 340 ASP A C 1
ATOM 2712 O O . ASP A 1 340 ? -11.533 -16.527 -21.035 1.00 40.78 340 ASP A O 1
ATOM 2716 N N . ARG A 1 341 ? -11.207 -18.365 -19.795 1.00 50.84 341 ARG A N 1
ATOM 2717 C CA . ARG A 1 341 ? -9.740 -18.354 -19.903 1.00 50.84 341 ARG A CA 1
ATOM 2718 C C . ARG A 1 341 ? -9.194 -19.784 -19.931 1.00 50.84 341 ARG A C 1
ATOM 2720 O O . ARG A 1 341 ? -8.889 -20.335 -18.878 1.00 50.84 341 ARG A O 1
ATOM 2727 N N . PRO A 1 342 ? -9.074 -20.395 -21.120 1.00 42.59 342 PRO A N 1
ATOM 2728 C CA . PRO A 1 342 ? -8.418 -21.685 -21.253 1.00 42.59 342 PRO A CA 1
ATOM 2729 C C . PRO A 1 342 ? -6.916 -21.522 -20.939 1.00 42.59 342 PRO A C 1
ATOM 2731 O O . PRO A 1 342 ? -6.290 -20.561 -21.389 1.00 42.59 342 PRO A O 1
ATOM 2734 N N . ASP A 1 343 ? -6.370 -22.456 -20.156 1.00 48.31 343 ASP A N 1
ATOM 2735 C CA . ASP A 1 343 ? -4.936 -22.764 -19.960 1.00 48.31 343 ASP A CA 1
ATOM 2736 C C . ASP A 1 343 ? -4.141 -22.158 -18.777 1.00 48.31 343 ASP A C 1
ATOM 2738 O O . ASP A 1 343 ? -2.932 -22.382 -18.726 1.00 48.31 343 ASP A O 1
ATOM 2742 N N . LYS A 1 344 ? -4.726 -21.445 -17.797 1.00 52.56 344 LYS A N 1
ATOM 2743 C CA . LYS A 1 344 ? -3.956 -20.920 -16.633 1.00 52.56 344 LYS A CA 1
ATOM 2744 C C . LYS A 1 344 ? -4.714 -21.020 -15.309 1.00 52.56 344 LYS A C 1
ATOM 2746 O O . LYS A 1 344 ? -5.921 -20.789 -15.297 1.00 52.56 344 LYS A O 1
ATOM 2751 N N . SER A 1 345 ? -4.018 -21.308 -14.204 1.00 66.44 345 SER A N 1
ATOM 2752 C CA . SER A 1 345 ? -4.619 -21.241 -12.864 1.00 66.44 345 SER A CA 1
ATOM 2753 C C . SER A 1 345 ? -4.718 -19.776 -12.435 1.00 66.44 345 SER A C 1
ATOM 2755 O O . SER A 1 345 ? -3.715 -19.069 -12.329 1.00 66.44 345 SER A O 1
ATOM 2757 N N . TYR A 1 346 ? -5.946 -19.292 -12.270 1.00 71.00 346 TYR A N 1
ATOM 2758 C CA . TYR A 1 346 ? -6.244 -17.948 -11.786 1.00 71.00 346 TYR A CA 1
ATOM 2759 C C . TYR A 1 346 ? -6.772 -18.053 -10.359 1.00 71.00 346 TYR A C 1
ATOM 2761 O O . TYR A 1 346 ? -7.764 -18.740 -10.131 1.00 71.00 346 TYR A O 1
ATOM 2769 N N . HIS A 1 347 ? -6.145 -17.335 -9.433 1.00 74.31 347 HIS A N 1
ATOM 2770 C CA . HIS A 1 347 ? -6.596 -17.211 -8.050 1.00 74.31 347 HIS A CA 1
ATOM 2771 C C . HIS A 1 347 ? -6.847 -15.740 -7.738 1.00 74.31 347 HIS A C 1
ATOM 2773 O O . HIS A 1 347 ? -6.040 -14.881 -8.100 1.00 74.31 347 HIS A O 1
ATOM 2779 N N . THR A 1 348 ? -7.977 -15.425 -7.111 1.00 79.62 348 THR A N 1
ATOM 2780 C CA . THR A 1 348 ? -8.211 -14.081 -6.576 1.00 79.62 348 THR A CA 1
ATOM 2781 C C . THR A 1 348 ? -7.299 -13.899 -5.374 1.00 79.62 348 THR A C 1
ATOM 2783 O O . THR A 1 348 ? -7.427 -14.644 -4.418 1.00 79.62 348 THR A O 1
ATOM 2786 N N . GLN A 1 349 ? -6.386 -12.930 -5.435 1.00 77.75 349 GLN A N 1
ATOM 2787 C CA . GLN A 1 349 ? -5.491 -12.601 -4.322 1.00 77.75 349 GLN A CA 1
ATOM 2788 C C . GLN A 1 349 ? -6.082 -11.509 -3.438 1.00 77.75 349 GLN A C 1
ATOM 2790 O O . GLN A 1 349 ? -5.866 -11.478 -2.233 1.00 77.75 349 GLN A O 1
ATOM 2795 N N . MET A 1 350 ? -6.741 -10.534 -4.062 1.00 80.56 350 MET A N 1
ATOM 2796 C CA . MET A 1 350 ? -7.195 -9.343 -3.364 1.00 80.56 350 MET A CA 1
ATOM 2797 C C . MET A 1 350 ? -8.346 -8.687 -4.113 1.00 80.56 350 MET A C 1
ATOM 2799 O O . MET A 1 350 ? -8.317 -8.574 -5.342 1.00 80.56 350 MET A O 1
ATOM 2803 N N . VAL A 1 351 ? -9.326 -8.196 -3.366 1.00 84.50 351 VAL A N 1
ATOM 2804 C CA . VAL A 1 351 ? -10.470 -7.451 -3.886 1.00 84.50 351 VAL A CA 1
ATOM 2805 C C . VAL A 1 351 ? -10.589 -6.124 -3.155 1.00 84.50 351 VAL A C 1
ATOM 2807 O O . VAL A 1 351 ? -10.436 -6.043 -1.939 1.00 84.50 351 VAL A O 1
ATOM 2810 N N . ILE A 1 352 ? -10.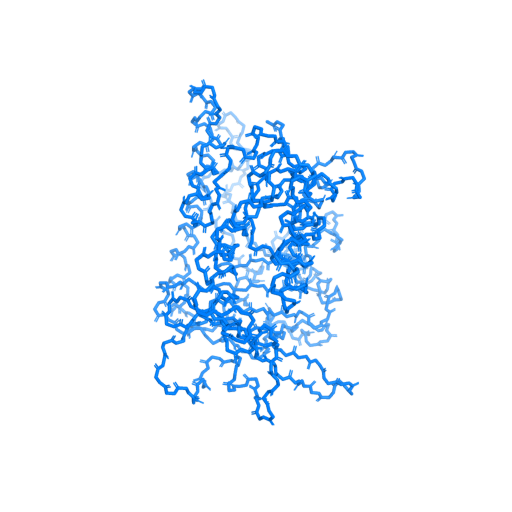836 -5.063 -3.918 1.00 83.12 352 ILE A N 1
ATOM 2811 C CA . ILE A 1 352 ? -10.980 -3.704 -3.404 1.00 83.12 352 ILE A CA 1
ATOM 2812 C C . ILE A 1 352 ? -12.412 -3.257 -3.644 1.00 83.12 352 ILE A C 1
ATOM 2814 O O . ILE A 1 352 ? -12.854 -3.216 -4.793 1.00 83.12 352 ILE A O 1
ATOM 2818 N N . TYR A 1 353 ? -13.095 -2.857 -2.578 1.00 87.38 353 TYR A N 1
ATOM 2819 C CA . TYR A 1 353 ? -14.428 -2.272 -2.600 1.00 87.38 353 TYR A CA 1
ATOM 2820 C C . TYR A 1 353 ? -14.399 -0.800 -2.183 1.00 87.38 353 TYR A C 1
ATOM 2822 O O . TYR A 1 353 ? -13.551 -0.369 -1.401 1.00 87.38 353 TYR A O 1
ATOM 2830 N N . GLN A 1 354 ? -15.361 -0.029 -2.684 1.00 87.50 354 GLN A N 1
ATOM 2831 C CA . GLN A 1 354 ? -15.602 1.354 -2.283 1.00 87.50 354 GLN A CA 1
ATOM 2832 C C . GLN A 1 354 ? -16.998 1.504 -1.685 1.00 87.50 354 GLN A C 1
ATOM 2834 O O . GLN A 1 354 ? -17.976 1.058 -2.278 1.00 87.50 354 GLN A O 1
ATOM 2839 N N . LEU A 1 355 ? -17.085 2.174 -0.537 1.00 87.44 355 LEU A N 1
ATOM 2840 C CA . LEU A 1 355 ? -18.343 2.510 0.118 1.00 87.44 355 LEU A CA 1
ATOM 2841 C C . LEU A 1 355 ? -19.030 3.661 -0.625 1.00 87.44 355 LEU A C 1
ATOM 2843 O O . LEU A 1 355 ? -18.527 4.789 -0.637 1.00 87.44 355 LEU A O 1
ATOM 2847 N N . HIS A 1 356 ? -20.191 3.386 -1.212 1.00 86.12 356 HIS A N 1
ATOM 2848 C CA . HIS A 1 356 ? -20.908 4.296 -2.103 1.00 86.12 356 HIS A CA 1
ATOM 2849 C C . HIS A 1 356 ? -21.216 5.656 -1.457 1.00 86.12 356 HIS A C 1
ATOM 2851 O O . HIS A 1 356 ? -20.949 6.708 -2.034 1.00 86.12 356 HIS A O 1
ATOM 2857 N N . GLY A 1 357 ? -21.749 5.656 -0.233 1.00 84.19 357 GLY A N 1
ATOM 2858 C CA . GLY A 1 357 ? -22.106 6.876 0.495 1.00 84.19 357 GLY A CA 1
ATOM 2859 C C . GLY A 1 357 ? -20.931 7.576 1.184 1.00 84.19 357 GLY A C 1
ATOM 2860 O O . GLY A 1 357 ? -21.137 8.601 1.842 1.00 84.19 357 GLY A O 1
ATOM 2861 N N . GLY A 1 358 ? -19.708 7.040 1.072 1.00 85.38 358 GLY A N 1
ATOM 2862 C CA . GLY A 1 358 ? -18.500 7.595 1.685 1.00 85.38 358 GLY A CA 1
ATOM 2863 C C . GLY A 1 358 ? -18.694 7.945 3.165 1.00 85.38 358 GLY A C 1
ATOM 2864 O O . GLY A 1 358 ? -19.196 7.142 3.951 1.00 85.38 358 GLY A O 1
ATOM 2865 N N . ARG A 1 359 ? -18.345 9.179 3.553 1.00 82.81 359 ARG A N 1
ATOM 2866 C CA . ARG A 1 359 ? -18.471 9.650 4.947 1.00 82.81 359 ARG A CA 1
ATOM 2867 C C . ARG A 1 359 ? -19.911 9.713 5.461 1.00 82.81 359 ARG A C 1
ATOM 2869 O O . ARG A 1 359 ? -20.126 9.576 6.663 1.00 82.81 359 ARG A O 1
ATOM 2876 N N . THR A 1 360 ? -20.893 9.909 4.580 1.00 86.56 360 THR A N 1
ATOM 2877 C CA . THR A 1 360 ? -22.312 9.900 4.970 1.00 86.56 360 THR A CA 1
ATOM 2878 C C . THR A 1 360 ? -22.724 8.504 5.425 1.00 86.56 360 THR A C 1
ATOM 2880 O O . THR A 1 360 ? -23.317 8.366 6.494 1.00 86.56 360 THR A O 1
ATOM 2883 N N . ALA A 1 361 ? -22.328 7.475 4.670 1.00 86.75 361 ALA A N 1
ATOM 2884 C CA . ALA A 1 361 ? -22.543 6.079 5.036 1.00 86.75 361 ALA A CA 1
ATOM 2885 C C . ALA A 1 361 ? -21.805 5.719 6.335 1.00 86.75 361 ALA A C 1
ATOM 2887 O O . ALA A 1 361 ? -22.425 5.195 7.253 1.00 86.75 361 ALA A O 1
ATOM 2888 N N . GLN A 1 362 ? -20.523 6.083 6.476 1.00 86.25 362 GLN A N 1
ATOM 2889 C CA . GLN A 1 362 ? -19.765 5.834 7.716 1.00 86.25 362 GLN A CA 1
ATOM 2890 C C . GLN A 1 362 ? -20.458 6.412 8.956 1.00 86.25 362 GLN A C 1
ATOM 2892 O O . GLN A 1 362 ? -20.540 5.749 9.988 1.00 86.25 362 GLN A O 1
ATOM 2897 N N . LYS A 1 363 ? -20.980 7.642 8.852 1.00 85.44 363 LYS A N 1
ATOM 2898 C CA . LYS A 1 363 ? -21.704 8.289 9.949 1.00 85.44 363 LYS A CA 1
ATOM 2899 C C . LYS A 1 363 ? -23.000 7.562 10.287 1.00 85.44 363 LYS A C 1
ATOM 2901 O O . LYS A 1 363 ? -23.285 7.368 11.465 1.00 85.44 363 LYS A O 1
ATOM 2906 N N . ALA A 1 364 ? -23.769 7.178 9.271 1.00 87.44 364 ALA A N 1
ATOM 2907 C CA . ALA A 1 364 ? -25.012 6.441 9.461 1.00 87.44 364 ALA A CA 1
ATOM 2908 C C . ALA A 1 364 ? -24.755 5.082 10.131 1.00 87.44 364 ALA A C 1
ATOM 2910 O O . ALA A 1 364 ? -25.438 4.744 11.096 1.00 87.44 364 ALA A O 1
ATOM 2911 N N . PHE A 1 365 ? -23.721 4.358 9.688 1.00 88.75 365 PHE A N 1
ATOM 2912 C CA . PHE A 1 365 ? -23.303 3.099 10.302 1.00 88.75 365 PHE A CA 1
ATOM 2913 C C . PHE A 1 365 ? -22.897 3.285 11.764 1.00 88.75 365 PHE A C 1
ATOM 2915 O O . PHE A 1 365 ? -23.438 2.602 12.626 1.00 88.75 365 PHE A O 1
ATOM 2922 N N . LEU A 1 366 ? -22.012 4.246 12.062 1.00 87.50 366 LEU A N 1
ATOM 2923 C CA . LEU A 1 366 ? -21.592 4.540 13.435 1.00 87.50 366 LEU A CA 1
ATOM 2924 C C . LEU A 1 366 ? -22.806 4.813 14.331 1.00 87.50 366 LEU A C 1
ATOM 2926 O O . LEU A 1 366 ? -22.949 4.201 15.383 1.00 87.50 366 LEU A O 1
ATOM 2930 N N . GLN A 1 367 ? -23.717 5.686 13.898 1.00 86.81 367 GLN A N 1
ATOM 2931 C CA . GLN A 1 367 ? -24.923 6.009 14.663 1.00 86.81 367 GLN A CA 1
ATOM 2932 C C . GLN A 1 367 ? -25.815 4.784 14.897 1.00 86.81 367 GLN A C 1
ATOM 2934 O O . GLN A 1 367 ? -26.347 4.618 15.994 1.00 86.81 367 GLN A O 1
ATOM 2939 N N . ALA A 1 368 ? -25.963 3.914 13.896 1.00 88.25 368 ALA A N 1
ATOM 2940 C CA . ALA A 1 368 ? -26.720 2.678 14.037 1.00 88.25 368 ALA A CA 1
ATOM 2941 C C . ALA A 1 368 ? -26.059 1.716 15.038 1.00 88.25 368 ALA A C 1
ATOM 2943 O O . ALA A 1 368 ? -26.748 1.195 15.915 1.00 88.25 368 ALA A O 1
ATOM 2944 N N . GLN A 1 369 ? -24.739 1.530 14.951 1.00 88.12 369 GLN A N 1
ATOM 2945 C CA . GLN A 1 369 ? -23.977 0.642 15.833 1.00 88.12 369 GLN A CA 1
ATOM 2946 C C . GLN A 1 369 ? -24.004 1.114 17.286 1.00 88.12 369 GLN A C 1
ATOM 2948 O O . GLN A 1 369 ? -24.324 0.333 18.181 1.00 88.12 369 GLN A O 1
ATOM 2953 N N . LEU A 1 370 ? -23.774 2.409 17.525 1.00 88.12 370 LEU A N 1
ATOM 2954 C CA . LEU A 1 370 ? -23.875 2.987 18.866 1.00 88.12 370 LEU A CA 1
ATOM 2955 C C . LEU A 1 370 ? -25.301 2.856 19.416 1.00 88.12 370 LEU A C 1
ATOM 2957 O O . LEU A 1 370 ? -25.480 2.416 20.546 1.00 88.12 370 LEU A O 1
ATOM 2961 N N . GLY A 1 371 ? -26.327 3.110 18.597 1.00 87.56 371 GLY A N 1
ATOM 2962 C CA . GLY A 1 371 ? -27.721 2.930 19.007 1.00 87.56 371 GLY A CA 1
ATOM 2963 C C . GLY A 1 371 ? -28.119 1.469 19.271 1.00 87.56 371 GLY A C 1
ATOM 2964 O O . GLY A 1 371 ? -29.049 1.209 20.038 1.00 87.56 371 GLY A O 1
ATOM 2965 N N . ILE A 1 372 ? -27.462 0.485 18.648 1.00 88.19 372 ILE A N 1
ATOM 2966 C CA . ILE A 1 372 ? -27.623 -0.937 18.999 1.00 88.19 372 ILE A CA 1
ATOM 2967 C C . ILE A 1 372 ? -26.930 -1.215 20.331 1.00 88.19 372 ILE A C 1
ATOM 2969 O O . ILE A 1 372 ? -27.562 -1.776 21.223 1.00 88.19 372 ILE A O 1
ATOM 2973 N N . ALA A 1 373 ? -25.688 -0.767 20.499 1.00 87.31 373 ALA A N 1
ATOM 2974 C CA . ALA A 1 373 ? -24.916 -0.962 21.719 1.00 87.31 373 ALA A CA 1
ATOM 2975 C C . ALA A 1 373 ? -25.578 -0.327 22.957 1.00 87.31 373 ALA A C 1
ATOM 2977 O O . ALA A 1 373 ? -25.643 -0.953 24.013 1.00 87.31 373 ALA A O 1
ATOM 2978 N N . GLU A 1 374 ? -26.156 0.867 22.822 1.00 89.44 374 GLU A N 1
ATOM 2979 C CA . GLU A 1 374 ? -26.940 1.519 23.878 1.00 89.44 374 GLU A CA 1
ATOM 2980 C C . GLU A 1 374 ? -28.186 0.703 24.249 1.00 89.44 374 GLU A C 1
ATOM 2982 O O . GLU A 1 374 ? -28.459 0.465 25.424 1.00 89.44 374 GLU A O 1
ATOM 2987 N N . ARG A 1 375 ? -28.951 0.242 23.250 1.00 89.81 375 ARG A N 1
ATOM 2988 C CA . ARG A 1 375 ? -30.231 -0.451 23.482 1.00 89.81 375 ARG A CA 1
ATOM 2989 C C . ARG A 1 375 ? -30.074 -1.888 23.961 1.00 89.81 375 ARG A C 1
ATOM 2991 O O . ARG A 1 375 ? -30.887 -2.338 24.763 1.00 89.81 375 ARG A O 1
ATOM 2998 N N . VAL A 1 376 ? -29.103 -2.618 23.419 1.00 87.94 376 VAL A N 1
ATOM 2999 C CA . VAL A 1 376 ? -28.914 -4.052 23.679 1.00 87.94 376 VAL A CA 1
ATOM 3000 C C . VAL A 1 376 ? -27.993 -4.267 24.874 1.00 87.94 376 VAL A C 1
ATOM 3002 O O . VAL A 1 376 ? -28.297 -5.099 25.725 1.00 87.94 376 VAL A O 1
ATOM 3005 N N . HIS A 1 377 ? -26.915 -3.484 24.973 1.00 85.69 377 HIS A N 1
ATOM 3006 C CA . HIS A 1 377 ? -25.855 -3.694 25.967 1.00 85.69 377 HIS A CA 1
ATOM 3007 C C . HIS A 1 377 ? -25.835 -2.643 27.078 1.00 85.69 377 HIS A C 1
ATOM 3009 O O . HIS A 1 377 ? -25.072 -2.782 28.030 1.00 85.69 377 HIS A O 1
ATOM 3015 N N . GLY A 1 378 ? -26.663 -1.596 26.989 1.00 85.44 378 GLY A N 1
ATOM 3016 C CA . GLY A 1 378 ? -26.707 -0.531 27.994 1.00 85.44 378 GLY A CA 1
ATOM 3017 C C . GLY A 1 378 ? -25.428 0.309 28.051 1.00 85.44 378 GLY A C 1
ATOM 3018 O O . GLY A 1 378 ? -25.136 0.899 29.090 1.00 85.44 378 GLY A O 1
ATOM 3019 N N . LEU A 1 379 ? -24.648 0.333 26.966 1.00 85.06 379 LEU A N 1
ATOM 3020 C CA . LEU A 1 379 ? -23.427 1.133 26.864 1.00 85.06 379 LEU A CA 1
ATOM 3021 C C . LEU A 1 379 ? -23.761 2.613 26.644 1.00 85.06 379 LEU A C 1
ATOM 3023 O O . LEU A 1 379 ? -24.834 2.937 26.152 1.00 85.06 379 LEU A O 1
ATOM 3027 N N . SER A 1 380 ? -22.841 3.511 26.992 1.00 83.38 380 SER A N 1
ATOM 3028 C CA . SER A 1 380 ? -22.948 4.948 26.712 1.00 83.38 380 SER A CA 1
ATOM 3029 C C . SER A 1 380 ? -21.631 5.467 26.154 1.00 83.38 380 SER A C 1
ATOM 3031 O O . SER A 1 380 ? -20.570 5.097 26.660 1.00 83.38 380 SER A O 1
ATOM 3033 N N . PHE A 1 381 ? -21.691 6.344 25.154 1.00 81.19 381 PHE A N 1
ATOM 3034 C CA . PHE A 1 381 ? -20.509 6.810 24.432 1.00 81.19 381 PHE A CA 1
ATOM 3035 C C . PHE A 1 381 ? -20.357 8.330 24.521 1.00 81.19 381 PHE A C 1
ATOM 3037 O O . PHE A 1 381 ? -21.274 9.078 24.182 1.00 81.19 381 PHE A O 1
ATOM 3044 N N . ASP A 1 382 ? -19.169 8.789 24.922 1.00 75.81 382 ASP A N 1
ATOM 3045 C CA . ASP A 1 382 ? -18.865 10.218 25.101 1.00 75.81 382 ASP A CA 1
ATOM 3046 C C . ASP A 1 382 ? -18.749 10.990 23.773 1.00 75.81 382 ASP A C 1
ATOM 3048 O O . ASP A 1 382 ? -18.855 12.216 23.744 1.00 75.81 382 ASP A O 1
ATOM 3052 N N . SER A 1 383 ? -18.524 10.290 22.655 1.00 68.50 383 SER A N 1
ATOM 3053 C CA . SER A 1 383 ? -18.341 10.891 21.332 1.00 68.50 383 SER A CA 1
ATOM 3054 C C . SER A 1 383 ? -18.974 10.048 20.231 1.00 68.50 383 SER A C 1
ATOM 3056 O O . SER A 1 383 ? -18.928 8.823 20.256 1.00 68.50 383 SER A O 1
ATOM 3058 N N . HIS A 1 384 ? -19.531 10.745 19.241 1.00 70.31 384 HIS A N 1
ATOM 3059 C CA . HIS A 1 384 ? -20.122 10.183 18.023 1.00 70.31 384 HIS A CA 1
ATOM 3060 C C . HIS A 1 384 ? -19.376 10.684 16.770 1.00 70.31 384 HIS A C 1
ATOM 3062 O O . HIS A 1 384 ? -19.959 10.809 15.690 1.00 70.31 384 HIS A O 1
ATOM 3068 N N . ASP A 1 385 ? -18.108 11.079 16.931 1.00 70.38 385 ASP A N 1
ATOM 3069 C CA . ASP A 1 385 ? -17.318 11.688 15.864 1.00 70.38 385 ASP A CA 1
ATOM 3070 C C . ASP A 1 385 ? -16.759 10.633 14.896 1.00 70.38 385 ASP A C 1
ATOM 3072 O O . ASP A 1 385 ? -16.152 9.647 15.296 1.00 70.38 385 ASP A O 1
ATOM 3076 N N . VAL A 1 386 ? -16.936 10.871 13.597 1.00 61.19 386 VAL A N 1
ATOM 3077 C CA . VAL A 1 386 ? -16.454 10.016 12.500 1.00 61.19 386 VAL A CA 1
ATOM 3078 C C . VAL A 1 386 ? -15.019 10.392 12.099 1.00 61.19 386 VAL A C 1
ATOM 3080 O O . VAL A 1 386 ? -14.382 9.680 11.329 1.00 61.19 386 VAL A O 1
ATOM 3083 N N . SER A 1 387 ? -14.469 11.500 12.610 1.00 58.91 387 SER A N 1
ATOM 3084 C CA . SER A 1 387 ? -13.101 11.951 12.303 1.00 58.91 387 SER A CA 1
ATOM 3085 C C . SER A 1 387 ? -12.011 10.959 12.738 1.00 58.91 387 SER A C 1
ATOM 3087 O O . SER A 1 387 ? -10.928 10.948 12.155 1.00 58.91 387 SER A O 1
ATOM 3089 N N . ILE A 1 388 ? -12.315 10.089 13.706 1.00 58.47 388 ILE A N 1
ATOM 3090 C CA . ILE A 1 388 ? -11.427 9.028 14.205 1.00 58.47 388 ILE A CA 1
ATOM 3091 C C . ILE A 1 388 ? -11.461 7.748 13.351 1.00 58.47 388 ILE A C 1
ATOM 3093 O O . ILE A 1 388 ? -10.652 6.848 13.574 1.00 58.47 388 ILE A O 1
ATOM 3097 N N . VAL A 1 389 ? -12.378 7.654 12.379 1.00 58.28 389 VAL A N 1
ATOM 3098 C CA . VAL A 1 389 ? -12.572 6.461 11.545 1.00 58.28 389 VAL A CA 1
ATOM 3099 C C . VAL A 1 389 ? -11.568 6.442 10.384 1.00 58.28 389 VAL A C 1
ATOM 3101 O O . VAL A 1 389 ? -11.468 7.430 9.649 1.00 58.28 389 VAL A O 1
ATOM 3104 N N . PRO A 1 390 ? -10.836 5.333 10.163 1.00 55.56 390 PRO A N 1
ATOM 3105 C CA . PRO A 1 390 ? -9.916 5.227 9.037 1.00 55.56 390 PRO A CA 1
ATOM 3106 C C . PRO A 1 390 ? -10.660 5.222 7.691 1.00 55.56 390 PRO A C 1
ATOM 3108 O O . PRO A 1 390 ? -11.628 4.493 7.492 1.00 55.56 390 PRO A O 1
ATOM 3111 N N . ASP A 1 391 ? -10.172 6.010 6.727 1.00 58.00 391 ASP A N 1
ATOM 3112 C CA . ASP A 1 391 ? -10.722 6.034 5.360 1.00 58.00 391 ASP A CA 1
ATOM 3113 C C . ASP A 1 391 ? -10.418 4.740 4.574 1.00 58.00 391 ASP A C 1
ATOM 3115 O O . ASP A 1 391 ? -11.105 4.430 3.602 1.00 58.00 391 ASP A O 1
ATOM 3119 N N . VAL A 1 392 ? -9.393 3.985 4.980 1.00 41.72 392 VAL A N 1
ATOM 3120 C CA . VAL A 1 392 ? -8.929 2.752 4.324 1.00 41.72 392 VAL A CA 1
ATOM 3121 C C . VAL A 1 392 ? -8.642 1.702 5.391 1.00 41.72 392 VAL A C 1
ATOM 3123 O O . VAL A 1 392 ? -7.973 2.018 6.376 1.00 41.72 392 VAL A O 1
ATOM 3126 N N . ALA A 1 393 ? -9.101 0.468 5.181 1.00 54.50 393 ALA A N 1
ATOM 3127 C CA . ALA A 1 393 ? -8.746 -0.669 6.027 1.00 54.50 393 ALA A CA 1
ATOM 3128 C C . ALA A 1 393 ? -8.401 -1.908 5.192 1.00 54.50 393 ALA A C 1
ATOM 3130 O O . ALA A 1 393 ? -8.892 -2.086 4.073 1.00 54.50 393 ALA A O 1
ATOM 3131 N N . PHE A 1 394 ? -7.548 -2.748 5.774 1.00 38.66 394 PHE A N 1
ATOM 3132 C CA . PHE A 1 394 ? -7.115 -4.024 5.223 1.00 38.66 394 PHE A CA 1
ATOM 3133 C C . PHE A 1 394 ? -7.658 -5.126 6.116 1.00 38.66 394 PHE A C 1
ATOM 3135 O O . PHE A 1 394 ? -7.414 -5.103 7.322 1.00 38.66 394 PHE A O 1
ATOM 3142 N N . THR A 1 395 ? -8.380 -6.062 5.518 1.00 54.88 395 THR A N 1
ATOM 3143 C CA . THR A 1 395 ? -8.777 -7.308 6.163 1.00 54.88 395 THR A CA 1
ATOM 3144 C C . THR A 1 395 ? -8.126 -8.457 5.407 1.00 54.88 395 THR A C 1
ATOM 3146 O O . THR A 1 395 ? -8.051 -8.431 4.172 1.00 54.88 395 THR A O 1
ATOM 3149 N N . ARG A 1 396 ? -7.559 -9.392 6.164 1.00 40.38 396 ARG A N 1
ATOM 3150 C CA . ARG A 1 396 ? -6.962 -10.618 5.645 1.00 40.38 396 ARG A CA 1
ATOM 3151 C C . ARG A 1 396 ? -7.909 -11.770 5.906 1.00 40.38 396 ARG A C 1
ATOM 3153 O O . ARG A 1 396 ? -8.580 -11.695 6.957 1.00 40.38 396 ARG A O 1
#